Protein AF-0000000081568273 (afdb_homodimer)

Sequence (688 aa):
MTKMVLDAEAQAGADVWEYAFGFLKTIVVRCAVQLEIPDLLEKRGTEDPISLSQLSSLLGCQADPLHRVMRFLAFHGIFKSSSSSSSSSVYYAPTVISRHLTRDNMGPFILLQLPGMVNGISAEALRSGVNPNLKAANGEDTWTDSAFGNHKQVFTDAMACHARSTVSAIIDNYPEGFKGIGRLVDVGGRHGMALGMLVKAFPWIRGVSFDLEEVVSMAPPRDGIEFVGGSMFESVPKADAVMLMWILHDWSDKSSIDILKKCREAVPADTGKVIIVDAVIDEVGEGDEYTGARLGLDMVMMAATVKGKERTYKEWTYLLNEAGFSRNTVTNIHTIESVIEAYPMTKMVLDAEAQAGADVWEYAFGFLKTIVVRCAVQLEIPDLLEKRGTEDPISLSQLSSLLGCQADPLHRVMRFLAFHGIFKSSSSSSSSSVYYAPTVISRHLTRDNMGPFILLQLPGMVNGISAEALRSGVNPNLKAANGEDTWTDSAFGNHKQVFTDAMACHARSTVSAIIDNYPEGFKGIGRLVDVGGRHGMALGMLVKAFPWIRGVSFDLEEVVSMAPPRDGIEFVGGSMFESVPKADAVMLMWILHDWSDKSSIDILKKCREAVPADTGKVIIVDAVIDEVGEGDEYTGARLGLDMVMMAATVKGKERTYKEWTYLLNEAGFSRNTVTNIHTIESVIEAYP

Structure (mmCIF, N/CA/C/O backbone):
data_AF-0000000081568273-model_v1
#
loop_
_entity.id
_entity.type
_entity.pdbx_description
1 polymer 'Uncharacterized protein'
#
loop_
_atom_site.group_PDB
_atom_site.id
_atom_site.type_symbol
_atom_site.label_atom_id
_atom_site.label_alt_id
_atom_site.label_comp_id
_atom_site.label_asym_id
_atom_site.label_entity_id
_atom_site.label_seq_id
_atom_site.pdbx_PDB_ins_code
_atom_site.Cartn_x
_atom_site.Cartn_y
_atom_site.Cartn_z
_atom_site.occupancy
_atom_site.B_iso_or_equiv
_atom_site.auth_seq_id
_atom_site.auth_comp_id
_atom_site.auth_asym_id
_atom_site.auth_atom_id
_atom_site.pdbx_PDB_model_num
ATOM 1 N N . MET A 1 1 ? -13.805 -1.898 -30.25 1 43.22 1 MET A N 1
ATOM 2 C CA . MET A 1 1 ? -14.672 -1.799 -29.078 1 43.22 1 MET A CA 1
ATOM 3 C C . MET A 1 1 ? -14.453 -2.98 -28.141 1 43.22 1 MET A C 1
ATOM 5 O O . MET A 1 1 ? -14.32 -2.801 -26.938 1 43.22 1 MET A O 1
ATOM 9 N N . THR A 1 2 ? -14.305 -4.203 -28.781 1 46.06 2 THR A N 1
ATOM 10 C CA . THR A 1 2 ? -14.07 -5.422 -28.016 1 46.06 2 THR A CA 1
ATOM 11 C C . THR A 1 2 ? -12.664 -5.438 -27.438 1 46.06 2 THR A C 1
ATOM 13 O O . THR A 1 2 ? -12.469 -5.805 -26.281 1 46.06 2 THR A O 1
ATOM 16 N N . LYS A 1 3 ? -11.75 -4.812 -28.125 1 50.94 3 LYS A N 1
ATOM 17 C CA . LYS A 1 3 ? -10.359 -4.793 -27.688 1 50.94 3 LYS A CA 1
ATOM 18 C C . LYS A 1 3 ? -10.164 -3.83 -26.516 1 50.94 3 LYS A C 1
ATOM 20 O O . LYS A 1 3 ? -9.438 -4.137 -25.578 1 50.94 3 LYS A O 1
ATOM 25 N N . MET A 1 4 ? -10.898 -2.836 -26.719 1 47.91 4 MET A N 1
ATOM 26 C CA . MET A 1 4 ? -10.766 -1.809 -25.688 1 47.91 4 MET A CA 1
ATOM 27 C C . MET A 1 4 ? -11.367 -2.285 -24.375 1 47.91 4 MET A C 1
ATOM 29 O O . MET A 1 4 ? -10.805 -2.023 -23.312 1 47.91 4 MET A O 1
ATOM 33 N N . VAL A 1 5 ? -12.422 -3.023 -24.594 1 50 5 VAL A N 1
ATOM 34 C CA . VAL A 1 5 ? -13.094 -3.541 -23.406 1 50 5 VAL A CA 1
ATOM 35 C C . VAL A 1 5 ? -12.227 -4.609 -22.75 1 50 5 VAL A C 1
ATOM 37 O O . VAL A 1 5 ? -12.102 -4.648 -21.516 1 50 5 VAL A O 1
ATOM 40 N N . LEU A 1 6 ? -11.664 -5.418 -23.547 1 55.03 6 LEU A N 1
ATOM 41 C CA . LEU A 1 6 ? -10.797 -6.48 -23.047 1 55.03 6 LEU A CA 1
ATOM 42 C C . LEU A 1 6 ? -9.57 -5.906 -22.344 1 55.03 6 LEU A C 1
ATOM 44 O O . LEU A 1 6 ? -9.133 -6.422 -21.312 1 55.03 6 LEU A O 1
ATOM 48 N N . ASP A 1 7 ? -9.281 -4.879 -22.844 1 74.44 7 ASP A N 1
ATOM 49 C CA . ASP A 1 7 ? -8.109 -4.219 -22.281 1 74.44 7 ASP A CA 1
ATOM 50 C C . ASP A 1 7 ? -8.438 -3.57 -20.938 1 74.44 7 ASP A C 1
ATOM 52 O O . ASP A 1 7 ? -7.652 -3.66 -19.984 1 74.44 7 ASP A O 1
ATOM 56 N N . ALA A 1 8 ? -9.719 -3.154 -20.906 1 79.25 8 ALA A N 1
ATOM 57 C CA . ALA A 1 8 ? -10.133 -2.52 -19.656 1 79.25 8 ALA A CA 1
ATOM 58 C C . ALA A 1 8 ? -10.328 -3.555 -18.547 1 79.25 8 ALA A C 1
ATOM 60 O O . ALA A 1 8 ? -9.992 -3.303 -17.391 1 79.25 8 ALA A O 1
ATOM 61 N N . GLU A 1 9 ? -10.773 -4.719 -18.984 1 84.06 9 GLU A N 1
ATOM 62 C CA . GLU A 1 9 ? -10.984 -5.805 -18.031 1 84.06 9 GLU A CA 1
ATOM 63 C C . GLU A 1 9 ? -9.656 -6.344 -17.5 1 84.06 9 GLU A C 1
ATOM 65 O O . GLU A 1 9 ? -9.516 -6.586 -16.297 1 84.06 9 GLU A O 1
ATOM 70 N N . ALA A 1 10 ? -8.789 -6.535 -18.422 1 84.94 10 ALA A N 1
ATOM 71 C CA . ALA A 1 10 ? -7.469 -7.027 -18.016 1 84.94 10 ALA A CA 1
ATOM 72 C C . ALA A 1 10 ? -6.773 -6.039 -17.094 1 84.94 10 ALA A C 1
ATOM 74 O O . ALA A 1 10 ? -6.172 -6.438 -16.094 1 84.94 10 ALA A O 1
ATOM 75 N N . GLN A 1 11 ? -6.965 -4.824 -17.453 1 91.25 11 GLN A N 1
ATOM 76 C CA . GLN A 1 11 ? -6.355 -3.791 -16.609 1 91.25 11 GLN A CA 1
ATOM 77 C C . GLN A 1 11 ? -7 -3.75 -15.227 1 91.25 11 GLN A C 1
ATOM 79 O O . GLN A 1 11 ? -6.309 -3.588 -14.219 1 91.25 11 GLN A O 1
ATOM 84 N N . ALA A 1 12 ? -8.258 -3.9 -15.203 1 92.62 12 ALA A N 1
ATOM 85 C CA . ALA A 1 12 ? -8.969 -3.9 -13.93 1 92.62 12 ALA A CA 1
ATOM 86 C C . ALA A 1 12 ? -8.531 -5.07 -13.055 1 92.62 12 ALA A C 1
ATOM 88 O O . ALA A 1 12 ? -8.375 -4.918 -11.844 1 92.62 12 ALA A O 1
ATOM 89 N N . GLY A 1 13 ? -8.336 -6.203 -13.695 1 93.06 13 GLY A N 1
ATOM 90 C CA . GLY A 1 13 ? -7.812 -7.344 -12.969 1 93.06 13 GLY A CA 1
ATOM 91 C C . GLY A 1 13 ? -6.449 -7.09 -12.352 1 93.06 13 GLY A C 1
ATOM 92 O O . GLY A 1 13 ? -6.207 -7.445 -11.203 1 93.06 13 GLY A O 1
ATOM 93 N N . ALA A 1 14 ? -5.605 -6.496 -13.156 1 94.5 14 ALA A N 1
ATOM 94 C CA . ALA A 1 14 ? -4.266 -6.16 -12.672 1 94.5 14 ALA A CA 1
ATOM 95 C C . ALA A 1 14 ? -4.332 -5.141 -11.539 1 94.5 14 ALA A C 1
ATOM 97 O O . ALA A 1 14 ? -3.586 -5.242 -10.562 1 94.5 14 ALA A O 1
ATOM 98 N N . ASP A 1 15 ? -5.25 -4.188 -11.602 1 94.81 15 ASP A N 1
ATOM 99 C CA . ASP A 1 15 ? -5.406 -3.15 -10.586 1 94.81 15 ASP A CA 1
ATOM 100 C C . ASP A 1 15 ? -5.793 -3.754 -9.234 1 94.81 15 ASP A C 1
ATOM 102 O O . ASP A 1 15 ? -5.344 -3.287 -8.188 1 94.81 15 ASP A O 1
ATOM 106 N N . VAL A 1 16 ? -6.613 -4.727 -9.258 1 95.88 16 VAL A N 1
ATOM 107 C CA . VAL A 1 16 ? -7.07 -5.359 -8.023 1 95.88 16 VAL A CA 1
ATOM 108 C C . VAL A 1 16 ? -5.883 -5.973 -7.289 1 95.88 16 VAL A C 1
ATOM 110 O O . VAL A 1 16 ? -5.789 -5.887 -6.062 1 95.88 16 VAL A O 1
ATOM 113 N N . TRP A 1 17 ? -5 -6.586 -8.078 1 96.06 17 TRP A N 1
ATOM 114 C CA . TRP A 1 17 ? -3.795 -7.133 -7.461 1 96.06 17 TRP A CA 1
ATOM 115 C C . TRP A 1 17 ? -2.941 -6.023 -6.855 1 96.06 17 TRP A C 1
ATOM 117 O O . TRP A 1 17 ? -2.344 -6.199 -5.793 1 96.06 17 TRP A O 1
ATOM 127 N N . GLU A 1 18 ? -2.916 -4.918 -7.508 1 94 18 GLU A N 1
ATOM 128 C CA . GLU A 1 18 ? -2.148 -3.781 -7.008 1 94 18 GLU A CA 1
ATOM 129 C C . GLU A 1 18 ? -2.73 -3.254 -5.699 1 94 18 GLU A C 1
ATOM 131 O O . GLU A 1 18 ? -1.992 -2.793 -4.828 1 94 18 GLU A O 1
ATOM 136 N N . TYR A 1 19 ? -4 -3.33 -5.578 1 94.25 19 TYR A N 1
ATOM 137 C CA . TYR A 1 19 ? -4.633 -2.922 -4.328 1 94.25 19 TYR A CA 1
ATOM 138 C C . TYR A 1 19 ? -4.387 -3.947 -3.229 1 94.25 19 TYR A C 1
ATOM 140 O O . TYR A 1 19 ? -4.152 -3.586 -2.074 1 94.25 19 TYR A O 1
ATOM 148 N N . ALA A 1 20 ? -4.41 -5.211 -3.619 1 94.44 20 ALA A N 1
ATOM 149 C CA . ALA A 1 20 ? -4.145 -6.27 -2.646 1 94.44 20 ALA A CA 1
ATOM 150 C C . ALA A 1 20 ? -2.725 -6.16 -2.096 1 94.44 20 ALA A C 1
ATOM 152 O O . ALA A 1 20 ? -2.5 -6.359 -0.9 1 94.44 20 ALA A O 1
ATOM 153 N N . PHE A 1 21 ? -1.832 -5.77 -3.018 1 94.19 21 PHE A N 1
ATOM 154 C CA . PHE A 1 21 ? -0.421 -5.762 -2.646 1 94.19 21 PHE A CA 1
ATOM 155 C C . PHE A 1 21 ? 0.058 -4.344 -2.373 1 94.19 21 PHE A C 1
ATOM 157 O O . PHE A 1 21 ? 1.264 -4.086 -2.338 1 94.19 21 PHE A O 1
ATOM 164 N N . GLY A 1 22 ? -0.846 -3.41 -2.162 1 92.81 22 GLY A N 1
ATOM 165 C CA . GLY A 1 22 ? -0.493 -2.01 -1.985 1 92.81 22 GLY A CA 1
ATOM 166 C C . GLY A 1 22 ? 0.44 -1.772 -0.813 1 92.81 22 GLY A C 1
ATOM 167 O O . GLY A 1 22 ? 1.283 -0.875 -0.855 1 92.81 22 GLY A O 1
ATOM 168 N N . PHE A 1 23 ? 0.369 -2.586 0.203 1 91.56 23 PHE A N 1
ATOM 169 C CA . PHE A 1 23 ? 1.146 -2.418 1.425 1 91.56 23 PHE A CA 1
ATOM 170 C C . PHE A 1 23 ? 2.619 -2.715 1.175 1 91.56 23 PHE A C 1
ATOM 172 O O . PHE A 1 23 ? 3.488 -2.236 1.908 1 91.56 23 PHE A O 1
ATOM 179 N N . LEU A 1 24 ? 2.904 -3.416 0.152 1 93.38 24 LEU A N 1
ATOM 180 C CA . LEU A 1 24 ? 4.277 -3.828 -0.118 1 93.38 24 LEU A CA 1
ATOM 181 C C . LEU A 1 24 ? 5.137 -2.633 -0.515 1 93.38 24 LEU A C 1
ATOM 183 O O . LEU A 1 24 ? 6.336 -2.6 -0.225 1 93.38 24 LEU A O 1
ATOM 187 N N . LYS A 1 25 ? 4.535 -1.668 -1.217 1 94.12 25 LYS A N 1
ATOM 188 C CA . LYS A 1 25 ? 5.293 -0.478 -1.591 1 94.12 25 LYS A CA 1
ATOM 189 C C . LYS A 1 25 ? 5.891 0.202 -0.363 1 94.12 25 LYS A C 1
ATOM 191 O O . LYS A 1 25 ? 7.07 0.557 -0.356 1 94.12 25 LYS A O 1
ATOM 196 N N . THR A 1 26 ? 5.082 0.283 0.671 1 94.06 26 THR A N 1
ATOM 197 C CA . THR A 1 26 ? 5.543 0.913 1.903 1 94.06 26 THR A CA 1
ATOM 198 C C . THR A 1 26 ? 6.633 0.075 2.564 1 94.06 26 THR A C 1
ATOM 200 O O . THR A 1 26 ? 7.664 0.606 2.984 1 94.06 26 THR A O 1
ATOM 203 N N . ILE A 1 27 ? 6.441 -1.19 2.602 1 93.31 27 ILE A N 1
ATOM 204 C CA . ILE A 1 27 ? 7.344 -2.104 3.291 1 93.31 27 ILE A CA 1
ATOM 205 C C . ILE A 1 27 ? 8.695 -2.125 2.584 1 93.31 27 ILE A C 1
ATOM 207 O O . ILE A 1 27 ? 9.742 -2.066 3.23 1 93.31 27 ILE A O 1
ATOM 211 N N . VAL A 1 28 ? 8.648 -2.207 1.299 1 95.69 28 VAL A N 1
ATOM 212 C CA . VAL A 1 28 ? 9.875 -2.35 0.532 1 95.69 28 VAL A CA 1
ATOM 213 C C . VAL A 1 28 ? 10.656 -1.034 0.552 1 95.69 28 VAL A C 1
ATOM 215 O O . VAL A 1 28 ? 11.883 -1.032 0.683 1 95.69 28 VAL A O 1
ATOM 218 N N . VAL A 1 29 ? 9.984 0.075 0.453 1 96.75 29 VAL A N 1
ATOM 219 C CA . VAL A 1 29 ? 10.641 1.374 0.536 1 96.75 29 VAL A CA 1
ATOM 220 C C . VAL A 1 29 ? 11.242 1.561 1.926 1 96.75 29 VAL A C 1
ATOM 222 O O . VAL A 1 29 ? 12.359 2.074 2.064 1 96.75 29 VAL A O 1
ATOM 225 N N . ARG A 1 30 ? 10.508 1.176 2.9 1 95.31 30 ARG A N 1
ATOM 226 C CA . ARG A 1 30 ? 11.023 1.249 4.266 1 95.31 30 ARG A CA 1
ATOM 227 C C . ARG A 1 30 ? 12.312 0.446 4.406 1 95.31 30 ARG A C 1
ATOM 229 O O . ARG A 1 30 ? 13.281 0.914 5.016 1 95.31 30 ARG A O 1
ATOM 236 N N . CYS A 1 31 ? 12.328 -0.705 3.838 1 94.44 31 CYS A N 1
ATOM 237 C CA . CYS A 1 31 ? 13.516 -1.552 3.859 1 94.44 31 CYS A CA 1
ATOM 238 C C . CYS A 1 31 ? 14.703 -0.851 3.199 1 94.44 31 CYS A C 1
ATOM 240 O O . CYS A 1 31 ? 15.82 -0.885 3.719 1 94.44 31 CYS A O 1
ATOM 242 N N . ALA A 1 32 ? 14.477 -0.222 2.078 1 97.44 32 ALA A N 1
ATOM 243 C CA . ALA A 1 32 ? 15.531 0.507 1.372 1 97.44 32 ALA A CA 1
ATOM 244 C C . ALA A 1 32 ? 16.078 1.641 2.23 1 97.44 32 ALA A C 1
ATOM 246 O O . ALA A 1 32 ? 17.297 1.872 2.26 1 97.44 32 ALA A O 1
ATOM 247 N N . VAL A 1 33 ? 15.164 2.322 2.932 1 97.12 33 VAL A N 1
ATOM 248 C CA . VAL A 1 33 ? 15.57 3.428 3.793 1 97.12 33 VAL A CA 1
ATOM 249 C C . VAL A 1 33 ? 16.359 2.889 4.988 1 97.12 33 VAL A C 1
ATOM 251 O O . VAL A 1 33 ? 17.359 3.482 5.402 1 97.12 33 VAL A O 1
ATOM 254 N N . GLN A 1 34 ? 15.906 1.753 5.527 1 95.06 34 GLN A N 1
ATOM 255 C CA . GLN A 1 34 ? 16.625 1.11 6.625 1 95.06 34 GLN A CA 1
ATOM 256 C C . GLN A 1 34 ? 18.062 0.779 6.227 1 95.06 34 GLN A C 1
ATOM 258 O O . GLN A 1 34 ? 18.984 0.902 7.039 1 95.06 34 GLN A O 1
ATOM 263 N N . LEU A 1 35 ? 18.219 0.428 5.008 1 96.81 35 LEU A N 1
ATOM 264 C CA . LEU A 1 35 ? 19.516 0.032 4.496 1 96.81 35 LEU A CA 1
ATOM 265 C C . LEU A 1 35 ? 20.312 1.247 4.016 1 96.81 35 LEU A C 1
ATOM 267 O O . LEU A 1 35 ? 21.438 1.113 3.551 1 96.81 35 LEU A O 1
ATOM 271 N N . GLU A 1 36 ? 19.672 2.4 4.012 1 98 36 GLU A N 1
ATOM 272 C CA . GLU A 1 36 ? 20.25 3.678 3.613 1 98 36 GLU A CA 1
ATOM 273 C C . GLU A 1 36 ? 20.672 3.66 2.145 1 98 36 GLU A C 1
ATOM 275 O O . GLU A 1 36 ? 21.672 4.266 1.771 1 98 36 GLU A O 1
ATOM 280 N N . ILE A 1 37 ? 19.938 2.914 1.383 1 98.62 37 ILE A N 1
ATOM 281 C CA . ILE A 1 37 ? 20.234 2.814 -0.043 1 98.62 37 ILE A CA 1
ATOM 282 C C . ILE A 1 37 ? 20.016 4.172 -0.709 1 98.62 37 ILE A C 1
ATOM 284 O O . ILE A 1 37 ? 20.844 4.609 -1.521 1 98.62 37 ILE A O 1
ATOM 288 N N . PRO A 1 38 ? 18.891 4.891 -0.386 1 98.62 38 PRO A N 1
ATOM 289 C CA . PRO A 1 38 ? 18.734 6.219 -0.989 1 98.62 38 PRO A CA 1
ATOM 290 C C . PRO A 1 38 ? 19.922 7.145 -0.696 1 98.62 38 PRO A C 1
ATOM 292 O O . PRO A 1 38 ? 20.375 7.863 -1.585 1 98.62 38 PRO A O 1
ATOM 295 N N . ASP A 1 39 ? 20.438 7.086 0.514 1 98.56 39 ASP A N 1
ATOM 296 C CA . ASP A 1 39 ? 21.562 7.922 0.9 1 98.56 39 ASP A CA 1
ATOM 297 C C . ASP A 1 39 ? 22.812 7.555 0.103 1 98.56 39 ASP A C 1
ATOM 299 O O . ASP A 1 39 ? 23.516 8.438 -0.402 1 98.56 39 ASP A O 1
ATOM 303 N N . LEU A 1 40 ? 23.047 6.27 0.055 1 98.25 40 LEU A N 1
ATOM 304 C CA . LEU A 1 40 ? 24.219 5.754 -0.655 1 98.25 40 LEU A CA 1
ATOM 305 C C . LEU A 1 40 ? 24.188 6.168 -2.123 1 98.25 40 LEU A C 1
ATOM 307 O O . LEU A 1 40 ? 25.188 6.652 -2.658 1 98.25 40 LEU A O 1
ATOM 311 N N . LEU A 1 41 ? 23.078 6 -2.801 1 98.25 41 LEU A N 1
ATOM 312 C CA . LEU A 1 41 ? 22.953 6.309 -4.223 1 98.25 41 LEU A CA 1
ATOM 313 C C . LEU A 1 41 ? 23.016 7.812 -4.457 1 98.25 41 LEU A C 1
ATOM 315 O O . LEU A 1 41 ? 23.578 8.266 -5.457 1 98.25 41 LEU A O 1
ATOM 319 N N . GLU A 1 42 ? 22.391 8.57 -3.566 1 97.44 42 GLU A N 1
ATOM 320 C CA . GLU A 1 42 ? 22.438 10.023 -3.688 1 97.44 42 GLU A CA 1
ATOM 321 C C . GLU A 1 42 ? 23.875 10.531 -3.629 1 97.44 42 GLU A C 1
ATOM 323 O O . GLU A 1 42 ? 24.266 11.422 -4.387 1 97.44 42 GLU A O 1
ATOM 328 N N . LYS A 1 43 ? 24.672 9.992 -2.719 1 97.44 43 LYS A N 1
ATOM 329 C CA . LYS A 1 43 ? 26.078 10.375 -2.576 1 97.44 43 LYS A CA 1
ATOM 330 C C . LYS A 1 43 ? 26.859 10.07 -3.85 1 97.44 43 LYS A C 1
ATOM 332 O O . LYS A 1 43 ? 27.734 10.836 -4.238 1 97.44 43 LYS A O 1
ATOM 337 N N . ARG A 1 44 ? 26.562 9.055 -4.508 1 96.69 44 ARG A N 1
ATOM 338 C CA . ARG A 1 44 ? 27.234 8.656 -5.734 1 96.69 44 ARG A CA 1
ATOM 339 C C . ARG A 1 44 ? 26.75 9.484 -6.922 1 96.69 44 ARG A C 1
ATOM 341 O O . ARG A 1 44 ? 27.547 9.875 -7.777 1 96.69 44 ARG A O 1
ATOM 348 N N . GLY A 1 45 ? 25.469 9.711 -6.953 1 96.12 45 GLY A N 1
ATOM 349 C CA . GLY A 1 45 ? 24.891 10.492 -8.031 1 96.12 45 GLY A CA 1
ATOM 350 C C . GLY A 1 45 ? 24.547 9.656 -9.258 1 96.12 45 GLY A C 1
ATOM 351 O O . GLY A 1 45 ? 24.797 8.453 -9.281 1 96.12 45 GLY A O 1
ATOM 352 N N . THR A 1 46 ? 23.984 10.281 -10.273 1 94 46 THR A N 1
ATOM 353 C CA . THR A 1 46 ? 23.484 9.609 -11.469 1 94 46 THR A CA 1
ATOM 354 C C . THR A 1 46 ? 24.641 9.18 -12.367 1 94 46 THR A C 1
ATOM 356 O O . THR A 1 46 ? 24.484 8.273 -13.188 1 94 46 THR A O 1
ATOM 359 N N . GLU A 1 47 ? 25.781 9.75 -12.219 1 95 47 GLU A N 1
ATOM 360 C CA . GLU A 1 47 ? 26.922 9.508 -13.109 1 95 47 GLU A CA 1
ATOM 361 C C . GLU A 1 47 ? 27.766 8.344 -12.609 1 95 47 GLU A C 1
ATOM 363 O O . GLU A 1 47 ? 28.641 7.855 -13.336 1 95 47 GLU A O 1
ATOM 368 N N . ASP A 1 48 ? 27.516 7.891 -11.445 1 96.19 48 ASP A N 1
ATOM 369 C CA . ASP A 1 48 ? 28.266 6.781 -10.883 1 96.19 48 ASP A CA 1
ATOM 370 C C . ASP A 1 48 ? 27.344 5.688 -10.367 1 96.19 48 ASP A C 1
ATOM 372 O O . ASP A 1 48 ? 27.312 5.395 -9.172 1 96.19 48 ASP A O 1
ATOM 376 N N . PRO A 1 49 ? 26.656 5.062 -11.258 1 96.5 49 PRO A N 1
ATOM 377 C CA . PRO A 1 49 ? 25.766 3.977 -10.844 1 96.5 49 PRO A CA 1
ATOM 378 C C . PRO A 1 49 ? 26.516 2.824 -10.18 1 96.5 49 PRO A C 1
ATOM 380 O O . PRO A 1 49 ? 27.672 2.562 -10.508 1 96.5 49 PRO A O 1
ATOM 383 N N . ILE A 1 50 ? 25.875 2.166 -9.242 1 97 50 ILE A N 1
ATOM 384 C CA . ILE A 1 50 ? 26.484 1.068 -8.5 1 97 50 ILE A CA 1
ATOM 385 C C . ILE A 1 50 ? 25.922 -0.262 -8.992 1 97 50 ILE A C 1
ATOM 387 O O . ILE A 1 50 ? 24.719 -0.375 -9.258 1 97 50 ILE A O 1
ATOM 391 N N . SER A 1 51 ? 26.75 -1.239 -9.102 1 96 51 SER A N 1
ATOM 392 C CA . SER A 1 51 ? 26.297 -2.559 -9.531 1 96 51 SER A CA 1
ATOM 393 C C . SER A 1 51 ? 25.641 -3.318 -8.375 1 96 51 SER A C 1
ATOM 395 O O . SER A 1 51 ? 25.875 -3.006 -7.207 1 96 51 SER A O 1
ATOM 397 N N . LEU A 1 52 ? 24.875 -4.301 -8.766 1 96.19 52 LEU A N 1
ATOM 398 C CA . LEU A 1 52 ? 24.25 -5.152 -7.758 1 96.19 52 LEU A CA 1
ATOM 399 C C . LEU A 1 52 ? 25.312 -5.793 -6.863 1 96.19 52 LEU A C 1
ATOM 401 O O . LEU A 1 52 ? 25.141 -5.867 -5.645 1 96.19 52 LEU A O 1
ATOM 405 N N . SER A 1 53 ? 26.375 -6.277 -7.48 1 95.81 53 SER A N 1
ATOM 406 C CA . SER A 1 53 ? 27.438 -6.941 -6.73 1 95.81 53 SER A CA 1
ATOM 407 C C . SER A 1 53 ? 28.094 -5.984 -5.738 1 95.81 53 SER A C 1
ATOM 409 O O . SER A 1 53 ? 28.359 -6.359 -4.59 1 95.81 53 SER A O 1
ATOM 411 N N . GLN A 1 54 ? 28.391 -4.766 -6.137 1 96.81 54 GLN A N 1
ATOM 412 C CA . GLN A 1 54 ? 28.969 -3.762 -5.258 1 96.81 54 GLN A CA 1
ATOM 413 C C . GLN A 1 54 ? 28.016 -3.391 -4.125 1 96.81 54 GLN A C 1
ATOM 415 O O . GLN A 1 54 ? 28.438 -3.262 -2.973 1 96.81 54 GLN A O 1
ATOM 420 N N . LEU A 1 55 ? 26.781 -3.217 -4.488 1 97.5 55 LEU A N 1
ATOM 421 C CA . LEU A 1 55 ? 25.766 -2.855 -3.498 1 97.5 55 LEU A CA 1
ATOM 422 C C . LEU A 1 55 ? 25.609 -3.955 -2.451 1 97.5 55 LEU A C 1
ATOM 424 O O . LEU A 1 55 ? 25.547 -3.67 -1.254 1 97.5 55 LEU A O 1
ATOM 428 N N . SER A 1 56 ? 25.578 -5.195 -2.922 1 97 56 SER A N 1
ATOM 429 C CA . SER A 1 56 ? 25.469 -6.348 -2.033 1 97 56 SER A CA 1
ATOM 430 C C . SER A 1 56 ? 26.641 -6.395 -1.061 1 97 56 SER A C 1
ATOM 432 O O . SER A 1 56 ? 26.453 -6.605 0.14 1 97 56 SER A O 1
ATOM 434 N N . SER A 1 57 ? 27.812 -6.195 -1.541 1 97.12 57 SER A N 1
ATOM 435 C CA . SER A 1 57 ? 29.016 -6.223 -0.723 1 97.12 57 SER A CA 1
ATOM 436 C C . SER A 1 57 ? 29.016 -5.094 0.303 1 97.12 57 SER A C 1
ATOM 438 O O . SER A 1 57 ? 29.344 -5.312 1.472 1 97.12 57 SER A O 1
ATOM 440 N N . LEU A 1 58 ? 28.641 -3.943 -0.085 1 96.94 58 LEU A N 1
ATOM 441 C CA . LEU A 1 58 ? 28.641 -2.766 0.776 1 96.94 58 LEU A CA 1
ATOM 442 C C . LEU A 1 58 ? 27.625 -2.912 1.902 1 96.94 58 LEU A C 1
ATOM 444 O O . LEU A 1 58 ? 27.875 -2.475 3.029 1 96.94 58 LEU A O 1
ATOM 448 N N . LEU A 1 59 ? 26.484 -3.51 1.597 1 97.06 59 LEU A N 1
ATOM 449 C CA . LEU A 1 59 ? 25.391 -3.576 2.553 1 97.06 59 LEU A CA 1
ATOM 450 C C . LEU A 1 59 ? 25.469 -4.852 3.387 1 97.06 59 LEU A C 1
ATOM 452 O O . LEU A 1 59 ? 24.781 -4.973 4.406 1 97.06 59 LEU A O 1
ATOM 456 N N . GLY A 1 60 ? 26.281 -5.785 2.961 1 96.44 60 GLY A N 1
ATOM 457 C CA . GLY A 1 60 ? 26.312 -7.078 3.619 1 96.44 60 GLY A CA 1
ATOM 458 C C . GLY A 1 60 ? 25.047 -7.895 3.41 1 96.44 60 GLY A C 1
ATOM 459 O O . GLY A 1 60 ? 24.609 -8.609 4.312 1 96.44 60 GLY A O 1
ATOM 460 N N . CYS A 1 61 ? 24.391 -7.66 2.291 1 94.56 61 CYS A N 1
ATOM 461 C CA . CYS A 1 61 ? 23.156 -8.383 1.952 1 94.56 61 CYS A CA 1
ATOM 462 C C . CYS A 1 61 ? 23.422 -9.438 0.884 1 94.56 61 CYS A C 1
ATOM 464 O O . CYS A 1 61 ? 24.328 -9.273 0.056 1 94.56 61 CYS A O 1
ATOM 466 N N . GLN A 1 62 ? 22.672 -10.469 0.941 1 91.69 62 GLN A N 1
ATOM 467 C CA . GLN A 1 62 ? 22.75 -11.453 -0.133 1 91.69 62 GLN A CA 1
ATOM 468 C C . GLN A 1 62 ? 22.281 -10.852 -1.457 1 91.69 62 GLN A C 1
ATOM 470 O O . GLN A 1 62 ? 21.312 -10.086 -1.491 1 91.69 62 GLN A O 1
ATOM 475 N N . ALA A 1 63 ? 22.891 -11.258 -2.525 1 93.31 63 ALA A N 1
ATOM 476 C CA . ALA A 1 63 ? 22.672 -10.625 -3.824 1 93.31 63 ALA A CA 1
ATOM 477 C C . ALA A 1 63 ? 21.281 -10.922 -4.355 1 93.31 63 ALA A C 1
ATOM 479 O O . ALA A 1 63 ? 20.609 -10.031 -4.883 1 93.31 63 ALA A O 1
ATOM 480 N N . ASP A 1 64 ? 20.844 -12.109 -4.184 1 91.75 64 ASP A N 1
ATOM 481 C CA . ASP A 1 64 ? 19.578 -12.508 -4.816 1 91.75 64 ASP A CA 1
ATOM 482 C C . ASP A 1 64 ? 18.391 -11.773 -4.191 1 91.75 64 ASP A C 1
ATOM 484 O O . ASP A 1 64 ? 17.641 -11.094 -4.891 1 91.75 64 ASP A O 1
ATOM 488 N N . PRO A 1 65 ? 18.203 -11.875 -2.869 1 93.12 65 PRO A N 1
ATOM 489 C CA . PRO A 1 65 ? 17.109 -11.117 -2.283 1 93.12 65 PRO A CA 1
ATOM 490 C C . PRO A 1 65 ? 17.234 -9.609 -2.512 1 93.12 65 PRO A C 1
ATOM 492 O O . PRO A 1 65 ? 16.219 -8.922 -2.709 1 93.12 65 PRO A O 1
ATOM 495 N N . LEU A 1 66 ? 18.453 -9.109 -2.5 1 95.62 66 LEU A N 1
ATOM 496 C CA . LEU A 1 66 ? 18.672 -7.688 -2.756 1 95.62 66 LEU A CA 1
ATOM 497 C C . LEU A 1 66 ? 18.234 -7.32 -4.176 1 95.62 66 LEU A C 1
ATOM 499 O O . LEU A 1 66 ? 17.609 -6.277 -4.391 1 95.62 66 LEU A O 1
ATOM 503 N N . HIS A 1 67 ? 18.562 -8.133 -5.121 1 95.31 67 HIS A N 1
ATOM 504 C CA . HIS A 1 67 ? 18.172 -7.906 -6.504 1 95.31 67 HIS A CA 1
ATOM 505 C C . HIS A 1 67 ? 16.641 -7.82 -6.633 1 95.31 67 HIS A C 1
ATOM 507 O O . HIS A 1 67 ? 16.125 -6.961 -7.344 1 95.31 67 HIS A O 1
ATOM 513 N N . ARG A 1 68 ? 15.945 -8.711 -6.004 1 95.44 68 ARG A N 1
ATOM 514 C CA . ARG A 1 68 ? 14.492 -8.758 -6.059 1 95.44 68 ARG A CA 1
ATOM 515 C C . ARG A 1 68 ? 13.883 -7.477 -5.488 1 95.44 68 ARG A C 1
ATOM 517 O O . ARG A 1 68 ? 12.961 -6.906 -6.078 1 95.44 68 ARG A O 1
ATOM 524 N N . VAL A 1 69 ? 14.438 -7.008 -4.395 1 96.5 69 VAL A N 1
ATOM 525 C CA . VAL A 1 69 ? 13.992 -5.766 -3.766 1 96.5 69 VAL A CA 1
ATOM 526 C C . VAL A 1 69 ? 14.281 -4.586 -4.688 1 96.5 69 VAL A C 1
ATOM 528 O O . VAL A 1 69 ? 13.406 -3.752 -4.934 1 96.5 69 VAL A O 1
ATOM 531 N N . MET A 1 70 ? 15.492 -4.59 -5.23 1 97.44 70 MET A N 1
ATOM 532 C CA . MET A 1 70 ? 15.906 -3.48 -6.086 1 97.44 70 MET A CA 1
ATOM 533 C C . MET A 1 70 ? 15.094 -3.463 -7.379 1 97.44 70 MET A C 1
ATOM 535 O O . MET A 1 70 ? 14.781 -2.393 -7.902 1 97.44 70 MET A O 1
ATOM 539 N N . ARG A 1 71 ? 14.797 -4.605 -7.895 1 96.06 71 ARG A N 1
ATOM 540 C CA . ARG A 1 71 ? 13.977 -4.707 -9.094 1 96.06 71 ARG A CA 1
ATOM 541 C C . ARG A 1 71 ? 12.586 -4.121 -8.852 1 96.06 71 ARG A C 1
ATOM 543 O O . ARG A 1 71 ? 12.055 -3.4 -9.703 1 96.06 71 ARG A O 1
ATOM 550 N N . PHE A 1 72 ? 12.031 -4.465 -7.75 1 96.94 72 PHE A N 1
ATOM 551 C CA . PHE A 1 72 ? 10.734 -3.916 -7.363 1 96.94 72 PHE A CA 1
ATOM 552 C C . PHE A 1 72 ? 10.805 -2.396 -7.254 1 96.94 72 PHE A C 1
ATOM 554 O O . PHE A 1 72 ? 9.93 -1.695 -7.777 1 96.94 72 PHE A O 1
ATOM 561 N N . LEU A 1 73 ? 11.844 -1.851 -6.59 1 98.06 73 LEU A N 1
ATOM 562 C CA . LEU A 1 73 ? 12.016 -0.417 -6.375 1 98.06 73 LEU A CA 1
ATOM 563 C C . LEU A 1 73 ? 12.258 0.305 -7.695 1 98.06 73 LEU A C 1
ATOM 565 O O . LEU A 1 73 ? 11.742 1.4 -7.914 1 98.06 73 LEU A O 1
ATOM 569 N N . ALA A 1 74 ? 12.984 -0.312 -8.555 1 96.69 74 ALA A N 1
ATOM 570 C CA . ALA A 1 74 ? 13.258 0.284 -9.859 1 96.69 74 ALA A CA 1
ATOM 571 C C . ALA A 1 74 ? 11.992 0.33 -10.719 1 96.69 74 ALA A C 1
ATOM 573 O O . ALA A 1 74 ? 11.75 1.315 -11.422 1 96.69 74 ALA A O 1
ATOM 574 N N . PHE A 1 75 ? 11.234 -0.727 -10.703 1 95.31 75 PHE A N 1
ATOM 575 C CA . PHE A 1 75 ? 9.992 -0.776 -11.461 1 95.31 75 PHE A CA 1
ATOM 576 C C . PHE A 1 75 ? 9.07 0.372 -11.062 1 95.31 75 PHE A C 1
ATOM 578 O O . PHE A 1 75 ? 8.383 0.944 -11.914 1 95.31 75 PHE A O 1
ATOM 585 N N . HIS A 1 76 ? 9.055 0.708 -9.758 1 95.06 76 HIS A N 1
ATOM 586 C CA . HIS A 1 76 ? 8.172 1.754 -9.25 1 95.06 76 HIS A CA 1
ATOM 587 C C . HIS A 1 76 ? 8.844 3.125 -9.336 1 95.06 76 HIS A C 1
ATOM 589 O O . HIS A 1 76 ? 8.344 4.098 -8.766 1 95.06 76 HIS A O 1
ATOM 595 N N . GLY A 1 77 ? 9.992 3.211 -9.953 1 94.56 77 GLY A N 1
ATOM 596 C CA . GLY A 1 77 ? 10.609 4.48 -10.297 1 94.56 77 GLY A CA 1
ATOM 597 C C . GLY A 1 77 ? 11.398 5.086 -9.148 1 94.56 77 GLY A C 1
ATOM 598 O O . GLY A 1 77 ? 11.781 6.258 -9.203 1 94.56 77 GLY A O 1
ATOM 599 N N . ILE A 1 78 ? 11.656 4.352 -8.102 1 97.19 78 ILE A N 1
ATOM 600 C CA . ILE A 1 78 ? 12.375 4.883 -6.949 1 97.19 78 ILE A CA 1
ATOM 601 C C . ILE A 1 78 ? 13.859 5.012 -7.277 1 97.19 78 ILE A C 1
ATOM 603 O O . ILE A 1 78 ? 14.5 6.004 -6.926 1 97.19 78 ILE A O 1
ATOM 607 N N . PHE A 1 79 ? 14.352 3.967 -7.949 1 97.94 79 PHE A N 1
ATOM 608 C CA . PHE A 1 79 ? 15.719 4.012 -8.469 1 97.94 79 PHE A CA 1
ATOM 609 C C . PHE A 1 79 ? 15.734 3.775 -9.969 1 97.94 79 PHE A C 1
ATOM 611 O O . PHE A 1 79 ? 14.789 3.209 -10.523 1 97.94 79 PHE A O 1
ATOM 618 N N . LYS A 1 80 ? 16.734 4.277 -10.586 1 96.38 80 LYS A N 1
ATOM 619 C CA . LYS A 1 80 ? 16.969 3.939 -11.984 1 96.38 80 LYS A CA 1
ATOM 620 C C . LYS A 1 80 ? 17.797 2.658 -12.109 1 96.38 80 LYS A C 1
ATOM 622 O O . LYS A 1 80 ? 18.75 2.453 -11.352 1 96.38 80 LYS A O 1
ATOM 627 N N . SER A 1 81 ? 17.328 1.796 -12.945 1 94.88 81 SER A N 1
ATOM 628 C CA . SER A 1 81 ? 18.047 0.561 -13.211 1 94.88 81 SER A CA 1
ATOM 629 C C . SER A 1 81 ? 18.516 0.491 -14.664 1 94.88 81 SER A C 1
ATOM 631 O O . SER A 1 81 ? 17.797 0.914 -15.57 1 94.88 81 SER A O 1
ATOM 633 N N . SER A 1 82 ? 19.703 0.089 -14.875 1 91.19 82 SER A N 1
ATOM 634 C CA . SER A 1 82 ? 20.25 -0.116 -16.219 1 91.19 82 SER A CA 1
ATOM 635 C C . SER A 1 82 ? 21.062 -1.408 -16.297 1 91.19 82 SER A C 1
ATOM 637 O O . SER A 1 82 ? 21.578 -1.882 -15.281 1 91.19 82 SER A O 1
ATOM 639 N N . SER A 1 83 ? 20.828 -2.016 -17.375 1 84.19 83 SER A N 1
ATOM 640 C CA . SER A 1 83 ? 21.609 -3.23 -17.609 1 84.19 83 SER A CA 1
ATOM 641 C C . SER A 1 83 ? 22.656 -3.018 -18.688 1 84.19 83 SER A C 1
ATOM 643 O O . SER A 1 83 ? 22.438 -2.264 -19.641 1 84.19 83 SER A O 1
ATOM 645 N N . SER A 1 84 ? 23.859 -3.324 -18.406 1 69.19 84 SER A N 1
ATOM 646 C CA . SER A 1 84 ? 24.906 -3.254 -19.406 1 69.19 84 SER A CA 1
ATOM 647 C C . SER A 1 84 ? 24.906 -4.496 -20.297 1 69.19 84 SER A C 1
ATOM 649 O O . SER A 1 84 ? 24.719 -5.613 -19.812 1 69.19 84 SER A O 1
ATOM 651 N N . SER A 1 85 ? 24.703 -4.219 -21.594 1 60.81 85 SER A N 1
ATOM 652 C CA . SER A 1 85 ? 24.734 -5.273 -22.594 1 60.81 85 SER A CA 1
ATOM 653 C C . SER A 1 85 ? 25.906 -6.223 -22.375 1 60.81 85 SER A C 1
ATOM 655 O O . SER A 1 85 ? 25.812 -7.414 -22.688 1 60.81 85 SER A O 1
ATOM 657 N N . SER A 1 86 ? 26.984 -5.629 -22 1 55.97 86 SER A N 1
ATOM 658 C CA . SER A 1 86 ? 28.219 -6.418 -21.984 1 55.97 86 SER A CA 1
ATOM 659 C C . SER A 1 86 ? 28.297 -7.305 -20.75 1 55.97 86 SER A C 1
ATOM 661 O O . SER A 1 86 ? 29.047 -8.289 -20.734 1 55.97 86 SER A O 1
ATOM 663 N N . SER A 1 87 ? 27.625 -6.828 -19.719 1 60.22 87 SER A N 1
ATOM 664 C CA . SER A 1 87 ? 27.703 -7.605 -18.484 1 60.22 87 SER A CA 1
ATOM 665 C C . SER A 1 87 ? 26.328 -7.91 -17.922 1 60.22 87 SER A C 1
ATOM 667 O O . SER A 1 87 ? 25.359 -7.223 -18.234 1 60.22 87 SER A O 1
ATOM 669 N N . SER A 1 88 ? 26.031 -9.117 -17.484 1 69.19 88 SER A N 1
ATOM 670 C CA . SER A 1 88 ? 24.812 -9.578 -16.812 1 69.19 88 SER A CA 1
ATOM 671 C C . SER A 1 88 ? 24.578 -8.812 -15.523 1 69.19 88 SER A C 1
ATOM 673 O O . SER A 1 88 ? 23.703 -9.188 -14.727 1 69.19 88 SER A O 1
ATOM 675 N N . SER A 1 89 ? 25.297 -7.656 -15.562 1 84.38 89 SER A N 1
ATOM 676 C CA . SER A 1 89 ? 25.188 -6.938 -14.297 1 84.38 89 SER A CA 1
ATOM 677 C C . SER A 1 89 ? 24.125 -5.859 -14.359 1 84.38 89 SER A C 1
ATOM 679 O O . SER A 1 89 ? 23.938 -5.215 -15.391 1 84.38 89 SER A O 1
ATOM 681 N N . VAL A 1 90 ? 23.438 -5.734 -13.344 1 92.19 90 VAL A N 1
ATOM 682 C CA . VAL A 1 90 ? 22.453 -4.676 -13.203 1 92.19 90 VAL A CA 1
ATOM 683 C C . VAL A 1 90 ? 23.016 -3.543 -12.352 1 92.19 90 VAL A C 1
ATOM 685 O O . VAL A 1 90 ? 23.672 -3.789 -11.336 1 92.19 90 VAL A O 1
ATOM 688 N N . TYR A 1 91 ? 22.844 -2.262 -12.828 1 95.88 91 TYR A N 1
ATOM 689 C CA . TYR A 1 91 ? 23.328 -1.074 -12.133 1 95.88 91 TYR A CA 1
ATOM 690 C C . TYR A 1 91 ? 22.156 -0.218 -11.648 1 95.88 91 TYR A C 1
ATOM 692 O O . TYR A 1 91 ? 21.078 -0.237 -12.242 1 95.88 91 TYR A O 1
ATOM 700 N N . TYR A 1 92 ? 22.391 0.513 -10.562 1 97.38 92 TYR A N 1
ATOM 701 C CA . TYR A 1 92 ? 21.344 1.353 -9.977 1 97.38 92 TYR A CA 1
ATOM 702 C C . TYR A 1 92 ? 21.844 2.777 -9.773 1 97.38 92 TYR A C 1
ATOM 704 O O . TYR A 1 92 ? 23 2.99 -9.414 1 97.38 92 TYR A O 1
ATOM 712 N N . ALA A 1 93 ? 21.047 3.746 -10.031 1 98.12 93 ALA A N 1
ATOM 713 C CA . ALA A 1 93 ? 21.312 5.168 -9.836 1 98.12 93 ALA A CA 1
ATOM 714 C C . ALA A 1 93 ? 20.141 5.852 -9.133 1 98.12 93 ALA A C 1
ATOM 716 O O . ALA A 1 93 ? 19.031 5.312 -9.102 1 98.12 93 ALA A O 1
ATOM 717 N N . PRO A 1 94 ? 20.406 6.996 -8.477 1 97.81 94 PRO A N 1
ATOM 718 C CA . PRO A 1 94 ? 19.328 7.703 -7.777 1 97.81 94 PRO A CA 1
ATOM 719 C C . PRO A 1 94 ? 18.344 8.367 -8.742 1 97.81 94 PRO A C 1
ATOM 721 O O . PRO A 1 94 ? 18.641 8.516 -9.93 1 97.81 94 PRO A O 1
ATOM 724 N N . THR A 1 95 ? 17.188 8.625 -8.32 1 96.88 95 THR A N 1
ATOM 725 C CA . THR A 1 95 ? 16.188 9.453 -8.977 1 96.88 95 THR A CA 1
ATOM 726 C C . THR A 1 95 ? 15.805 10.641 -8.094 1 96.88 95 THR A C 1
ATOM 728 O O . THR A 1 95 ? 16.297 10.773 -6.977 1 96.88 95 THR A O 1
ATOM 731 N N . VAL A 1 96 ? 14.914 11.477 -8.602 1 95.19 96 VAL A N 1
ATOM 732 C CA . VAL A 1 96 ? 14.414 12.594 -7.809 1 95.19 96 VAL A CA 1
ATOM 733 C C . VAL A 1 96 ? 13.617 12.062 -6.617 1 95.19 96 VAL A C 1
ATOM 735 O O . VAL A 1 96 ? 13.688 12.625 -5.523 1 95.19 96 VAL A O 1
ATOM 738 N N . ILE A 1 97 ? 12.953 10.945 -6.793 1 96.31 97 ILE A N 1
ATOM 739 C CA . ILE A 1 97 ? 12.156 10.352 -5.727 1 96.31 97 ILE A CA 1
ATOM 740 C C . ILE A 1 97 ? 13.078 9.828 -4.625 1 96.31 97 ILE A C 1
ATOM 742 O O . ILE A 1 97 ? 12.844 10.078 -3.439 1 96.31 97 ILE A O 1
ATOM 746 N N . SER A 1 98 ? 14.125 9.125 -5.031 1 97.44 98 SER A N 1
ATOM 747 C CA . SER A 1 98 ? 15 8.523 -4.031 1 97.44 98 SER A CA 1
ATOM 748 C C . SER A 1 98 ? 15.703 9.586 -3.197 1 97.44 98 SER A C 1
ATOM 750 O O . SER A 1 98 ? 16.016 9.367 -2.023 1 97.44 98 SER A O 1
ATOM 752 N N . ARG A 1 99 ? 15.906 10.742 -3.752 1 95.94 99 ARG A N 1
ATOM 753 C CA . ARG A 1 99 ? 16.5 11.852 -3.014 1 95.94 99 ARG A CA 1
ATOM 754 C C . ARG A 1 99 ? 15.641 12.258 -1.827 1 95.94 99 ARG A C 1
ATOM 756 O O . ARG A 1 99 ? 16.156 12.594 -0.76 1 95.94 99 ARG A O 1
ATOM 763 N N . HIS A 1 100 ? 14.375 12.156 -2.004 1 95.75 100 HIS A N 1
ATOM 764 C CA . HIS A 1 100 ? 13.438 12.539 -0.955 1 95.75 100 HIS A CA 1
ATOM 765 C C . HIS A 1 100 ? 13.344 11.469 0.124 1 95.75 100 HIS A C 1
ATOM 767 O O . HIS A 1 100 ? 12.805 11.711 1.205 1 95.75 100 HIS A O 1
ATOM 773 N N . LEU A 1 101 ? 13.945 10.328 -0.14 1 97.69 101 LEU A N 1
ATOM 774 C CA . LEU A 1 101 ? 13.82 9.203 0.78 1 97.69 101 LEU A CA 1
ATOM 775 C C . LEU A 1 101 ? 15.062 9.07 1.647 1 97.69 101 LEU A C 1
ATOM 777 O O . LEU A 1 101 ? 15.18 8.133 2.436 1 97.69 101 LEU A O 1
ATOM 781 N N . THR A 1 102 ? 16.016 10.008 1.532 1 97.75 102 THR A N 1
ATOM 782 C CA . THR A 1 102 ? 17.219 9.953 2.336 1 97.75 102 THR A CA 1
ATOM 783 C C . THR A 1 102 ? 16.922 10.25 3.801 1 97.75 102 THR A C 1
ATOM 785 O O . THR A 1 102 ? 15.844 10.758 4.125 1 97.75 102 THR A O 1
ATOM 788 N N . ARG A 1 103 ? 17.875 9.992 4.676 1 95.88 103 ARG A N 1
ATOM 789 C CA . ARG A 1 103 ? 17.719 10.172 6.117 1 95.88 103 ARG A CA 1
ATOM 790 C C . ARG A 1 103 ? 17.578 11.648 6.473 1 95.88 103 ARG A C 1
ATOM 792 O O . ARG A 1 103 ? 16.938 12 7.465 1 95.88 103 ARG A O 1
ATOM 799 N N . ASP A 1 104 ? 18.078 12.516 5.672 1 94.06 104 ASP A N 1
ATOM 800 C CA . ASP A 1 104 ? 18.016 13.953 5.918 1 94.06 104 ASP A CA 1
ATOM 801 C C . ASP A 1 104 ? 16.703 14.531 5.391 1 94.06 104 ASP A C 1
ATOM 803 O O . ASP A 1 104 ? 16.391 15.703 5.625 1 94.06 104 ASP A O 1
ATOM 807 N N . ASN A 1 105 ? 15.961 13.734 4.699 1 95.69 105 ASN A N 1
ATOM 808 C CA . ASN A 1 105 ? 14.672 14.148 4.16 1 95.69 105 ASN A CA 1
ATOM 809 C C . ASN A 1 105 ? 13.531 13.328 4.75 1 95.69 105 ASN A C 1
ATOM 811 O O . ASN A 1 105 ? 13.391 13.242 5.973 1 95.69 105 ASN A O 1
ATOM 815 N N . MET A 1 106 ? 12.766 12.664 3.986 1 96.12 106 MET A N 1
ATOM 816 C CA . MET A 1 106 ? 11.547 12.023 4.484 1 96.12 106 MET A CA 1
ATOM 817 C C . MET A 1 106 ? 11.836 10.602 4.938 1 96.12 106 MET A C 1
ATOM 819 O O . MET A 1 106 ? 10.922 9.891 5.371 1 96.12 106 MET A O 1
ATOM 823 N N . GLY A 1 107 ? 13.07 10.156 4.941 1 96.94 107 GLY A N 1
ATOM 824 C CA . GLY A 1 107 ? 13.453 8.828 5.383 1 96.94 107 GLY A CA 1
ATOM 825 C C . GLY A 1 107 ? 12.891 8.461 6.742 1 96.94 107 GLY A C 1
ATOM 826 O O . GLY A 1 107 ? 12.242 7.422 6.895 1 96.94 107 GLY A O 1
ATOM 827 N N . PRO A 1 108 ? 13.078 9.297 7.719 1 95.19 108 PRO A N 1
ATOM 828 C CA . PRO A 1 108 ? 12.57 8.992 9.055 1 95.19 108 PRO A CA 1
ATOM 829 C C . PRO A 1 108 ? 11.055 8.812 9.094 1 95.19 108 PRO A C 1
ATOM 831 O O . PRO A 1 108 ? 10.539 8.023 9.883 1 95.19 108 PRO A O 1
ATOM 834 N N . PHE A 1 109 ? 10.336 9.578 8.266 1 94.94 109 PHE A N 1
ATOM 835 C CA . PHE A 1 109 ? 8.891 9.414 8.227 1 94.94 109 PHE A CA 1
ATOM 836 C C . PHE A 1 109 ? 8.516 8.047 7.664 1 94.94 109 PHE A C 1
ATOM 838 O O . PHE A 1 109 ? 7.559 7.418 8.125 1 94.94 109 PHE A O 1
ATOM 845 N N . ILE A 1 110 ? 9.219 7.605 6.656 1 95.06 110 ILE A N 1
ATOM 846 C CA . ILE A 1 110 ? 9 6.277 6.09 1 95.06 110 ILE A CA 1
ATOM 847 C C . ILE A 1 110 ? 9.234 5.215 7.16 1 95.06 110 ILE A C 1
ATOM 849 O O . ILE A 1 110 ? 8.492 4.238 7.25 1 95.06 110 ILE A O 1
ATOM 853 N N . LEU A 1 111 ? 10.234 5.395 8.008 1 93 111 LEU A N 1
ATOM 854 C CA . LEU A 1 111 ? 10.602 4.418 9.031 1 93 111 LEU A CA 1
ATOM 855 C C . LEU A 1 111 ? 9.531 4.328 10.109 1 93 111 LEU A C 1
ATOM 857 O O . LEU A 1 111 ? 9.484 3.352 10.859 1 93 111 LEU A O 1
ATOM 861 N N . LEU A 1 112 ? 8.695 5.363 10.188 1 89.88 112 LEU A N 1
ATOM 862 C CA . LEU A 1 112 ? 7.598 5.371 11.156 1 89.88 112 LEU A CA 1
ATOM 863 C C . LEU A 1 112 ? 6.48 4.43 10.719 1 89.88 112 LEU A C 1
ATOM 865 O O . LEU A 1 112 ? 5.688 3.975 11.547 1 89.88 112 LEU A O 1
ATOM 869 N N . GLN A 1 113 ? 6.418 4.164 9.43 1 88.38 113 GLN A N 1
ATOM 870 C CA . GLN A 1 113 ? 5.273 3.428 8.898 1 88.38 113 GLN A CA 1
ATOM 871 C C . GLN A 1 113 ? 5.43 1.927 9.125 1 88.38 113 GLN A C 1
ATOM 873 O O . GLN A 1 113 ? 6.531 1.388 9.016 1 88.38 113 GLN A O 1
ATOM 878 N N . LEU A 1 114 ? 4.301 1.247 9.484 1 80.25 114 LEU A N 1
ATOM 879 C CA . LEU A 1 114 ? 4.16 -0.201 9.586 1 80.25 114 LEU A CA 1
ATOM 880 C C . LEU A 1 114 ? 5.305 -0.804 10.391 1 80.25 114 LEU A C 1
ATOM 882 O O . LEU A 1 114 ? 5.977 -1.729 9.93 1 80.25 114 LEU A O 1
ATOM 886 N N . PRO A 1 115 ? 5.324 -0.353 11.594 1 68.56 115 PRO A N 1
ATOM 887 C CA . PRO A 1 115 ? 6.398 -0.964 12.383 1 68.56 115 PRO A CA 1
ATOM 888 C C . PRO A 1 115 ? 6.207 -2.467 12.57 1 68.56 115 PRO A C 1
ATOM 890 O O . PRO A 1 115 ? 5.094 -2.922 12.844 1 68.56 115 PRO A O 1
ATOM 893 N N . GLY A 1 116 ? 7.16 -3.256 12.32 1 63.16 116 GLY A N 1
ATOM 894 C CA . GLY A 1 116 ? 7.195 -4.664 12.688 1 63.16 116 GLY A CA 1
ATOM 895 C C . GLY A 1 116 ? 6.375 -5.543 11.758 1 63.16 116 GLY A C 1
ATOM 896 O O . GLY A 1 116 ? 6.266 -6.75 11.977 1 63.16 116 GLY A O 1
ATOM 897 N N . MET A 1 117 ? 5.574 -5.094 10.914 1 59.47 117 MET A N 1
ATOM 898 C CA . MET A 1 117 ? 4.594 -5.895 10.188 1 59.47 117 MET A CA 1
ATOM 899 C C . MET A 1 117 ? 5.285 -6.926 9.297 1 59.47 117 MET A C 1
ATOM 901 O O . MET A 1 117 ? 4.855 -8.078 9.227 1 59.47 117 MET A O 1
ATOM 905 N N . VAL A 1 118 ? 6.211 -6.547 8.414 1 61.28 118 VAL A N 1
ATOM 906 C CA . VAL A 1 118 ? 6.641 -7.555 7.453 1 61.28 118 VAL A CA 1
ATOM 907 C C . VAL A 1 118 ? 8.133 -7.832 7.621 1 61.28 118 VAL A C 1
ATOM 909 O O . VAL A 1 118 ? 8.961 -7.254 6.918 1 61.28 118 VAL A O 1
ATOM 912 N N . ASN A 1 119 ? 8.312 -8.797 8.414 1 63.41 119 ASN A N 1
ATOM 913 C CA . ASN A 1 119 ? 9.68 -9.031 8.867 1 63.41 119 ASN A CA 1
ATOM 914 C C . ASN A 1 119 ? 10.508 -9.742 7.797 1 63.41 119 ASN A C 1
ATOM 916 O O . ASN A 1 119 ? 11.742 -9.742 7.859 1 63.41 119 ASN A O 1
ATOM 920 N N . GLY A 1 120 ? 9.875 -10.219 6.84 1 77.12 120 GLY A N 1
ATOM 921 C CA . GLY A 1 120 ? 10.656 -10.891 5.812 1 77.12 120 GLY A CA 1
ATOM 922 C C . GLY A 1 120 ? 11.336 -9.93 4.859 1 77.12 120 GLY A C 1
ATOM 923 O O . GLY A 1 120 ? 12.281 -10.305 4.156 1 77.12 120 GLY A O 1
ATOM 924 N N . ILE A 1 121 ? 10.898 -8.742 4.812 1 88.25 121 ILE A N 1
ATOM 925 C CA . ILE A 1 121 ? 11.523 -7.703 4 1 88.25 121 ILE A CA 1
ATOM 926 C C . ILE A 1 121 ? 12.039 -6.578 4.902 1 88.25 121 ILE A C 1
ATOM 928 O O . ILE A 1 121 ? 11.32 -5.617 5.172 1 88.25 121 ILE A O 1
ATOM 932 N N . SER A 1 122 ? 13.18 -6.77 5.441 1 89.06 122 SER A N 1
ATOM 933 C CA . SER A 1 122 ? 13.852 -5.824 6.332 1 89.06 122 SER A CA 1
ATOM 934 C C . SER A 1 122 ? 15.359 -5.855 6.141 1 89.06 122 SER A C 1
ATOM 936 O O . SER A 1 122 ? 15.891 -6.773 5.512 1 89.06 122 SER A O 1
ATOM 938 N N . ALA A 1 123 ? 15.938 -4.824 6.664 1 89.56 123 ALA A N 1
ATOM 939 C CA . ALA A 1 123 ? 17.391 -4.781 6.605 1 89.56 123 ALA A CA 1
ATOM 940 C C . ALA A 1 123 ? 18 -6.012 7.273 1 89.56 123 ALA A C 1
ATOM 942 O O . ALA A 1 123 ? 18.938 -6.621 6.738 1 89.56 123 ALA A O 1
ATOM 943 N N . GLU A 1 124 ? 17.469 -6.375 8.352 1 87.56 124 GLU A N 1
ATOM 944 C CA . GLU A 1 124 ? 17.969 -7.523 9.094 1 87.56 124 GLU A CA 1
ATOM 945 C C . GLU A 1 124 ? 17.812 -8.812 8.297 1 87.56 124 GLU A C 1
ATOM 947 O O . GLU A 1 124 ? 18.719 -9.633 8.227 1 87.56 124 GLU A O 1
ATOM 952 N N . ALA A 1 125 ? 16.672 -8.961 7.695 1 87.38 125 ALA A N 1
ATOM 953 C CA . ALA A 1 125 ? 16.406 -10.172 6.926 1 87.38 125 ALA A CA 1
ATOM 954 C C . ALA A 1 125 ? 17.297 -10.258 5.695 1 87.38 125 ALA A C 1
ATOM 956 O O . ALA A 1 125 ? 17.797 -11.336 5.355 1 87.38 125 ALA A O 1
ATOM 957 N N . LEU A 1 126 ? 17.531 -9.164 5.027 1 89.94 126 LEU A N 1
ATOM 958 C CA . LEU A 1 126 ? 18.359 -9.156 3.818 1 89.94 126 LEU A CA 1
ATOM 959 C C . LEU A 1 126 ? 19.828 -9.398 4.156 1 89.94 126 LEU A C 1
ATOM 961 O O . LEU A 1 126 ? 20.547 -10.016 3.373 1 89.94 126 LEU A O 1
ATOM 965 N N . ARG A 1 127 ? 20.25 -8.969 5.305 1 91.19 127 ARG A N 1
ATOM 966 C CA . ARG A 1 127 ? 21.625 -9.156 5.723 1 91.19 127 ARG A CA 1
ATOM 967 C C . ARG A 1 127 ? 21.875 -10.586 6.199 1 91.19 127 ARG A C 1
ATOM 969 O O . ARG A 1 127 ? 22.875 -11.203 5.84 1 91.19 127 ARG A O 1
ATOM 976 N N . SER A 1 128 ? 20.953 -11.062 6.957 1 86.06 128 SER A N 1
ATOM 977 C CA . SER A 1 128 ? 21.141 -12.383 7.543 1 86.06 128 SER A CA 1
ATOM 978 C C . SER A 1 128 ? 20.75 -13.484 6.562 1 86.06 128 SER A C 1
ATOM 980 O O . SER A 1 128 ? 21.203 -14.617 6.676 1 86.06 128 SER A O 1
ATOM 982 N N . GLY A 1 129 ? 19.812 -13.094 5.695 1 78.88 129 GLY A N 1
ATOM 983 C CA . GLY A 1 129 ? 19.281 -14.086 4.781 1 78.88 129 GLY A CA 1
ATOM 984 C C . GLY A 1 129 ? 18.203 -14.945 5.406 1 78.88 129 GLY A C 1
ATOM 985 O O . GLY A 1 129 ? 17.766 -15.945 4.82 1 78.88 129 GLY A O 1
ATOM 986 N N . VAL A 1 130 ? 17.828 -14.547 6.629 1 75.31 130 VAL A N 1
ATOM 987 C CA . VAL A 1 130 ? 16.828 -15.328 7.355 1 75.31 130 VAL A CA 1
ATOM 988 C C . VAL A 1 130 ? 15.648 -14.438 7.73 1 75.31 130 VAL A C 1
ATOM 990 O O . VAL A 1 130 ? 15.828 -13.305 8.18 1 75.31 130 VAL A O 1
ATOM 993 N N . ASN A 1 131 ? 14.484 -14.938 7.422 1 75.69 131 ASN A N 1
ATOM 994 C CA . ASN A 1 131 ? 13.289 -14.289 7.941 1 75.69 131 ASN A CA 1
ATOM 995 C C . ASN A 1 131 ? 13.062 -14.625 9.414 1 75.69 131 ASN A C 1
ATOM 997 O O . ASN A 1 131 ? 12.789 -15.773 9.75 1 75.69 131 ASN A O 1
ATOM 1001 N N . PRO A 1 132 ? 13.125 -13.664 10.219 1 72.12 132 PRO A N 1
ATOM 1002 C CA . PRO A 1 132 ? 13.055 -13.945 11.656 1 72.12 132 PRO A CA 1
ATOM 1003 C C . PRO A 1 132 ? 11.695 -14.477 12.086 1 72.12 132 PRO A C 1
ATOM 1005 O O . PRO A 1 132 ? 11.57 -15.086 13.156 1 72.12 132 PRO A O 1
ATOM 1008 N N . ASN A 1 133 ? 10.742 -14.258 11.32 1 69.75 133 ASN A N 1
ATOM 1009 C CA . ASN A 1 133 ? 9.398 -14.648 11.727 1 69.75 133 ASN A CA 1
ATOM 1010 C C . ASN A 1 133 ? 9.055 -16.047 11.227 1 69.75 133 ASN A C 1
ATOM 1012 O O . ASN A 1 133 ? 8.016 -16.609 11.602 1 69.75 133 ASN A O 1
ATOM 1016 N N . LEU A 1 134 ? 9.82 -16.453 10.375 1 69.44 134 LEU A N 1
ATOM 1017 C CA . LEU A 1 134 ? 9.469 -17.734 9.789 1 69.44 134 LEU A CA 1
ATOM 1018 C C . LEU A 1 134 ? 10.266 -18.859 10.43 1 69.44 134 LEU A C 1
ATOM 1020 O O . LEU A 1 134 ? 11.484 -18.766 10.594 1 69.44 134 LEU A O 1
ATOM 1024 N N . LYS A 1 135 ? 9.438 -19.578 11.406 1 59.34 135 LYS A N 1
ATOM 1025 C CA . LYS A 1 135 ? 10.047 -20.812 11.914 1 59.34 135 LYS A CA 1
ATOM 1026 C C . LYS A 1 135 ? 9.984 -21.922 10.883 1 59.34 135 LYS A C 1
ATOM 1028 O O . LYS A 1 135 ? 8.969 -22.094 10.195 1 59.34 135 LYS A O 1
ATOM 1033 N N . ALA A 1 136 ? 10.953 -22.062 10.188 1 51.28 136 ALA A N 1
ATOM 1034 C CA . ALA A 1 136 ? 10.984 -23.109 9.18 1 51.28 136 ALA A CA 1
ATOM 1035 C C . ALA A 1 136 ? 10.281 -24.375 9.68 1 51.28 136 ALA A C 1
ATOM 1037 O O . ALA A 1 136 ? 10.734 -25 10.648 1 51.28 136 ALA A O 1
ATOM 1038 N N . ALA A 1 137 ? 8.938 -24.375 9.938 1 43.53 137 ALA A N 1
ATOM 1039 C CA . ALA A 1 137 ? 8.398 -25.703 10.18 1 43.53 137 ALA A CA 1
ATOM 1040 C C . ALA A 1 137 ? 8.562 -26.594 8.953 1 43.53 137 ALA A C 1
ATOM 1042 O O . ALA A 1 137 ? 8.227 -26.203 7.84 1 43.53 137 ALA A O 1
ATOM 1043 N N . ASN A 1 138 ? 9.062 -27.75 9.414 1 47.91 138 ASN A N 1
ATOM 1044 C CA . ASN A 1 138 ? 9.508 -28.828 8.539 1 47.91 138 ASN A CA 1
ATOM 1045 C C . ASN A 1 138 ? 10.281 -28.297 7.336 1 47.91 138 ASN A C 1
ATOM 1047 O O . ASN A 1 138 ? 10.18 -28.844 6.234 1 47.91 138 ASN A O 1
ATOM 1051 N N . GLY A 1 139 ? 10.867 -27.312 7.477 1 47.44 139 GLY A N 1
ATOM 1052 C CA . GLY A 1 139 ? 11.766 -26.688 6.52 1 47.44 139 GLY A CA 1
ATOM 1053 C C . GLY A 1 139 ? 11.242 -25.391 5.957 1 47.44 139 GLY A C 1
ATOM 1054 O O . GLY A 1 139 ? 11.203 -24.375 6.652 1 47.44 139 GLY A O 1
ATOM 1055 N N . GLU A 1 140 ? 10.672 -25.453 4.648 1 52.03 140 GLU A N 1
ATOM 1056 C CA . GLU A 1 140 ? 10.523 -24.312 3.744 1 52.03 140 GLU A CA 1
ATOM 1057 C C . GLU A 1 140 ? 9.125 -23.703 3.852 1 52.03 140 GLU A C 1
ATOM 1059 O O . GLU A 1 140 ? 8.82 -22.719 3.174 1 52.03 140 GLU A O 1
ATOM 1064 N N . ASP A 1 141 ? 8.039 -24.266 4.637 1 53.69 141 ASP A N 1
ATOM 1065 C CA . ASP A 1 141 ? 6.715 -23.75 4.309 1 53.69 141 ASP A CA 1
ATOM 1066 C C . ASP A 1 141 ? 6.109 -23 5.496 1 53.69 141 ASP A C 1
ATOM 1068 O O . ASP A 1 141 ? 6.051 -23.531 6.605 1 53.69 141 ASP A O 1
ATOM 1072 N N . THR A 1 142 ? 5.918 -21.672 5.484 1 56.81 142 THR A N 1
ATOM 1073 C CA . THR A 1 142 ? 5.188 -20.781 6.383 1 56.81 142 THR A CA 1
ATOM 1074 C C . THR A 1 142 ? 3.729 -21.203 6.5 1 56.81 142 THR A C 1
ATOM 1076 O O . THR A 1 142 ? 3.062 -20.906 7.492 1 56.81 142 THR A O 1
ATOM 1079 N N . TRP A 1 143 ? 3.328 -22.078 5.605 1 57.44 143 TRP A N 1
ATOM 1080 C CA . TRP A 1 143 ? 1.888 -22.281 5.504 1 57.44 143 TRP A CA 1
ATOM 1081 C C . TRP A 1 143 ? 1.403 -23.266 6.562 1 57.44 143 TRP A C 1
ATOM 1083 O O . TRP A 1 143 ? 0.2 -23.391 6.801 1 57.44 143 TRP A O 1
ATOM 1093 N N . THR A 1 144 ? 2.379 -23.812 7.188 1 54.12 144 THR A N 1
ATOM 1094 C CA . THR A 1 144 ? 1.997 -24.797 8.203 1 54.12 144 THR A CA 1
ATOM 1095 C C . THR A 1 144 ? 1.876 -24.141 9.57 1 54.12 144 THR A C 1
ATOM 1097 O O . THR A 1 144 ? 1.451 -24.766 10.539 1 54.12 144 THR A O 1
ATOM 1100 N N . ASP A 1 145 ? 2.256 -22.891 9.555 1 55.34 145 ASP A N 1
ATOM 1101 C CA . ASP A 1 145 ? 2.131 -22.188 10.828 1 55.34 145 ASP A CA 1
ATOM 1102 C C . ASP A 1 145 ? 0.67 -21.859 11.133 1 55.34 145 ASP A C 1
ATOM 1104 O O . ASP A 1 145 ? -0.024 -21.266 10.305 1 55.34 145 ASP A O 1
ATOM 1108 N N . SER A 1 146 ? 0.24 -22.281 12.203 1 52.66 146 SER A N 1
ATOM 1109 C CA . SER A 1 146 ? -1.147 -22.141 12.633 1 52.66 146 SER A CA 1
ATOM 1110 C C . SER A 1 146 ? -1.553 -20.688 12.719 1 52.66 146 SER A C 1
ATOM 1112 O O . SER A 1 146 ? -2.736 -20.344 12.609 1 52.66 146 SER A O 1
ATOM 1114 N N . ALA A 1 147 ? -0.679 -19.891 13.062 1 50.56 147 ALA A N 1
ATOM 1115 C CA . ALA A 1 147 ? -1 -18.469 13.227 1 50.56 147 ALA A CA 1
ATOM 1116 C C . ALA A 1 147 ? -1.33 -17.828 11.883 1 50.56 147 ALA A C 1
ATOM 1118 O O . ALA A 1 147 ? -2.082 -16.844 11.828 1 50.56 147 ALA A O 1
ATOM 1119 N N . PHE A 1 148 ? -0.68 -18.188 10.977 1 51.72 148 PHE A N 1
ATOM 1120 C CA . PHE A 1 148 ? -0.836 -17.625 9.633 1 51.72 148 PHE A CA 1
ATOM 1121 C C . PHE A 1 148 ? -1.536 -18.625 8.711 1 51.72 148 PHE A C 1
ATOM 1123 O O . PHE A 1 148 ? -1.774 -18.328 7.543 1 51.72 148 PHE A O 1
ATOM 1130 N N . GLY A 1 149 ? -1.93 -19.75 9.266 1 55.28 149 GLY A N 1
ATOM 1131 C CA . GLY A 1 149 ? -1.862 -21.078 8.672 1 55.28 149 GLY A CA 1
ATOM 1132 C C . GLY A 1 149 ? -2.967 -21.328 7.668 1 55.28 149 GLY A C 1
ATOM 1133 O O . GLY A 1 149 ? -3.979 -20.625 7.652 1 55.28 149 GLY A O 1
ATOM 1134 N N . ASN A 1 150 ? -2.604 -22.047 6.574 1 58.41 150 ASN A N 1
ATOM 1135 C CA . ASN A 1 150 ? -3.344 -22.688 5.492 1 58.41 150 ASN A CA 1
ATOM 1136 C C . ASN A 1 150 ? -4.625 -23.328 6 1 58.41 150 ASN A C 1
ATOM 1138 O O . ASN A 1 150 ? -5.52 -23.656 5.215 1 58.41 150 ASN A O 1
ATOM 1142 N N . HIS A 1 151 ? -4.727 -23.125 7.289 1 61.31 151 HIS A N 1
ATOM 1143 C CA . HIS A 1 151 ? -5.902 -23.797 7.832 1 61.31 151 HIS A CA 1
ATOM 1144 C C . HIS A 1 151 ? -7.039 -22.812 8.078 1 61.31 151 HIS A C 1
ATOM 1146 O O . HIS A 1 151 ? -8.172 -23.219 8.344 1 61.31 151 HIS A O 1
ATOM 1152 N N . LYS A 1 152 ? -6.668 -21.719 7.883 1 72.88 152 LYS A N 1
ATOM 1153 C CA . LYS A 1 152 ? -7.699 -20.719 8.141 1 72.88 152 LYS A CA 1
ATOM 1154 C C . LYS A 1 152 ? -8.656 -20.594 6.957 1 72.88 152 LYS A C 1
ATOM 1156 O O . LYS A 1 152 ? -8.234 -20.672 5.801 1 72.88 152 LYS A O 1
ATOM 1161 N N . GLN A 1 153 ? -9.852 -20.469 7.34 1 82.94 153 GLN A N 1
ATOM 1162 C CA . GLN A 1 153 ? -10.906 -20.375 6.336 1 82.94 153 GLN A CA 1
ATOM 1163 C C . GLN A 1 153 ? -10.648 -19.203 5.387 1 82.94 153 GLN A C 1
ATOM 1165 O O . GLN A 1 153 ? -10.906 -19.297 4.184 1 82.94 153 GLN A O 1
ATOM 1170 N N . VAL A 1 154 ? -10.133 -18.141 5.938 1 84.62 154 VAL A N 1
ATOM 1171 C CA . VAL A 1 154 ? -9.883 -16.953 5.125 1 84.62 154 VAL A CA 1
ATOM 1172 C C . VAL A 1 154 ? -8.852 -17.281 4.039 1 84.62 154 VAL A C 1
ATOM 1174 O O . VAL A 1 154 ? -8.961 -16.781 2.912 1 84.62 154 VAL A O 1
ATOM 1177 N N . PHE A 1 155 ? -7.914 -18.078 4.371 1 85.5 155 PHE A N 1
ATOM 1178 C CA . PHE A 1 155 ? -6.91 -18.5 3.398 1 85.5 155 PHE A CA 1
ATOM 1179 C C . PHE A 1 155 ? -7.527 -19.391 2.332 1 85.5 155 PHE A C 1
ATOM 1181 O O . PHE A 1 155 ? -7.309 -19.188 1.136 1 85.5 155 PHE A O 1
ATOM 1188 N N . THR A 1 156 ? -8.297 -20.312 2.783 1 84.56 156 THR A N 1
ATOM 1189 C CA . THR A 1 156 ? -8.961 -21.234 1.873 1 84.56 156 THR A CA 1
ATOM 1190 C C . THR A 1 156 ? -9.852 -20.484 0.892 1 84.56 156 THR A C 1
ATOM 1192 O O . THR A 1 156 ? -9.828 -20.75 -0.311 1 84.56 156 THR A O 1
ATOM 1195 N N . ASP A 1 157 ? -10.57 -19.547 1.432 1 89.81 157 ASP A N 1
ATOM 1196 C CA . ASP A 1 157 ? -11.461 -18.75 0.592 1 89.81 157 ASP A CA 1
ATOM 1197 C C . ASP A 1 157 ? -10.672 -17.938 -0.422 1 89.81 157 ASP A C 1
ATOM 1199 O O . ASP A 1 157 ? -11.094 -17.781 -1.571 1 89.81 157 ASP A O 1
ATOM 1203 N N . ALA A 1 158 ? -9.594 -17.406 0.027 1 91.69 158 ALA A N 1
ATOM 1204 C CA . ALA A 1 158 ? -8.742 -16.594 -0.839 1 91.69 158 ALA A CA 1
ATOM 1205 C C . ALA A 1 158 ? -8.141 -17.438 -1.964 1 91.69 158 ALA A C 1
ATOM 1207 O O . ALA A 1 158 ? -8.141 -17.016 -3.125 1 91.69 158 ALA A O 1
ATOM 1208 N N . MET A 1 159 ? -7.668 -18.594 -1.66 1 89.62 159 MET A N 1
ATOM 1209 C CA . MET A 1 159 ? -7.082 -19.469 -2.672 1 89.62 159 MET A CA 1
ATOM 1210 C C . MET A 1 159 ? -8.141 -19.953 -3.654 1 89.62 159 MET A C 1
ATOM 1212 O O . MET A 1 159 ? -7.875 -20.078 -4.852 1 89.62 159 MET A O 1
ATOM 1216 N N . ALA A 1 160 ? -9.312 -20.203 -3.119 1 89.94 160 ALA A N 1
ATOM 1217 C CA . ALA A 1 160 ? -10.406 -20.656 -3.969 1 89.94 160 ALA A CA 1
ATOM 1218 C C . ALA A 1 160 ? -10.805 -19.594 -4.98 1 89.94 160 ALA A C 1
ATOM 1220 O O . ALA A 1 160 ? -11.039 -19.891 -6.156 1 89.94 160 ALA A O 1
ATOM 1221 N N . CYS A 1 161 ? -10.938 -18.391 -4.512 1 93.19 161 CYS A N 1
ATOM 1222 C CA . CYS A 1 161 ? -11.328 -17.344 -5.441 1 93.19 161 CYS A CA 1
ATOM 1223 C C . CYS A 1 161 ? -10.242 -17.094 -6.48 1 93.19 161 CYS A C 1
ATOM 1225 O O . CYS A 1 161 ? -10.531 -16.859 -7.652 1 93.19 161 CYS A O 1
ATOM 1227 N N . HIS A 1 162 ? -9.016 -17.141 -6.039 1 93.38 162 HIS A N 1
ATOM 1228 C CA . HIS A 1 162 ? -7.898 -17.062 -6.973 1 93.38 162 HIS A CA 1
ATOM 1229 C C . HIS A 1 162 ? -7.984 -18.172 -8.023 1 93.38 162 HIS A C 1
ATOM 1231 O O . HIS A 1 162 ? -7.836 -17.906 -9.219 1 93.38 162 HIS A O 1
ATOM 1237 N N . ALA A 1 163 ? -8.219 -19.344 -7.574 1 94.25 163 ALA A N 1
ATOM 1238 C CA . ALA A 1 163 ? -8.305 -20.484 -8.477 1 94.25 163 ALA A CA 1
ATOM 1239 C C . ALA A 1 163 ? -9.43 -20.297 -9.492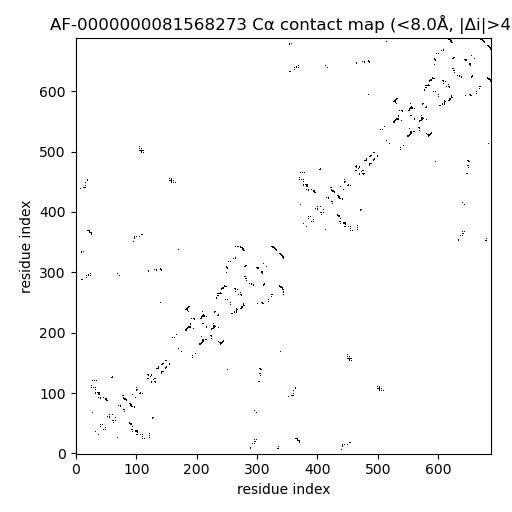 1 94.25 163 ALA A C 1
ATOM 1241 O O . ALA A 1 163 ? -9.25 -20.578 -10.68 1 94.25 163 ALA A O 1
ATOM 1242 N N . ARG A 1 164 ? -10.508 -19.844 -9.023 1 94.44 164 ARG A N 1
ATOM 1243 C CA . ARG A 1 164 ? -11.648 -19.625 -9.914 1 94.44 164 ARG A CA 1
ATOM 1244 C C . ARG A 1 164 ? -11.289 -18.641 -11.023 1 94.44 164 ARG A C 1
ATOM 1246 O O . ARG A 1 164 ? -11.602 -18.875 -12.195 1 94.44 164 ARG A O 1
ATOM 1253 N N . SER A 1 165 ? -10.664 -17.609 -10.625 1 93.75 165 SER A N 1
ATOM 1254 C CA . SER A 1 165 ? -10.289 -16.578 -11.594 1 93.75 165 SER A CA 1
ATOM 1255 C C . SER A 1 165 ? -9.266 -17.125 -12.594 1 93.75 165 SER A C 1
ATOM 1257 O O . SER A 1 165 ? -9.43 -16.953 -13.805 1 93.75 165 SER A O 1
ATOM 1259 N N . THR A 1 166 ? -8.281 -17.766 -12.148 1 96.44 166 THR A N 1
ATOM 1260 C CA . THR A 1 166 ? -7.203 -18.25 -12.992 1 96.44 166 THR A CA 1
ATOM 1261 C C . THR A 1 166 ? -7.695 -19.359 -13.914 1 96.44 166 THR A C 1
ATOM 1263 O O . THR A 1 166 ? -7.379 -19.375 -15.102 1 96.44 166 THR A O 1
ATOM 1266 N N . VAL A 1 167 ? -8.492 -20.266 -13.398 1 97.69 167 VAL A N 1
ATOM 1267 C CA . VAL A 1 167 ? -8.969 -21.406 -14.195 1 97.69 167 VAL A CA 1
ATOM 1268 C C . VAL A 1 167 ? -9.93 -20.906 -15.273 1 97.69 167 VAL A C 1
ATOM 1270 O O . VAL A 1 167 ? -9.93 -21.406 -16.391 1 97.69 167 VAL A O 1
ATOM 1273 N N . SER A 1 168 ? -10.742 -19.938 -14.922 1 96.44 168 SER A N 1
ATOM 1274 C CA . SER A 1 168 ? -11.586 -19.328 -15.945 1 96.44 168 SER A CA 1
ATOM 1275 C C . SER A 1 168 ? -10.75 -18.797 -17.094 1 96.44 168 SER A C 1
ATOM 1277 O O . SER A 1 168 ? -11.094 -18.969 -18.266 1 96.44 168 SER A O 1
ATOM 1279 N N . ALA A 1 169 ? -9.68 -18.156 -16.781 1 95.56 169 ALA A N 1
ATOM 1280 C CA . ALA A 1 169 ? -8.781 -17.625 -17.797 1 95.56 169 ALA A CA 1
ATOM 1281 C C . ALA A 1 169 ? -8.133 -18.75 -18.594 1 95.56 169 ALA A C 1
ATOM 1283 O O . ALA A 1 169 ? -7.93 -18.609 -19.812 1 95.56 169 ALA A O 1
ATOM 1284 N N . ILE A 1 170 ? -7.805 -19.828 -17.953 1 97.75 170 ILE A N 1
ATOM 1285 C CA . ILE A 1 170 ? -7.223 -20.984 -18.625 1 97.75 170 ILE A CA 1
ATOM 1286 C C . ILE A 1 170 ? -8.219 -21.547 -19.641 1 97.75 170 ILE A C 1
ATOM 1288 O O . ILE A 1 170 ? -7.863 -21.797 -20.797 1 97.75 170 ILE A O 1
ATOM 1292 N N . ILE A 1 171 ? -9.445 -21.719 -19.172 1 97.88 171 ILE A N 1
ATOM 1293 C CA . ILE A 1 171 ? -10.484 -22.297 -20.016 1 97.88 171 ILE A CA 1
ATOM 1294 C C . ILE A 1 171 ? -10.719 -21.406 -21.234 1 97.88 171 ILE A C 1
ATOM 1296 O O . ILE A 1 171 ? -10.883 -21.906 -22.359 1 97.88 171 ILE A O 1
ATOM 1300 N N . ASP A 1 172 ? -10.625 -20.109 -21.062 1 95.62 172 ASP A N 1
ATOM 1301 C CA . ASP A 1 172 ? -10.922 -19.156 -22.125 1 95.62 172 ASP A CA 1
ATOM 1302 C C . ASP A 1 172 ? -9.742 -19.016 -23.078 1 95.62 172 ASP A C 1
ATOM 1304 O O . ASP A 1 172 ? -9.938 -18.828 -24.281 1 95.62 172 ASP A O 1
ATOM 1308 N N . ASN A 1 173 ? -8.516 -19.125 -22.562 1 95.12 173 ASN A N 1
ATOM 1309 C CA . ASN A 1 173 ? -7.375 -18.688 -23.359 1 95.12 173 ASN A CA 1
ATOM 1310 C C . ASN A 1 173 ? -6.445 -19.859 -23.688 1 95.12 173 ASN A C 1
ATOM 1312 O O . ASN A 1 173 ? -5.547 -19.734 -24.516 1 95.12 173 ASN A O 1
ATOM 1316 N N . TYR A 1 174 ? -6.676 -20.969 -23.141 1 96.75 174 TYR A N 1
ATOM 1317 C CA . TYR A 1 174 ? -5.777 -22.109 -23.312 1 96.75 174 TYR A CA 1
ATOM 1318 C C . TYR A 1 174 ? -6.555 -23.422 -23.375 1 96.75 174 TYR A C 1
ATOM 1320 O O . TYR A 1 174 ? -6.16 -24.406 -22.75 1 96.75 174 TYR A O 1
ATOM 1328 N N . PRO A 1 175 ? -7.656 -23.547 -24.016 1 96 175 PRO A N 1
ATOM 1329 C CA . PRO A 1 175 ? -8.445 -24.781 -24.047 1 96 175 PRO A CA 1
ATOM 1330 C C . PRO A 1 175 ? -7.75 -25.906 -24.797 1 96 175 PRO A C 1
ATOM 1332 O O . PRO A 1 175 ? -7.926 -27.078 -24.453 1 96 175 PRO A O 1
ATOM 1335 N N . GLU A 1 176 ? -6.941 -25.594 -25.766 1 95.88 176 GLU A N 1
ATOM 1336 C CA . GLU A 1 176 ? -6.289 -26.594 -26.609 1 95.88 176 GLU A CA 1
ATOM 1337 C C . GLU A 1 176 ? -5.305 -27.438 -25.812 1 95.88 176 GLU A C 1
ATOM 1339 O O . GLU A 1 176 ? -4.973 -28.547 -26.203 1 95.88 176 GLU A O 1
ATOM 1344 N N . GLY A 1 177 ? -4.852 -26.891 -24.719 1 96.12 177 GLY A N 1
ATOM 1345 C CA . GLY A 1 177 ? -3.883 -27.594 -23.891 1 96.12 177 GLY A CA 1
ATOM 1346 C C . GLY A 1 177 ? -4.449 -28.828 -23.234 1 96.12 177 GLY A C 1
ATOM 1347 O O . GLY A 1 177 ? -3.697 -29.703 -22.781 1 96.12 177 GLY A O 1
ATOM 1348 N N . PHE A 1 178 ? -5.746 -28.984 -23.25 1 97.44 178 PHE A N 1
ATOM 1349 C CA . PHE A 1 178 ? -6.367 -30.109 -22.547 1 97.44 178 PHE A CA 1
ATOM 1350 C C . PHE A 1 178 ? -6.867 -31.156 -23.531 1 97.44 178 PHE A C 1
ATOM 1352 O O . PHE A 1 178 ? -7.371 -32.219 -23.125 1 97.44 178 PHE A O 1
ATOM 1359 N N . LYS A 1 179 ? -6.684 -30.859 -24.75 1 95.5 179 LYS A N 1
ATOM 1360 C CA . LYS A 1 179 ? -7.074 -31.844 -25.766 1 95.5 179 LYS A CA 1
ATOM 1361 C C . LYS A 1 179 ? -6.238 -33.125 -25.641 1 95.5 179 LYS A C 1
ATOM 1363 O O . LYS A 1 179 ? -5.02 -33.062 -25.469 1 95.5 179 LYS A O 1
ATOM 1368 N N . GLY A 1 180 ? -6.934 -34.25 -25.656 1 94.69 180 GLY A N 1
ATOM 1369 C CA . GLY A 1 180 ? -6.246 -35.531 -25.641 1 94.69 180 GLY A CA 1
ATOM 1370 C C . GLY A 1 180 ? -5.895 -36 -24.25 1 94.69 180 GLY A C 1
ATOM 1371 O O . GLY A 1 180 ? -5.395 -37.125 -24.062 1 94.69 180 GLY A O 1
ATOM 1372 N N . ILE A 1 181 ? -6.117 -35.188 -23.25 1 97.44 181 ILE A N 1
ATOM 1373 C CA . ILE A 1 181 ? -5.824 -35.562 -21.875 1 97.44 181 ILE A CA 1
ATOM 1374 C C . ILE A 1 181 ? -7.004 -36.344 -21.297 1 97.44 181 ILE A C 1
ATOM 1376 O O . ILE A 1 181 ? -8.117 -35.812 -21.203 1 97.44 181 ILE A O 1
ATOM 1380 N N . GLY A 1 182 ? -6.785 -37.625 -20.938 1 98.12 182 GLY A N 1
ATOM 1381 C CA . GLY A 1 182 ? -7.816 -38.406 -20.297 1 98.12 182 GLY A CA 1
ATOM 1382 C C . GLY A 1 182 ? -7.773 -38.312 -18.781 1 98.12 182 GLY A C 1
ATOM 1383 O O . GLY A 1 182 ? -8.805 -38.125 -18.141 1 98.12 182 GLY A O 1
ATOM 1384 N N . ARG A 1 183 ? -6.594 -38.438 -18.219 1 98.62 183 ARG A N 1
ATOM 1385 C CA . ARG A 1 183 ? -6.371 -38.375 -16.781 1 98.62 183 ARG A CA 1
ATOM 1386 C C . ARG A 1 183 ? -5.438 -37.219 -16.422 1 98.62 183 ARG A C 1
ATOM 1388 O O . ARG A 1 183 ? -4.332 -37.125 -16.953 1 98.62 183 ARG A O 1
ATOM 1395 N N . LEU A 1 184 ? -5.93 -36.312 -15.578 1 98.75 184 LEU A N 1
ATOM 1396 C CA . LEU A 1 184 ? -5.18 -35.125 -15.156 1 98.75 184 LEU A CA 1
ATOM 1397 C C . LEU A 1 184 ? -4.969 -35.125 -13.648 1 98.75 184 LEU A C 1
ATOM 1399 O O . LEU A 1 184 ? -5.93 -35.25 -12.883 1 98.75 184 LEU A O 1
ATOM 1403 N N . VAL A 1 185 ? -3.729 -35.062 -13.211 1 98.88 185 VAL A N 1
ATOM 1404 C CA . VAL A 1 185 ? -3.42 -34.938 -11.789 1 98.88 185 VAL A CA 1
ATOM 1405 C C . VAL A 1 185 ? -3.135 -33.469 -11.453 1 98.88 185 VAL A C 1
ATOM 1407 O O . VAL A 1 185 ? -2.307 -32.844 -12.102 1 98.88 185 VAL A O 1
ATOM 1410 N N . ASP A 1 186 ? -3.859 -32.938 -10.523 1 98.69 186 ASP A N 1
ATOM 1411 C CA . ASP A 1 186 ? -3.592 -31.625 -9.945 1 98.69 186 ASP A CA 1
ATOM 1412 C C . ASP A 1 186 ? -2.783 -31.75 -8.648 1 98.69 186 ASP A C 1
ATOM 1414 O O . ASP A 1 186 ? -3.336 -32.062 -7.594 1 98.69 186 ASP A O 1
ATOM 1418 N N . VAL A 1 187 ? -1.494 -31.5 -8.766 1 98.38 187 VAL A N 1
ATOM 1419 C CA . VAL A 1 187 ? -0.61 -31.578 -7.605 1 98.38 187 VAL A CA 1
ATOM 1420 C C . VAL A 1 187 ? -0.819 -30.359 -6.707 1 98.38 187 VAL A C 1
ATOM 1422 O O . VAL A 1 187 ? -0.741 -29.219 -7.168 1 98.38 187 VAL A O 1
ATOM 1425 N N . GLY A 1 188 ? -1.055 -30.594 -5.438 1 94.88 188 GLY A N 1
ATOM 1426 C CA . GLY A 1 188 ? -1.443 -29.516 -4.543 1 94.88 188 GLY A CA 1
ATOM 1427 C C . GLY A 1 188 ? -2.852 -29.016 -4.793 1 94.88 188 GLY A C 1
ATOM 1428 O O . GLY A 1 188 ? -3.121 -27.828 -4.664 1 94.88 188 GLY A O 1
ATOM 1429 N N . GLY A 1 189 ? -3.738 -29.875 -5.168 1 94.44 189 GLY A N 1
ATOM 1430 C CA . GLY A 1 189 ? -5.062 -29.484 -5.625 1 94.44 189 GLY A CA 1
ATOM 1431 C C . GLY A 1 189 ? -6.039 -29.25 -4.488 1 94.44 189 GLY A C 1
ATOM 1432 O O . GLY A 1 189 ? -7.141 -28.734 -4.707 1 94.44 189 GLY A O 1
ATOM 1433 N N . ARG A 1 190 ? -5.672 -29.594 -3.266 1 91.88 190 ARG A N 1
ATOM 1434 C CA . ARG A 1 190 ? -6.453 -29.406 -2.051 1 91.88 190 ARG A CA 1
ATOM 1435 C C . ARG A 1 190 ? -7.863 -29.969 -2.209 1 91.88 190 ARG A C 1
ATOM 1437 O O . ARG A 1 190 ? -8.039 -31.156 -2.441 1 91.88 190 ARG A O 1
ATOM 1444 N N . HIS A 1 191 ? -8.891 -29.016 -2.209 1 91.88 191 HIS A N 1
ATOM 1445 C CA . HIS A 1 191 ? -10.266 -29.5 -2.199 1 91.88 191 HIS A CA 1
ATOM 1446 C C . HIS A 1 191 ? -10.844 -29.547 -3.611 1 91.88 191 HIS A C 1
ATOM 1448 O O . HIS A 1 191 ? -12.062 -29.641 -3.785 1 91.88 191 HIS A O 1
ATOM 1454 N N . GLY A 1 192 ? -10.07 -29.344 -4.586 1 94.12 192 GLY A N 1
ATOM 1455 C CA . GLY A 1 192 ? -10.422 -29.672 -5.957 1 94.12 192 GLY A CA 1
ATOM 1456 C C . GLY A 1 192 ? -11.156 -28.547 -6.668 1 94.12 192 GLY A C 1
ATOM 1457 O O . GLY A 1 192 ? -11.883 -28.797 -7.633 1 94.12 192 GLY A O 1
ATOM 1458 N N . MET A 1 193 ? -11 -27.312 -6.195 1 91.81 193 MET A N 1
ATOM 1459 C CA . MET A 1 193 ? -11.703 -26.203 -6.832 1 91.81 193 MET A CA 1
ATOM 1460 C C . MET A 1 193 ? -11.266 -26.047 -8.281 1 91.81 193 MET A C 1
ATOM 1462 O O . MET A 1 193 ? -12.102 -26.031 -9.188 1 91.81 193 MET A O 1
ATOM 1466 N N . ALA A 1 194 ? -10.008 -25.938 -8.523 1 96.31 194 ALA A N 1
ATOM 1467 C CA . ALA A 1 194 ? -9.484 -25.75 -9.875 1 96.31 194 ALA A CA 1
ATOM 1468 C C . ALA A 1 194 ? -9.812 -26.953 -10.758 1 96.31 194 ALA A C 1
ATOM 1470 O O . ALA A 1 194 ? -10.32 -26.797 -11.867 1 96.31 194 ALA A O 1
ATOM 1471 N N . LEU A 1 195 ? -9.562 -28.078 -10.203 1 97.44 195 LEU A N 1
ATOM 1472 C CA . LEU A 1 195 ? -9.773 -29.312 -10.961 1 97.44 195 LEU A CA 1
ATOM 1473 C C . LEU A 1 195 ? -11.25 -29.5 -11.281 1 97.44 195 LEU A C 1
ATOM 1475 O O . LEU A 1 195 ? -11.602 -29.953 -12.367 1 97.44 195 LEU A O 1
ATOM 1479 N N . GLY A 1 196 ? -12.062 -29.219 -10.305 1 97 196 GLY A N 1
ATOM 1480 C CA . GLY A 1 196 ? -13.492 -29.297 -10.539 1 97 196 GLY A CA 1
ATOM 1481 C C . GLY A 1 196 ? -13.961 -28.438 -11.695 1 97 196 GLY A C 1
ATOM 1482 O O . GLY A 1 196 ? -14.773 -28.875 -12.516 1 97 196 GLY A O 1
ATOM 1483 N N . MET A 1 197 ? -13.477 -27.266 -11.797 1 97.12 197 MET A N 1
ATOM 1484 C CA . MET A 1 197 ? -13.828 -26.359 -12.891 1 97.12 197 MET A CA 1
ATOM 1485 C C . MET A 1 197 ? -13.336 -26.906 -14.227 1 97.12 197 MET A C 1
ATOM 1487 O O . MET A 1 197 ? -14.039 -26.828 -15.234 1 97.12 197 MET A O 1
ATOM 1491 N N . LEU A 1 198 ? -12.18 -27.484 -14.273 1 98.06 198 LEU A N 1
ATOM 1492 C CA . LEU A 1 198 ? -11.609 -28.016 -15.508 1 98.06 198 LEU A CA 1
ATOM 1493 C C . LEU A 1 198 ? -12.391 -29.234 -15.984 1 98.06 198 LEU A C 1
ATOM 1495 O O . LEU A 1 198 ? -12.695 -29.359 -17.172 1 98.06 198 LEU A O 1
ATOM 1499 N N . VAL A 1 199 ? -12.727 -30.109 -15.023 1 97.75 199 VAL A N 1
ATOM 1500 C CA . VAL A 1 199 ? -13.469 -31.312 -15.375 1 97.75 199 VAL A CA 1
ATOM 1501 C C . VAL A 1 199 ? -14.852 -30.938 -15.898 1 97.75 199 VAL A C 1
ATOM 1503 O O . VAL A 1 199 ? -15.391 -31.594 -16.797 1 97.75 199 VAL A O 1
ATOM 1506 N N . LYS A 1 200 ? -15.391 -29.906 -15.328 1 97.06 200 LYS A N 1
ATOM 1507 C CA . LYS A 1 200 ? -16.688 -29.422 -15.812 1 97.06 200 LYS A CA 1
ATOM 1508 C C . LYS A 1 200 ? -16.562 -28.844 -17.219 1 97.06 200 LYS A C 1
ATOM 1510 O O . LYS A 1 200 ? -17.422 -29.062 -18.062 1 97.06 200 LYS A O 1
ATOM 1515 N N . ALA A 1 201 ? -15.562 -28.172 -17.547 1 97.62 201 ALA A N 1
ATOM 1516 C CA . ALA A 1 201 ? -15.352 -27.547 -18.844 1 97.62 201 ALA A CA 1
ATOM 1517 C C . ALA A 1 201 ? -14.93 -28.578 -19.891 1 97.62 201 ALA A C 1
ATOM 1519 O O . ALA A 1 201 ? -15.234 -28.422 -21.078 1 97.62 201 ALA A O 1
ATOM 1520 N N . PHE A 1 202 ? -14.18 -29.562 -19.406 1 98 202 PHE A N 1
ATOM 1521 C CA . PHE A 1 202 ? -13.688 -30.625 -20.266 1 98 202 PHE A CA 1
ATOM 1522 C C . PHE A 1 202 ? -14.109 -31.984 -19.734 1 98 202 PHE A C 1
ATOM 1524 O O . PHE A 1 202 ? -13.289 -32.75 -19.203 1 98 202 PHE A O 1
ATOM 1531 N N . PRO A 1 203 ? -15.258 -32.438 -20.047 1 96.44 203 PRO A N 1
ATOM 1532 C CA . PRO A 1 203 ? -15.891 -33.594 -19.375 1 96.44 203 PRO A CA 1
ATOM 1533 C C . PRO A 1 203 ? -15.203 -34.906 -19.672 1 96.44 203 PRO A C 1
ATOM 1535 O O . PRO A 1 203 ? -15.469 -35.906 -19.016 1 96.44 203 PRO A O 1
ATOM 1538 N N . TRP A 1 204 ? -14.391 -34.906 -20.656 1 97.19 204 TRP A N 1
ATOM 1539 C CA . TRP A 1 204 ? -13.688 -36.156 -20.984 1 97.19 204 TRP A CA 1
ATOM 1540 C C . TRP A 1 204 ? -12.523 -36.375 -20.016 1 97.19 204 TRP A C 1
ATOM 1542 O O . TRP A 1 204 ? -11.969 -37.5 -19.984 1 97.19 204 TRP A O 1
ATOM 1552 N N . ILE A 1 205 ? -12.172 -35.438 -19.25 1 98 205 ILE A N 1
ATOM 1553 C CA . ILE A 1 205 ? -11.039 -35.562 -18.344 1 98 205 ILE A CA 1
ATOM 1554 C C . ILE A 1 205 ? -11.492 -36.188 -17.031 1 98 205 ILE A C 1
ATOM 1556 O O . ILE A 1 205 ? -12.539 -35.812 -16.484 1 98 205 ILE A O 1
ATOM 1560 N N . ARG A 1 206 ? -10.797 -37.156 -16.547 1 98 206 ARG A N 1
ATOM 1561 C CA . ARG A 1 206 ? -10.883 -37.656 -15.18 1 98 206 ARG A CA 1
ATOM 1562 C C . ARG A 1 206 ? -9.773 -37.062 -14.312 1 98 206 ARG A C 1
ATOM 1564 O O . ARG A 1 206 ? -8.594 -37.156 -14.648 1 98 206 ARG A O 1
ATOM 1571 N N . GLY A 1 207 ? -10.156 -36.469 -13.234 1 98.25 207 GLY A N 1
ATOM 1572 C CA . GLY A 1 207 ? -9.203 -35.688 -12.445 1 98.25 207 GLY A CA 1
ATOM 1573 C C . GLY A 1 207 ? -8.781 -36.406 -11.172 1 98.25 207 GLY A C 1
ATOM 1574 O O . GLY A 1 207 ? -9.578 -37.125 -10.562 1 98.25 207 GLY A O 1
ATOM 1575 N N . VAL A 1 208 ? -7.586 -36.188 -10.766 1 98.62 208 VAL A N 1
ATOM 1576 C CA . VAL A 1 208 ? -7.059 -36.594 -9.461 1 98.62 208 VAL A CA 1
ATOM 1577 C C . VAL A 1 208 ? -6.52 -35.375 -8.719 1 98.62 208 VAL A C 1
ATOM 1579 O O . VAL A 1 208 ? -5.57 -34.75 -9.18 1 98.62 208 VAL A O 1
ATOM 1582 N N . SER A 1 209 ? -7.164 -35.031 -7.66 1 98.38 209 SER A N 1
ATOM 1583 C CA . SER A 1 209 ? -6.594 -34.031 -6.777 1 98.38 209 SER A CA 1
ATOM 1584 C C . SER A 1 209 ? -5.617 -34.656 -5.785 1 98.38 209 SER A C 1
ATOM 1586 O O . SER A 1 209 ? -6.012 -35.469 -4.938 1 98.38 209 SER A O 1
ATOM 1588 N N . PHE A 1 210 ? -4.371 -34.25 -5.895 1 98.31 210 PHE A N 1
ATOM 1589 C CA . PHE A 1 210 ? -3.295 -34.875 -5.113 1 98.31 210 PHE A CA 1
ATOM 1590 C C . PHE A 1 210 ? -2.729 -33.875 -4.113 1 98.31 210 PHE A C 1
ATOM 1592 O O . PHE A 1 210 ? -2.232 -32.812 -4.5 1 98.31 210 PHE A O 1
ATOM 1599 N N . ASP A 1 211 ? -2.814 -34.125 -2.861 1 95.25 211 ASP A N 1
ATOM 1600 C CA . ASP A 1 211 ? -2.316 -33.312 -1.762 1 95.25 211 ASP A CA 1
ATOM 1601 C C . ASP A 1 211 ? -2.057 -34.156 -0.519 1 95.25 211 ASP A C 1
ATOM 1603 O O . ASP A 1 211 ? -2.232 -35.375 -0.544 1 95.25 211 ASP A O 1
ATOM 1607 N N . LEU A 1 212 ? -1.579 -33.531 0.497 1 92.75 212 LEU A N 1
ATOM 1608 C CA . LEU A 1 212 ? -1.371 -34.25 1.748 1 92.75 212 LEU A CA 1
ATOM 1609 C C . LEU A 1 212 ? -2.666 -34.906 2.223 1 92.75 212 LEU A C 1
ATOM 1611 O O . LEU A 1 212 ? -3.754 -34.375 2.006 1 92.75 212 LEU A O 1
ATOM 1615 N N . GLU A 1 213 ? -2.518 -36 2.908 1 93.31 213 GLU A N 1
ATOM 1616 C CA . GLU A 1 213 ? -3.668 -36.781 3.363 1 93.31 213 GLU A CA 1
ATOM 1617 C C . GLU A 1 213 ? -4.602 -35.906 4.219 1 93.31 213 GLU A C 1
ATOM 1619 O O . GLU A 1 213 ? -5.824 -36 4.066 1 93.31 213 GLU A O 1
ATOM 1624 N N . GLU A 1 214 ? -4.082 -35.094 5.074 1 88.12 214 GLU A N 1
ATOM 1625 C CA . GLU A 1 214 ? -4.867 -34.281 5.992 1 88.12 214 GLU A CA 1
ATOM 1626 C C . GLU A 1 214 ? -5.691 -33.25 5.234 1 88.12 214 GLU A C 1
ATOM 1628 O O . GLU A 1 214 ? -6.742 -32.812 5.711 1 88.12 214 GLU A O 1
ATOM 1633 N N . VAL A 1 215 ? -5.23 -32.938 4.078 1 87.69 215 VAL A N 1
ATOM 1634 C CA . VAL A 1 215 ? -5.91 -31.922 3.277 1 87.69 215 VAL A CA 1
ATOM 1635 C C . VAL A 1 215 ? -7.031 -32.562 2.469 1 87.69 215 VAL A C 1
ATOM 1637 O O . VAL A 1 215 ? -8.18 -32.125 2.523 1 87.69 215 VAL A O 1
ATOM 1640 N N . VAL A 1 216 ? -6.738 -33.656 1.784 1 92.81 216 VAL A N 1
ATOM 1641 C CA . VAL A 1 216 ? -7.703 -34.219 0.848 1 92.81 216 VAL A CA 1
ATOM 1642 C C . VAL A 1 216 ? -8.789 -35 1.614 1 92.81 216 VAL A C 1
ATOM 1644 O O . VAL A 1 216 ? -9.898 -35.156 1.113 1 92.81 216 VAL A O 1
ATOM 1647 N N . SER A 1 217 ? -8.469 -35.406 2.836 1 92.31 217 SER A N 1
ATOM 1648 C CA . SER A 1 217 ? -9.453 -36.125 3.639 1 92.31 217 SER A CA 1
ATOM 1649 C C . SER A 1 217 ? -10.633 -35.219 3.998 1 92.31 217 SER A C 1
ATOM 1651 O O . SER A 1 217 ? -11.727 -35.719 4.301 1 92.31 217 SER A O 1
ATOM 1653 N N . MET A 1 218 ? -10.422 -33.938 3.934 1 88.5 218 MET A N 1
ATOM 1654 C CA . MET A 1 218 ? -11.453 -32.969 4.309 1 88.5 218 MET A CA 1
ATOM 1655 C C . MET A 1 218 ? -12.227 -32.5 3.082 1 88.5 218 MET A C 1
ATOM 1657 O O . MET A 1 218 ? -13.188 -31.75 3.203 1 88.5 218 MET A O 1
ATOM 1661 N N . ALA A 1 219 ? -11.836 -33 1.927 1 92.06 219 ALA A N 1
ATOM 1662 C CA . ALA A 1 219 ? -12.461 -32.531 0.69 1 92.06 219 ALA A CA 1
ATOM 1663 C C . ALA A 1 219 ? -13.805 -33.219 0.458 1 92.06 219 ALA A C 1
ATOM 1665 O O . ALA A 1 219 ? -13.93 -34.438 0.612 1 92.06 219 ALA A O 1
ATOM 1666 N N . PRO A 1 220 ? -14.805 -32.469 0.144 1 92.25 220 PRO A N 1
ATOM 1667 C CA . PRO A 1 220 ? -16.062 -33.125 -0.257 1 92.25 220 PRO A CA 1
ATOM 1668 C C . PRO A 1 220 ? -15.953 -33.844 -1.59 1 92.25 220 PRO A C 1
ATOM 1670 O O . PRO A 1 220 ? -15.203 -33.438 -2.477 1 92.25 220 PRO A O 1
ATOM 1673 N N . PRO A 1 221 ? -16.734 -34.938 -1.664 1 93.75 221 PRO A N 1
ATOM 1674 C CA . PRO A 1 221 ? -16.719 -35.656 -2.945 1 93.75 221 PRO A CA 1
ATOM 1675 C C . PRO A 1 221 ? -17.156 -34.75 -4.113 1 93.75 221 PRO A C 1
ATOM 1677 O O . PRO A 1 221 ? -18.031 -33.906 -3.959 1 93.75 221 PRO A O 1
ATOM 1680 N N . ARG A 1 222 ? -16.484 -34.969 -5.25 1 93.94 222 ARG A N 1
ATOM 1681 C CA . ARG A 1 222 ? -16.797 -34.281 -6.488 1 93.94 222 ARG A CA 1
ATOM 1682 C C . ARG A 1 222 ? -16.844 -35.219 -7.668 1 93.94 222 ARG A C 1
ATOM 1684 O O . ARG A 1 222 ? -16 -36.125 -7.785 1 93.94 222 ARG A O 1
ATOM 1691 N N . ASP A 1 223 ? -17.812 -34.969 -8.484 1 93 223 ASP A N 1
ATOM 1692 C CA . ASP A 1 223 ? -17.953 -35.844 -9.648 1 93 223 ASP A CA 1
ATOM 1693 C C . ASP A 1 223 ? -16.734 -35.719 -10.562 1 93 223 ASP A C 1
ATOM 1695 O O . ASP A 1 223 ? -16.297 -34.625 -10.891 1 93 223 ASP A O 1
ATOM 1699 N N . GLY A 1 224 ? -16.219 -36.875 -10.93 1 95.81 224 GLY A N 1
ATOM 1700 C CA . GLY A 1 224 ? -15.133 -36.938 -11.891 1 95.81 224 GLY A CA 1
ATOM 1701 C C . GLY A 1 224 ? -13.773 -36.688 -11.266 1 95.81 224 GLY A C 1
ATOM 1702 O O . GLY A 1 224 ? -12.766 -36.625 -11.969 1 95.81 224 GLY A O 1
ATOM 1703 N N . ILE A 1 225 ? -13.727 -36.562 -9.938 1 97.56 225 ILE A N 1
ATOM 1704 C CA . ILE A 1 225 ? -12.469 -36.219 -9.273 1 97.56 225 ILE A CA 1
ATOM 1705 C C . ILE A 1 225 ? -12.188 -37.25 -8.172 1 97.56 225 ILE A C 1
ATOM 1707 O O . ILE A 1 225 ? -13.07 -37.562 -7.363 1 97.56 225 ILE A O 1
ATOM 1711 N N . GLU A 1 226 ? -11.102 -37.781 -8.203 1 97.81 226 GLU A N 1
ATOM 1712 C CA . GLU A 1 226 ? -10.57 -38.625 -7.129 1 97.81 226 GLU A CA 1
ATOM 1713 C C . GLU A 1 226 ? -9.594 -37.844 -6.254 1 97.81 226 GLU A C 1
ATOM 1715 O O . GLU A 1 226 ? -8.773 -37.094 -6.762 1 97.81 226 GLU A O 1
ATOM 1720 N N . PHE A 1 227 ? -9.727 -38 -4.965 1 98.12 227 PHE A N 1
ATOM 1721 C CA . PHE A 1 227 ? -8.805 -37.375 -4.031 1 98.12 227 PHE A CA 1
ATOM 1722 C C . PHE A 1 227 ? -7.781 -38.375 -3.518 1 98.12 227 PHE A C 1
ATOM 1724 O O . PHE A 1 227 ? -8.148 -39.438 -2.977 1 98.12 227 PHE A O 1
ATOM 1731 N N . VAL A 1 228 ? -6.535 -38.094 -3.703 1 98.12 228 VAL A N 1
ATOM 1732 C CA . VAL A 1 228 ? -5.465 -39.031 -3.34 1 98.12 228 VAL A CA 1
ATOM 1733 C C . VAL A 1 228 ? -4.484 -38.344 -2.396 1 98.12 228 VAL A C 1
ATOM 1735 O O . VAL A 1 228 ? -4.008 -37.219 -2.688 1 98.12 228 VAL A O 1
ATOM 1738 N N . GLY A 1 229 ? -4.195 -38.906 -1.272 1 97.12 229 GLY A N 1
ATOM 1739 C CA . GLY A 1 229 ? -3.254 -38.375 -0.297 1 97.12 229 GLY A CA 1
ATOM 1740 C C . GLY A 1 229 ? -1.82 -38.812 -0.559 1 97.12 229 GLY A C 1
ATOM 1741 O O . GLY A 1 229 ? -1.568 -39.938 -0.959 1 97.12 229 GLY A O 1
ATOM 1742 N N . GLY A 1 230 ? -0.849 -37.875 -0.431 1 96.44 230 GLY A N 1
ATOM 1743 C CA . GLY A 1 230 ? 0.567 -38.188 -0.573 1 96.44 230 GLY A CA 1
ATOM 1744 C C . GLY A 1 230 ? 1.434 -36.938 -0.638 1 96.44 230 GLY A C 1
ATOM 1745 O O . GLY A 1 230 ? 0.926 -35.812 -0.567 1 96.44 230 GLY A O 1
ATOM 1746 N N . SER A 1 231 ? 2.746 -37.188 -0.733 1 95.75 231 SER A N 1
ATOM 1747 C CA . SER A 1 231 ? 3.715 -36.094 -0.824 1 95.75 231 SER A CA 1
ATOM 1748 C C . SER A 1 231 ? 4.262 -35.938 -2.242 1 95.75 231 SER A C 1
ATOM 1750 O O . SER A 1 231 ? 4.723 -36.938 -2.83 1 95.75 231 SER A O 1
ATOM 1752 N N . MET A 1 232 ? 4.223 -34.75 -2.727 1 96.5 232 MET A N 1
ATOM 1753 C CA . MET A 1 232 ? 4.707 -34.469 -4.078 1 96.5 232 MET A CA 1
ATOM 1754 C C . MET A 1 232 ? 6.215 -34.688 -4.16 1 96.5 232 MET A C 1
ATOM 1756 O O . MET A 1 232 ? 6.781 -34.75 -5.258 1 96.5 232 MET A O 1
ATOM 1760 N N . PHE A 1 233 ? 6.883 -34.812 -3.014 1 95.75 233 PHE A N 1
ATOM 1761 C CA . PHE A 1 233 ? 8.32 -35.031 -2.971 1 95.75 233 PHE A CA 1
ATOM 1762 C C . PHE A 1 233 ? 8.625 -36.531 -3.094 1 95.75 233 PHE A C 1
ATOM 1764 O O . PHE A 1 233 ? 9.773 -36.906 -3.355 1 95.75 233 PHE A O 1
ATOM 1771 N N . GLU A 1 234 ? 7.684 -37.344 -2.869 1 96.5 234 GLU A N 1
ATOM 1772 C CA . GLU A 1 234 ? 7.887 -38.781 -2.896 1 96.5 234 GLU A CA 1
ATOM 1773 C C . GLU A 1 234 ? 7.441 -39.375 -4.23 1 96.5 234 GLU A C 1
ATOM 1775 O O . GLU A 1 234 ? 8.234 -40 -4.926 1 96.5 234 GLU A O 1
ATOM 1780 N N . SER A 1 235 ? 6.176 -39.188 -4.488 1 97.19 235 SER A N 1
ATOM 1781 C CA . SER A 1 235 ? 5.645 -39.656 -5.758 1 97.19 235 SER A CA 1
ATOM 1782 C C . SER A 1 235 ? 4.367 -38.906 -6.145 1 97.19 235 SER A C 1
ATOM 1784 O O . SER A 1 235 ? 3.648 -38.438 -5.273 1 97.19 235 SER A O 1
ATOM 1786 N N . VAL A 1 236 ? 4.141 -38.906 -7.457 1 98.62 236 VAL A N 1
ATOM 1787 C CA . VAL A 1 236 ? 2.924 -38.312 -8.023 1 98.62 236 VAL A CA 1
ATOM 1788 C C . VAL A 1 236 ? 2.15 -39.406 -8.781 1 98.62 236 VAL A C 1
ATOM 1790 O O . VAL A 1 236 ? 2.744 -40.219 -9.492 1 98.62 236 VAL A O 1
ATOM 1793 N N . PRO A 1 237 ? 0.842 -39.438 -8.617 1 98.62 237 PRO A N 1
ATOM 1794 C CA . PRO A 1 237 ? 0.06 -40.438 -9.344 1 98.62 237 PRO A CA 1
ATOM 1795 C C . PRO A 1 237 ? 0.241 -40.344 -10.859 1 98.62 237 PRO A C 1
ATOM 1797 O O . PRO A 1 237 ? 0.372 -39.219 -11.398 1 98.62 237 PRO A O 1
ATOM 1800 N N . LYS A 1 238 ? 0.22 -41.531 -11.523 1 98.5 238 LYS A N 1
ATOM 1801 C CA . LYS A 1 238 ? 0.382 -41.562 -12.977 1 98.5 238 LYS A CA 1
ATOM 1802 C C . LYS A 1 238 ? -0.804 -40.906 -13.68 1 98.5 238 LYS A C 1
ATOM 1804 O O . LYS A 1 238 ? -1.948 -41.062 -13.242 1 98.5 238 LYS A O 1
ATOM 1809 N N . ALA A 1 239 ? -0.541 -40.219 -14.789 1 98.62 239 ALA A N 1
ATOM 1810 C CA . ALA A 1 239 ? -1.584 -39.531 -15.562 1 98.62 239 ALA A CA 1
ATOM 1811 C C . ALA A 1 239 ? -1.073 -39.156 -16.953 1 98.62 239 ALA A C 1
ATOM 1813 O O . ALA A 1 239 ? 0.111 -39.312 -17.25 1 98.62 239 ALA A O 1
ATOM 1814 N N . ASP A 1 240 ? -1.999 -38.719 -17.781 1 98.56 240 ASP A N 1
ATOM 1815 C CA . ASP A 1 240 ? -1.614 -38.188 -19.094 1 98.56 240 ASP A CA 1
ATOM 1816 C C . ASP A 1 240 ? -0.937 -36.844 -18.953 1 98.56 240 ASP A C 1
ATOM 1818 O O . ASP A 1 240 ? -0.086 -36.469 -19.766 1 98.56 240 ASP A O 1
ATOM 1822 N N . ALA A 1 241 ? -1.363 -36.094 -17.969 1 98.75 241 ALA A N 1
ATOM 1823 C CA . ALA A 1 241 ? -0.782 -34.781 -17.672 1 98.75 241 ALA A CA 1
ATOM 1824 C C . ALA A 1 241 ? -0.853 -34.469 -16.188 1 98.75 241 ALA A C 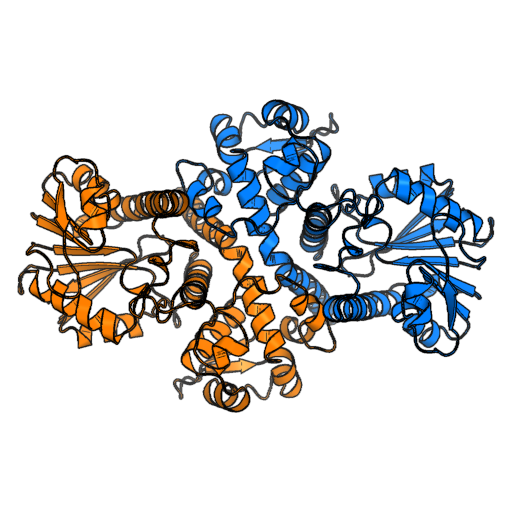1
ATOM 1826 O O . ALA A 1 241 ? -1.72 -35 -15.477 1 98.75 241 ALA A O 1
ATOM 1827 N N . VAL A 1 242 ? 0.057 -33.688 -15.758 1 98.81 242 VAL A N 1
ATOM 1828 C CA . VAL A 1 242 ? 0.11 -33.188 -14.391 1 98.81 242 VAL A CA 1
ATOM 1829 C C . VAL A 1 242 ? 0.054 -31.672 -14.391 1 98.81 242 VAL A C 1
ATOM 1831 O O . VAL A 1 242 ? 0.668 -31.031 -15.242 1 98.81 242 VAL A O 1
ATOM 1834 N N . MET A 1 243 ? -0.696 -31.141 -13.492 1 98.81 243 MET A N 1
ATOM 1835 C CA . MET A 1 243 ? -0.792 -29.688 -13.375 1 98.81 243 MET A CA 1
ATOM 1836 C C . MET A 1 243 ? -0.344 -29.219 -11.992 1 98.81 243 MET A C 1
ATOM 1838 O O . MET A 1 243 ? -0.656 -29.859 -10.984 1 98.81 243 MET A O 1
ATOM 1842 N N . LEU A 1 244 ? 0.43 -28.219 -11.922 1 98.56 244 LEU A N 1
ATOM 1843 C CA . LEU A 1 244 ? 0.794 -27.469 -10.727 1 98.56 244 LEU A CA 1
ATOM 1844 C C . LEU A 1 244 ? 0.381 -26.016 -10.844 1 98.56 244 LEU A C 1
ATOM 1846 O O . LEU A 1 244 ? 0.817 -25.312 -11.766 1 98.56 244 LEU A O 1
ATOM 1850 N N . MET A 1 245 ? -0.478 -25.609 -10 1 97.94 245 MET A N 1
ATOM 1851 C CA . MET A 1 245 ? -0.907 -24.203 -10.023 1 97.94 245 MET A CA 1
ATOM 1852 C C . MET A 1 245 ? -0.527 -23.5 -8.719 1 97.94 245 MET A C 1
ATOM 1854 O O . MET A 1 245 ? -1.081 -23.797 -7.664 1 97.94 245 MET A O 1
ATOM 1858 N N . TRP A 1 246 ? 0.428 -22.516 -8.812 1 95.69 246 TRP A N 1
ATOM 1859 C CA . TRP A 1 246 ? 0.887 -21.734 -7.668 1 95.69 246 TRP A CA 1
ATOM 1860 C C . TRP A 1 246 ? 1.467 -22.656 -6.59 1 95.69 246 TRP A C 1
ATOM 1862 O O . TRP A 1 246 ? 1.107 -22.547 -5.414 1 95.69 246 TRP A O 1
ATOM 1872 N N . ILE A 1 247 ? 2.289 -23.547 -6.984 1 95.06 247 ILE A N 1
ATOM 1873 C CA . ILE A 1 247 ? 2.896 -24.5 -6.07 1 95.06 247 ILE A CA 1
ATOM 1874 C C . ILE A 1 247 ? 4.398 -24.25 -5.973 1 95.06 247 ILE A C 1
ATOM 1876 O O . ILE A 1 247 ? 4.938 -24.062 -4.879 1 95.06 247 ILE A O 1
ATOM 1880 N N . LEU A 1 248 ? 5.051 -24.156 -7.121 1 96.31 248 LEU A N 1
ATOM 1881 C CA . LEU A 1 248 ? 6.508 -24.188 -7.156 1 96.31 248 LEU A CA 1
ATOM 1882 C C . LEU A 1 248 ? 7.102 -22.891 -6.625 1 96.31 248 LEU A C 1
ATOM 1884 O O . LEU A 1 248 ? 8.234 -22.875 -6.129 1 96.31 248 LEU A O 1
ATOM 1888 N N . HIS A 1 249 ? 6.352 -21.812 -6.699 1 94.5 249 HIS A N 1
ATOM 1889 C CA . HIS A 1 249 ? 6.883 -20.547 -6.195 1 94.5 249 HIS A CA 1
ATOM 1890 C C . HIS A 1 249 ? 7.031 -20.578 -4.68 1 94.5 249 HIS A C 1
ATOM 1892 O O . HIS A 1 249 ? 7.711 -19.719 -4.098 1 94.5 249 HIS A O 1
ATOM 1898 N N . ASP A 1 250 ? 6.504 -21.578 -4.062 1 90.31 250 ASP A N 1
ATOM 1899 C CA . ASP A 1 250 ? 6.637 -21.719 -2.617 1 90.31 250 ASP A CA 1
ATOM 1900 C C . ASP A 1 250 ? 7.988 -22.344 -2.252 1 90.31 250 ASP A C 1
ATOM 1902 O O . ASP A 1 250 ? 8.375 -22.344 -1.082 1 90.31 250 ASP A O 1
ATOM 1906 N N . TRP A 1 251 ? 8.727 -22.797 -3.211 1 91.75 251 TRP A N 1
ATOM 1907 C CA . TRP A 1 251 ? 9.852 -23.688 -2.93 1 91.75 251 TRP A CA 1
ATOM 1908 C C . TRP A 1 251 ? 11.141 -23.141 -3.535 1 91.75 251 TRP A C 1
ATOM 1910 O O . TRP A 1 251 ? 11.102 -22.359 -4.496 1 91.75 251 TRP A O 1
ATOM 1920 N N . SER A 1 252 ? 12.234 -23.656 -2.99 1 91.5 252 SER A N 1
ATOM 1921 C CA . SER A 1 252 ? 13.539 -23.344 -3.553 1 91.5 252 SER A CA 1
ATOM 1922 C C . SER A 1 252 ? 13.711 -23.953 -4.938 1 91.5 252 SER A C 1
ATOM 1924 O O . SER A 1 252 ? 12.914 -24.812 -5.344 1 91.5 252 SER A O 1
ATOM 1926 N N . ASP A 1 253 ? 14.766 -23.547 -5.609 1 95.06 253 ASP A N 1
ATOM 1927 C CA . ASP A 1 253 ? 15.062 -24.156 -6.906 1 95.06 253 ASP A CA 1
ATOM 1928 C C . ASP A 1 253 ? 15.312 -25.656 -6.773 1 95.06 253 ASP A C 1
ATOM 1930 O O . ASP A 1 253 ? 14.812 -26.438 -7.574 1 95.06 253 ASP A O 1
ATOM 1934 N N . LYS A 1 254 ? 16.047 -25.969 -5.777 1 95.31 254 LYS A N 1
ATOM 1935 C CA . LYS A 1 254 ? 16.359 -27.391 -5.57 1 95.31 254 LYS A CA 1
ATOM 1936 C C . LYS A 1 254 ? 15.094 -28.203 -5.328 1 95.31 254 LYS A C 1
ATOM 1938 O O . LYS A 1 254 ? 14.898 -29.25 -5.949 1 95.31 254 LYS A O 1
ATOM 1943 N N . SER A 1 255 ? 14.258 -27.719 -4.441 1 94.38 255 SER A N 1
ATOM 1944 C CA . SER A 1 255 ? 13.008 -28.422 -4.141 1 94.38 255 SER A CA 1
ATOM 1945 C C . SER A 1 255 ? 12.094 -28.469 -5.355 1 94.38 255 SER A C 1
ATOM 1947 O O . SER A 1 255 ? 11.414 -29.469 -5.598 1 94.38 255 SER A O 1
ATOM 1949 N N . SER A 1 256 ? 12.047 -27.406 -6.078 1 97.12 256 SER A N 1
ATOM 1950 C CA . SER A 1 256 ? 11.211 -27.344 -7.273 1 97.12 256 SER A CA 1
ATOM 1951 C C . SER A 1 256 ? 11.664 -28.359 -8.312 1 97.12 256 SER A C 1
ATOM 1953 O O . SER A 1 256 ? 10.844 -29 -8.961 1 97.12 256 SER A O 1
ATOM 1955 N N . ILE A 1 257 ? 12.977 -28.484 -8.469 1 98.19 257 ILE A N 1
ATOM 1956 C CA . ILE A 1 257 ? 13.531 -29.453 -9.398 1 98.19 257 ILE A CA 1
ATOM 1957 C C . ILE A 1 257 ? 13.141 -30.875 -8.953 1 98.19 257 ILE A C 1
ATOM 1959 O O . ILE A 1 257 ? 12.734 -31.703 -9.773 1 98.19 257 ILE A O 1
ATOM 1963 N N . ASP A 1 258 ? 13.219 -31.109 -7.656 1 97.81 258 ASP A N 1
ATOM 1964 C CA . ASP A 1 258 ? 12.836 -32.406 -7.121 1 97.81 258 ASP A CA 1
ATOM 1965 C C . ASP A 1 258 ? 11.367 -32.719 -7.402 1 97.81 258 ASP A C 1
ATOM 1967 O O . ASP A 1 258 ? 11.031 -33.844 -7.816 1 97.81 258 ASP A O 1
ATOM 1971 N N . ILE A 1 259 ? 10.508 -31.75 -7.199 1 98.06 259 ILE A N 1
ATOM 1972 C CA . ILE A 1 259 ? 9.078 -31.906 -7.441 1 98.06 259 ILE A CA 1
ATOM 1973 C C . ILE A 1 259 ? 8.828 -32.156 -8.93 1 98.06 259 ILE A C 1
ATOM 1975 O O . ILE A 1 259 ? 8.078 -33.062 -9.297 1 98.06 259 ILE A O 1
ATOM 1979 N N . LEU A 1 260 ? 9.484 -31.406 -9.742 1 98.69 260 LEU A N 1
ATOM 1980 C CA . LEU A 1 260 ? 9.297 -31.5 -11.188 1 98.69 260 LEU A CA 1
ATOM 1981 C C . LEU A 1 260 ? 9.75 -32.875 -11.711 1 98.69 260 LEU A C 1
ATOM 1983 O O . LEU A 1 260 ? 9.148 -33.406 -12.641 1 98.69 260 LEU A O 1
ATOM 1987 N N . LYS A 1 261 ? 10.82 -33.406 -11.148 1 98.62 261 LYS A N 1
ATOM 1988 C CA . LYS A 1 261 ? 11.266 -34.75 -11.531 1 98.62 261 LYS A CA 1
ATOM 1989 C C . LYS A 1 261 ? 10.188 -35.781 -11.25 1 98.62 261 LYS A C 1
ATOM 1991 O O . LYS A 1 261 ? 9.953 -36.688 -12.062 1 98.62 261 LYS A O 1
ATOM 1996 N N . LYS A 1 262 ? 9.547 -35.625 -10.094 1 98.62 262 LYS A N 1
ATOM 1997 C CA . LYS A 1 262 ? 8.461 -36.562 -9.75 1 98.62 262 LYS A CA 1
ATOM 1998 C C . LYS A 1 262 ? 7.281 -36.406 -10.703 1 98.62 262 LYS A C 1
ATOM 2000 O O . LYS A 1 262 ? 6.629 -37.375 -11.062 1 98.62 262 LYS A O 1
ATOM 2005 N N . CYS A 1 263 ? 6.988 -35.188 -11.086 1 98.75 263 CYS A N 1
ATOM 2006 C CA . CYS A 1 263 ? 5.91 -34.938 -12.031 1 98.75 263 CYS A CA 1
ATOM 2007 C C . CYS A 1 263 ? 6.234 -35.531 -13.406 1 98.75 263 CYS A C 1
ATOM 2009 O O . CYS A 1 263 ? 5.363 -36.094 -14.07 1 98.75 263 CYS A O 1
ATOM 2011 N N . ARG A 1 264 ? 7.477 -35.344 -13.828 1 98.56 264 ARG A N 1
ATOM 2012 C CA . ARG A 1 264 ? 7.922 -35.906 -15.109 1 98.56 264 ARG A CA 1
ATOM 2013 C C . ARG A 1 264 ? 7.766 -37.406 -15.141 1 98.56 264 ARG A C 1
ATOM 2015 O O . ARG A 1 264 ? 7.332 -37.969 -16.141 1 98.56 264 ARG A O 1
ATOM 2022 N N . GLU A 1 265 ? 8.094 -38.062 -14.031 1 98.31 265 GLU A N 1
ATOM 2023 C CA . GLU A 1 265 ? 7.98 -39.531 -13.914 1 98.31 265 GLU A CA 1
ATOM 2024 C C . GLU A 1 265 ? 6.527 -39.969 -14.008 1 98.31 265 GLU A C 1
ATOM 2026 O O . GLU A 1 265 ? 6.246 -41.094 -14.398 1 98.31 265 GLU A O 1
ATOM 2031 N N . ALA A 1 266 ? 5.637 -39.094 -13.703 1 98.56 266 ALA A N 1
ATOM 2032 C CA . ALA A 1 266 ? 4.223 -39.438 -13.578 1 98.56 266 ALA A CA 1
ATOM 2033 C C . ALA A 1 266 ? 3.527 -39.406 -14.938 1 98.56 266 ALA A C 1
ATOM 2035 O O . ALA A 1 266 ? 2.418 -39.938 -15.086 1 98.56 266 ALA A O 1
ATOM 2036 N N . VAL A 1 267 ? 4.168 -38.812 -15.922 1 98.5 267 VAL A N 1
ATOM 2037 C CA . VAL A 1 267 ? 3.514 -38.688 -17.219 1 98.5 267 VAL A CA 1
ATOM 2038 C C . VAL A 1 267 ? 4.27 -39.5 -18.266 1 98.5 267 VAL A C 1
ATOM 2040 O O . VAL A 1 267 ? 5.469 -39.75 -18.109 1 98.5 267 VAL A O 1
ATOM 2043 N N . PRO A 1 268 ? 3.576 -39.906 -19.328 1 97.94 268 PRO A N 1
ATOM 2044 C CA . PRO A 1 268 ? 4.273 -40.656 -20.391 1 97.94 268 PRO A CA 1
ATOM 2045 C C . PRO A 1 268 ? 5.363 -39.812 -21.062 1 97.94 268 PRO A C 1
ATOM 2047 O O . PRO A 1 268 ? 5.176 -38.625 -21.297 1 97.94 268 PRO A O 1
ATOM 2050 N N . ALA A 1 269 ? 6.414 -40.406 -21.438 1 96.19 269 ALA A N 1
ATOM 2051 C CA . ALA A 1 269 ? 7.586 -39.75 -21.984 1 96.19 269 ALA A CA 1
ATOM 2052 C C . ALA A 1 269 ? 7.273 -39.125 -23.344 1 96.19 269 ALA A C 1
ATOM 2054 O O . ALA A 1 269 ? 7.762 -38.031 -23.672 1 96.19 269 ALA A O 1
ATOM 2055 N N . ASP A 1 270 ? 6.379 -39.75 -24.094 1 94.19 270 ASP A N 1
ATOM 2056 C CA . ASP A 1 270 ? 6.195 -39.344 -25.484 1 94.19 270 ASP A CA 1
ATOM 2057 C C . ASP A 1 270 ? 4.969 -38.438 -25.625 1 94.19 270 ASP A C 1
ATOM 2059 O O . ASP A 1 270 ? 4.945 -37.562 -26.484 1 94.19 270 ASP A O 1
ATOM 2063 N N . THR A 1 271 ? 3.992 -38.688 -24.781 1 94.88 271 THR A N 1
ATOM 2064 C CA . THR A 1 271 ? 2.732 -38 -25.016 1 94.88 271 THR A CA 1
ATOM 2065 C C . THR A 1 271 ? 2.355 -37.156 -23.812 1 94.88 271 THR A C 1
ATOM 2067 O O . THR A 1 271 ? 1.464 -36.281 -23.906 1 94.88 271 THR A O 1
ATOM 2070 N N . GLY A 1 272 ? 3.029 -37.312 -22.734 1 97.12 272 GLY A N 1
ATOM 2071 C CA . GLY A 1 272 ? 2.652 -36.656 -21.5 1 97.12 272 GLY A CA 1
ATOM 2072 C C . GLY A 1 272 ? 3.184 -35.219 -21.406 1 97.12 272 GLY A C 1
ATOM 2073 O O . GLY A 1 272 ? 4.031 -34.812 -22.219 1 97.12 272 GLY A O 1
ATOM 2074 N N . LYS A 1 273 ? 2.633 -34.438 -20.547 1 97.75 273 LYS A N 1
ATOM 2075 C CA . LYS A 1 273 ? 3.143 -33.094 -20.297 1 97.75 273 LYS A CA 1
ATOM 2076 C C . LYS A 1 273 ? 2.848 -32.656 -18.859 1 97.75 273 LYS A C 1
ATOM 2078 O O . LYS A 1 273 ? 1.971 -33.219 -18.203 1 97.75 273 LYS A O 1
ATOM 2083 N N . VAL A 1 274 ? 3.588 -31.75 -18.438 1 98.75 274 VAL A N 1
ATOM 2084 C CA . VAL A 1 274 ? 3.379 -31.062 -17.172 1 98.75 274 VAL A CA 1
ATOM 2085 C C . VAL A 1 274 ? 2.971 -29.609 -17.422 1 98.75 274 VAL A C 1
ATOM 2087 O O . VAL A 1 274 ? 3.619 -28.906 -18.203 1 98.75 274 VAL A O 1
ATOM 2090 N N . ILE A 1 275 ? 1.861 -29.25 -16.844 1 98.75 275 ILE A N 1
ATOM 2091 C CA . ILE A 1 275 ? 1.311 -27.906 -16.969 1 98.75 275 ILE A CA 1
ATOM 2092 C C . ILE A 1 275 ? 1.556 -27.109 -15.695 1 98.75 275 ILE A C 1
ATOM 2094 O O . ILE A 1 275 ? 1.027 -27.453 -14.633 1 98.75 275 ILE A O 1
ATOM 2098 N N . ILE A 1 276 ? 2.346 -26.109 -15.797 1 98.81 276 ILE A N 1
ATOM 2099 C CA . ILE A 1 276 ? 2.646 -25.25 -14.656 1 98.81 276 ILE A CA 1
ATOM 2100 C C . ILE A 1 276 ? 1.947 -23.906 -14.828 1 98.81 276 ILE A C 1
ATOM 2102 O O . ILE A 1 276 ? 2.133 -23.219 -15.844 1 98.81 276 ILE A O 1
ATOM 2106 N N . VAL A 1 277 ? 1.095 -23.578 -13.883 1 98.56 277 VAL A N 1
ATOM 2107 C CA . VAL A 1 277 ? 0.425 -22.281 -13.867 1 98.56 277 VAL A CA 1
ATOM 2108 C C . VAL A 1 277 ? 1.011 -21.406 -12.758 1 98.56 277 VAL A C 1
ATOM 2110 O O . VAL A 1 277 ? 0.629 -21.547 -11.594 1 98.56 277 VAL A O 1
ATOM 2113 N N . ASP A 1 278 ? 1.89 -20.531 -13.094 1 98.19 278 ASP A N 1
ATOM 2114 C CA . ASP A 1 278 ? 2.627 -19.703 -12.148 1 98.19 278 ASP A CA 1
ATOM 2115 C C . ASP A 1 278 ? 3.033 -18.375 -12.773 1 98.19 278 ASP A C 1
ATOM 2117 O O . ASP A 1 278 ? 2.881 -18.188 -13.984 1 98.19 278 ASP A O 1
ATOM 2121 N N . ALA A 1 279 ? 3.412 -17.453 -11.922 1 97.75 279 ALA A N 1
ATOM 2122 C CA . ALA A 1 279 ? 3.861 -16.156 -12.414 1 97.75 279 ALA A CA 1
ATOM 2123 C C . ALA A 1 279 ? 5.211 -16.281 -13.117 1 97.75 279 ALA A C 1
ATOM 2125 O O . ALA A 1 279 ? 6.074 -17.047 -12.688 1 97.75 279 ALA A O 1
ATOM 2126 N N . VAL A 1 280 ? 5.367 -15.555 -14.188 1 97.38 280 VAL A N 1
ATOM 2127 C CA . VAL A 1 280 ? 6.633 -15.461 -14.906 1 97.38 280 VAL A CA 1
ATOM 2128 C C . VAL A 1 280 ? 7.078 -14 -14.977 1 97.38 280 VAL A C 1
ATOM 2130 O O . VAL A 1 280 ? 6.398 -13.164 -15.578 1 97.38 280 VAL A O 1
ATOM 2133 N N . ILE A 1 281 ? 8.156 -13.727 -14.344 1 95.81 281 ILE A N 1
ATOM 2134 C CA . ILE A 1 281 ? 8.688 -12.367 -14.359 1 95.81 281 ILE A CA 1
ATOM 2135 C C . ILE A 1 281 ? 9.445 -12.125 -15.664 1 95.81 281 ILE A C 1
ATOM 2137 O O . ILE A 1 281 ? 10.359 -12.883 -16 1 95.81 281 ILE A O 1
ATOM 2141 N N . ASP A 1 282 ? 9.055 -11.133 -16.375 1 88.75 282 ASP A N 1
ATOM 2142 C CA . ASP A 1 282 ? 9.711 -10.727 -17.609 1 88.75 282 ASP A CA 1
ATOM 2143 C C . ASP A 1 282 ? 10.695 -9.586 -17.359 1 88.75 282 ASP A C 1
ATOM 2145 O O . ASP A 1 282 ? 10.312 -8.414 -17.375 1 88.75 282 ASP A O 1
ATOM 2149 N N . GLU A 1 283 ? 11.906 -9.859 -17.266 1 76.88 283 GLU A N 1
ATOM 2150 C CA . GLU A 1 283 ? 12.891 -8.844 -16.922 1 76.88 283 GLU A CA 1
ATOM 2151 C C . GLU A 1 283 ? 13.359 -8.094 -18.172 1 76.88 283 GLU A C 1
ATOM 2153 O O . GLU A 1 283 ? 13.852 -6.965 -18.078 1 76.88 283 GLU A O 1
ATOM 2158 N N . VAL A 1 284 ? 13.266 -8.672 -19.234 1 71.31 284 VAL A N 1
ATOM 2159 C CA . VAL A 1 284 ? 13.906 -8.117 -20.422 1 71.31 284 VAL A CA 1
ATOM 2160 C C . VAL A 1 284 ? 12.844 -7.605 -21.391 1 71.31 284 VAL A C 1
ATOM 2162 O O . VAL A 1 284 ? 13.156 -6.855 -22.328 1 71.31 284 VAL A O 1
ATOM 2165 N N . GLY A 1 285 ? 11.656 -7.988 -21.094 1 72.44 285 GLY A N 1
ATOM 2166 C CA . GLY A 1 285 ? 10.617 -7.613 -22.031 1 72.44 285 GLY A CA 1
ATOM 2167 C C . GLY A 1 285 ? 9.891 -6.336 -21.641 1 72.44 285 GLY A C 1
ATOM 2168 O O . GLY A 1 285 ? 10.352 -5.602 -20.766 1 72.44 285 GLY A O 1
ATOM 2169 N N . GLU A 1 286 ? 8.891 -6.02 -22.438 1 78.31 286 GLU A N 1
ATOM 2170 C CA . GLU A 1 286 ? 8.102 -4.801 -22.25 1 78.31 286 GLU A CA 1
ATOM 2171 C C . GLU A 1 286 ? 7.109 -4.965 -21.109 1 78.31 286 GLU A C 1
ATOM 2173 O O . GLU A 1 286 ? 6.566 -3.977 -20.594 1 78.31 286 GLU A O 1
ATOM 2178 N N . GLY A 1 287 ? 6.961 -6.145 -20.719 1 85.88 287 GLY A N 1
ATOM 2179 C CA . GLY A 1 287 ? 6.004 -6.383 -19.656 1 85.88 287 GLY A CA 1
ATOM 2180 C C . GLY A 1 287 ? 4.562 -6.246 -20.109 1 85.88 287 GLY A C 1
ATOM 2181 O O . GLY A 1 287 ? 4.281 -6.199 -21.297 1 85.88 287 GLY A O 1
ATOM 2182 N N . ASP A 1 288 ? 3.607 -6.488 -19.25 1 91.75 288 ASP A N 1
ATOM 2183 C CA . ASP A 1 288 ? 2.174 -6.324 -19.469 1 91.75 288 ASP A CA 1
ATOM 2184 C C . ASP A 1 288 ? 1.498 -5.703 -18.25 1 91.75 288 ASP A C 1
ATOM 2186 O O . ASP A 1 288 ? 2.168 -5.137 -17.375 1 91.75 288 ASP A O 1
ATOM 2190 N N . GLU A 1 289 ? 0.187 -5.68 -18.219 1 92.75 289 GLU A N 1
ATOM 2191 C CA . GLU A 1 289 ? -0.569 -4.98 -17.188 1 92.75 289 GLU A CA 1
ATOM 2192 C C . GLU A 1 289 ? -0.354 -5.625 -15.812 1 92.75 289 GLU A C 1
ATOM 2194 O O . GLU A 1 289 ? -0.593 -4.996 -14.781 1 92.75 289 GLU A O 1
ATOM 2199 N N . TYR A 1 290 ? 0.179 -6.871 -15.773 1 95.31 290 TYR A N 1
ATOM 2200 C CA . TYR A 1 290 ? 0.307 -7.582 -14.508 1 95.31 290 TYR A CA 1
ATOM 2201 C C . TYR A 1 290 ? 1.744 -7.543 -14 1 95.31 290 TYR A C 1
ATOM 2203 O O . TYR A 1 290 ? 2.066 -8.148 -12.984 1 95.31 290 TYR A O 1
ATOM 2211 N N . THR A 1 291 ? 2.672 -6.836 -14.68 1 95.62 291 THR A N 1
ATOM 2212 C CA . THR A 1 291 ? 4.082 -6.812 -14.305 1 95.62 291 THR A CA 1
ATOM 2213 C C . THR A 1 291 ? 4.242 -6.379 -12.852 1 95.62 291 THR A C 1
ATOM 2215 O O . THR A 1 291 ? 4.926 -7.047 -12.07 1 95.62 291 THR A O 1
ATOM 2218 N N . GLY A 1 292 ? 3.582 -5.262 -12.477 1 95.19 292 GLY A N 1
ATOM 2219 C CA . GLY A 1 292 ? 3.666 -4.789 -11.102 1 95.19 292 GLY A CA 1
ATOM 2220 C C . GLY A 1 292 ? 3.139 -5.789 -10.094 1 95.19 292 GLY A C 1
ATOM 2221 O O . GLY A 1 292 ? 3.734 -5.98 -9.031 1 95.19 292 GLY A O 1
ATOM 2222 N N . ALA A 1 293 ? 2.049 -6.402 -10.453 1 95.88 293 ALA A N 1
ATOM 2223 C CA . ALA A 1 293 ? 1.44 -7.406 -9.586 1 95.88 293 ALA A CA 1
ATOM 2224 C C . ALA A 1 293 ? 2.375 -8.594 -9.375 1 95.88 293 ALA A C 1
ATOM 2226 O O . ALA A 1 293 ? 2.494 -9.109 -8.266 1 95.88 293 ALA A O 1
ATOM 2227 N N . ARG A 1 294 ? 3.049 -9.047 -10.422 1 97.44 294 ARG A N 1
ATOM 2228 C CA . ARG A 1 294 ? 3.965 -10.18 -10.328 1 97.44 294 ARG A CA 1
ATOM 2229 C C . ARG A 1 294 ? 5.168 -9.844 -9.453 1 97.44 294 ARG A C 1
ATOM 2231 O O . ARG A 1 294 ? 5.637 -10.68 -8.68 1 97.44 294 ARG A O 1
ATOM 2238 N N . LEU A 1 295 ? 5.664 -8.633 -9.578 1 96.94 295 LEU A N 1
ATOM 2239 C CA . LEU A 1 295 ? 6.754 -8.195 -8.711 1 96.94 295 LEU A CA 1
ATOM 2240 C C . LEU A 1 295 ? 6.297 -8.109 -7.258 1 96.94 295 LEU A C 1
ATOM 2242 O O . LEU A 1 295 ? 7.051 -8.453 -6.344 1 96.94 295 LEU A O 1
ATOM 2246 N N . GLY A 1 296 ? 5.07 -7.609 -7.07 1 96.12 296 GLY A N 1
ATOM 2247 C CA . GLY A 1 296 ? 4.492 -7.625 -5.738 1 96.12 296 GLY A CA 1
ATOM 2248 C C . GLY A 1 296 ? 4.359 -9.023 -5.16 1 96.12 296 GLY A C 1
ATOM 2249 O O . GLY A 1 296 ? 4.668 -9.25 -3.99 1 96.12 296 GLY A O 1
ATOM 2250 N N . LEU A 1 297 ? 3.918 -9.93 -5.98 1 96 297 LEU A N 1
ATOM 2251 C CA . LEU A 1 297 ? 3.797 -11.32 -5.562 1 96 297 LEU A CA 1
ATOM 2252 C C . LEU A 1 297 ? 5.148 -11.883 -5.137 1 96 297 LEU A C 1
ATOM 2254 O O . LEU A 1 297 ? 5.23 -12.656 -4.18 1 96 297 LEU A O 1
ATOM 2258 N N . ASP A 1 298 ? 6.164 -11.5 -5.828 1 96 298 ASP A N 1
ATOM 2259 C CA . ASP A 1 298 ? 7.508 -11.93 -5.449 1 96 298 ASP A CA 1
ATOM 2260 C C . ASP A 1 298 ? 7.879 -11.406 -4.066 1 96 298 ASP A C 1
ATOM 2262 O O . ASP A 1 298 ? 8.539 -12.102 -3.287 1 96 298 ASP A O 1
ATOM 2266 N N . MET A 1 299 ? 7.48 -10.164 -3.754 1 94.31 299 MET A N 1
ATOM 2267 C CA . MET A 1 299 ? 7.711 -9.609 -2.422 1 94.31 299 MET A CA 1
ATOM 2268 C C . MET A 1 299 ? 6.934 -10.391 -1.366 1 94.31 299 MET A C 1
ATOM 2270 O O . MET A 1 299 ? 7.426 -10.609 -0.259 1 94.31 299 MET A O 1
ATOM 2274 N N . VAL A 1 300 ? 5.75 -10.789 -1.73 1 90.88 300 VAL A N 1
ATOM 2275 C CA . VAL A 1 300 ? 4.953 -11.586 -0.81 1 90.88 300 VAL A CA 1
ATOM 2276 C C . VAL A 1 300 ? 5.672 -12.898 -0.506 1 90.88 300 VAL A C 1
ATOM 2278 O O . VAL A 1 300 ? 5.742 -13.32 0.65 1 90.88 300 VAL A O 1
ATOM 2281 N N . MET A 1 301 ? 6.211 -13.508 -1.515 1 90.19 301 MET A N 1
ATOM 2282 C CA . MET A 1 301 ? 6.934 -14.758 -1.318 1 90.19 301 MET A CA 1
ATOM 2283 C C . MET A 1 301 ? 8.148 -14.555 -0.418 1 90.19 301 MET A C 1
ATOM 2285 O O . MET A 1 301 ? 8.453 -15.398 0.426 1 90.19 301 MET A O 1
ATOM 2289 N N . MET A 1 302 ? 8.781 -13.453 -0.617 1 88.25 302 MET A N 1
ATOM 2290 C CA . MET A 1 302 ? 9.945 -13.156 0.215 1 88.25 302 MET A CA 1
ATOM 2291 C C . MET A 1 302 ? 9.531 -12.969 1.672 1 88.25 302 MET A C 1
ATOM 2293 O O . MET A 1 302 ? 10.281 -13.328 2.582 1 88.25 302 MET A O 1
ATOM 2297 N N . ALA A 1 303 ? 8.383 -12.398 1.854 1 83.19 303 ALA A N 1
ATOM 2298 C CA . ALA A 1 303 ? 7.91 -12.078 3.197 1 83.19 303 ALA A CA 1
ATOM 2299 C C . ALA A 1 303 ? 7.332 -13.305 3.883 1 83.19 303 ALA A C 1
ATOM 2301 O O . ALA A 1 303 ? 7.434 -13.453 5.105 1 83.19 303 ALA A O 1
ATOM 2302 N N . ALA A 1 304 ? 6.777 -14.164 3.078 1 78.62 304 ALA A N 1
ATOM 2303 C CA . ALA A 1 304 ? 5.922 -15.188 3.674 1 78.62 304 ALA A CA 1
ATOM 2304 C C . ALA A 1 304 ? 6.59 -16.562 3.625 1 78.62 304 ALA A C 1
ATOM 2306 O O . ALA A 1 304 ? 6.16 -17.484 4.309 1 78.62 304 ALA A O 1
ATOM 2307 N N . THR A 1 305 ? 7.621 -16.688 2.795 1 76.75 305 THR A N 1
ATOM 2308 C CA . THR A 1 305 ? 8.234 -18 2.648 1 76.75 305 THR A CA 1
ATOM 2309 C C . THR A 1 305 ? 9.727 -17.938 2.949 1 76.75 305 THR A C 1
ATOM 2311 O O . THR A 1 305 ? 10.32 -16.859 2.959 1 76.75 305 THR A O 1
ATOM 2314 N N . VAL A 1 306 ? 10.234 -19.062 3.164 1 72.56 306 VAL A N 1
ATOM 2315 C CA . VAL A 1 306 ? 11.656 -19.125 3.502 1 72.56 306 VAL A CA 1
ATOM 2316 C C . VAL A 1 306 ? 12.492 -19.031 2.23 1 72.56 306 VAL A C 1
ATOM 2318 O O . VAL A 1 306 ? 13.469 -18.281 2.178 1 72.56 306 VAL A O 1
ATOM 2321 N N . LYS A 1 307 ? 12.016 -19.781 1.225 1 81.38 307 LYS A N 1
ATOM 2322 C CA . LYS A 1 307 ? 12.852 -19.859 0.031 1 81.38 307 LYS A CA 1
ATOM 2323 C C . LYS A 1 307 ? 12.031 -19.641 -1.234 1 81.38 307 LYS A C 1
ATOM 2325 O O . LYS A 1 307 ? 12.523 -19.828 -2.346 1 81.38 307 LYS A O 1
ATOM 2330 N N . GLY A 1 308 ? 10.828 -19.328 -1.055 1 87.94 308 GLY A N 1
ATOM 2331 C CA . GLY A 1 308 ? 9.953 -19.125 -2.199 1 87.94 308 GLY A CA 1
ATOM 2332 C C . GLY A 1 308 ? 10.273 -17.875 -2.986 1 87.94 308 GLY A C 1
ATOM 2333 O O . GLY A 1 308 ? 10.867 -16.938 -2.451 1 87.94 308 GLY A O 1
ATOM 2334 N N . LYS A 1 309 ? 9.898 -17.875 -4.258 1 93.06 309 LYS A N 1
ATOM 2335 C CA . LYS A 1 309 ? 10.117 -16.734 -5.137 1 93.06 309 LYS A CA 1
ATOM 2336 C C . LYS A 1 309 ? 9.328 -16.875 -6.438 1 93.06 309 LYS A C 1
ATOM 2338 O O . LYS A 1 309 ? 8.93 -17.984 -6.805 1 93.06 309 LYS A O 1
ATOM 2343 N N . GLU A 1 310 ? 9.039 -15.75 -7.023 1 97.19 310 GLU A N 1
ATOM 2344 C CA . GLU A 1 310 ? 8.625 -15.773 -8.422 1 97.19 310 GLU A CA 1
ATOM 2345 C C . GLU A 1 310 ? 9.828 -15.805 -9.359 1 97.19 310 GLU A C 1
ATOM 2347 O O . GLU A 1 310 ? 10.891 -15.266 -9.023 1 97.19 310 GLU A O 1
ATOM 2352 N N . ARG A 1 311 ? 9.656 -16.406 -10.484 1 97.5 311 ARG A N 1
ATOM 2353 C CA . ARG A 1 311 ? 10.812 -16.719 -11.312 1 97.5 311 ARG A CA 1
ATOM 2354 C C . ARG A 1 311 ? 10.688 -16.062 -12.688 1 97.5 311 ARG A C 1
ATOM 2356 O O . ARG A 1 311 ? 9.586 -15.891 -13.203 1 97.5 311 ARG A O 1
ATOM 2363 N N . THR A 1 312 ? 11.875 -15.711 -13.234 1 95.5 312 THR A N 1
ATOM 2364 C CA . THR A 1 312 ? 11.953 -15.203 -14.602 1 95.5 312 THR A CA 1
ATOM 2365 C C . THR A 1 312 ? 11.836 -16.344 -15.602 1 95.5 312 THR A C 1
ATOM 2367 O O . THR A 1 312 ? 11.906 -17.516 -15.234 1 95.5 312 THR A O 1
ATOM 2370 N N . TYR A 1 313 ? 11.703 -15.977 -16.906 1 94.19 313 TYR A N 1
ATOM 2371 C CA . TYR A 1 313 ? 11.711 -16.969 -17.969 1 94.19 313 TYR A CA 1
ATOM 2372 C C . TYR A 1 313 ? 12.977 -17.812 -17.922 1 94.19 313 TYR A C 1
ATOM 2374 O O . TYR A 1 313 ? 12.922 -19.031 -18.062 1 94.19 313 TYR A O 1
ATOM 2382 N N . LYS A 1 314 ? 14.062 -17.156 -17.703 1 93.31 314 LYS A N 1
ATOM 2383 C CA . LYS A 1 314 ? 15.352 -17.828 -17.672 1 93.31 314 LYS A CA 1
ATOM 2384 C C . LYS A 1 314 ? 15.43 -18.812 -16.5 1 93.31 314 LYS A C 1
ATOM 2386 O O . LYS A 1 314 ? 15.945 -19.922 -16.656 1 93.31 314 LYS A O 1
ATOM 2391 N N . GLU A 1 315 ? 14.93 -18.406 -15.422 1 96 315 GLU A N 1
ATOM 2392 C CA . GLU A 1 315 ? 14.961 -19.266 -14.242 1 96 315 GLU A CA 1
ATOM 2393 C C . GLU A 1 315 ? 14.031 -20.453 -14.398 1 96 315 GLU A C 1
ATOM 2395 O O . GLU A 1 315 ? 14.352 -21.562 -13.961 1 96 315 GLU A O 1
ATOM 2400 N N . TRP A 1 316 ? 12.875 -20.281 -15.023 1 97.5 316 TRP A N 1
ATOM 2401 C CA . TRP A 1 316 ? 11.969 -21.391 -15.305 1 97.5 316 TRP A CA 1
ATOM 2402 C C . TRP A 1 316 ? 12.617 -22.391 -16.25 1 97.5 316 TRP A C 1
ATOM 2404 O O . TRP A 1 316 ? 12.547 -23.609 -16.031 1 97.5 316 TRP A O 1
ATOM 2414 N N . THR A 1 317 ? 13.227 -21.891 -17.266 1 96.88 317 THR A N 1
ATOM 2415 C CA . THR A 1 317 ? 13.906 -22.75 -18.234 1 96.88 317 THR A CA 1
ATOM 2416 C C . THR A 1 317 ? 15 -23.562 -17.547 1 96.88 317 THR A C 1
ATOM 2418 O O . THR A 1 317 ? 15.164 -24.75 -17.812 1 96.88 317 THR A O 1
ATOM 2421 N N . TYR A 1 318 ? 15.68 -22.906 -16.672 1 97.19 318 TYR A N 1
ATOM 2422 C CA . TYR A 1 318 ? 16.719 -23.594 -15.914 1 97.19 318 TYR A CA 1
ATOM 2423 C C . TYR A 1 318 ? 16.125 -24.734 -15.109 1 97.19 318 TYR A C 1
ATOM 2425 O O . TYR A 1 318 ? 16.641 -25.859 -15.141 1 97.19 318 TYR A O 1
ATOM 2433 N N . LEU A 1 319 ? 15.031 -24.469 -14.352 1 98.31 319 LEU A N 1
ATOM 2434 C CA . LEU A 1 319 ? 14.391 -25.5 -13.539 1 98.31 319 LEU A CA 1
ATOM 2435 C C . LEU A 1 319 ? 13.961 -26.688 -14.398 1 98.31 319 LEU A C 1
ATOM 2437 O O . LEU A 1 319 ? 14.188 -27.828 -14.031 1 98.31 319 LEU A O 1
ATOM 2441 N N . LEU A 1 320 ? 13.359 -26.391 -15.516 1 98.62 320 LEU A N 1
ATOM 2442 C CA . LEU A 1 320 ? 12.805 -27.422 -16.391 1 98.62 320 LEU A CA 1
ATOM 2443 C C . LEU A 1 320 ? 13.914 -28.266 -17.016 1 98.62 320 LEU A C 1
ATOM 2445 O O . LEU A 1 320 ? 13.805 -29.484 -17.094 1 98.62 320 LEU A O 1
ATOM 2449 N N . ASN A 1 321 ? 14.992 -27.594 -17.406 1 98.31 321 ASN A N 1
ATOM 2450 C CA . ASN A 1 321 ? 16.141 -28.312 -17.953 1 98.31 321 ASN A CA 1
ATOM 2451 C C . ASN A 1 321 ? 16.766 -29.25 -16.906 1 98.31 321 ASN A C 1
ATOM 2453 O O . ASN A 1 321 ? 17.031 -30.422 -17.203 1 98.31 321 ASN A O 1
ATOM 2457 N N . GLU A 1 322 ? 16.922 -28.719 -15.75 1 98.38 322 GLU A N 1
ATOM 2458 C CA . GLU A 1 322 ? 17.531 -29.516 -14.68 1 98.38 322 GLU A CA 1
ATOM 2459 C C . GLU A 1 322 ? 16.641 -30.688 -14.281 1 98.38 322 GLU A C 1
ATOM 2461 O O . GLU A 1 322 ? 17.125 -31.734 -13.859 1 98.38 322 GLU A O 1
ATOM 2466 N N . ALA A 1 323 ? 15.383 -30.531 -14.461 1 98.5 323 ALA A N 1
ATOM 2467 C CA . ALA A 1 323 ? 14.43 -31.594 -14.117 1 98.5 323 ALA A CA 1
ATOM 2468 C C . ALA A 1 323 ? 14.32 -32.625 -15.242 1 98.5 323 ALA A C 1
ATOM 2470 O O . ALA A 1 323 ? 13.672 -33.656 -15.078 1 98.5 323 ALA A O 1
ATOM 2471 N N . GLY A 1 324 ? 14.875 -32.312 -16.406 1 98.12 324 GLY A N 1
ATOM 2472 C CA . GLY A 1 324 ? 14.977 -33.312 -17.469 1 98.12 324 GLY A CA 1
ATOM 2473 C C . GLY A 1 324 ? 13.953 -33.125 -18.578 1 98.12 324 GLY A C 1
ATOM 2474 O O . GLY A 1 324 ? 13.758 -34 -19.406 1 98.12 324 GLY A O 1
ATOM 2475 N N . PHE A 1 325 ? 13.281 -32 -18.609 1 98.38 325 PHE A N 1
ATOM 2476 C CA . PHE A 1 325 ? 12.328 -31.734 -19.688 1 98.38 325 PHE A CA 1
ATOM 2477 C C . PHE A 1 325 ? 13.047 -31.297 -20.953 1 98.38 325 PHE A C 1
ATOM 2479 O O . PHE A 1 325 ? 14.07 -30.609 -20.891 1 98.38 325 PHE A O 1
ATOM 2486 N N . SER A 1 326 ? 12.492 -31.625 -22.094 1 94.44 326 SER A N 1
ATOM 2487 C CA . SER A 1 326 ? 13.164 -31.406 -23.375 1 94.44 326 SER A CA 1
ATOM 2488 C C . SER A 1 326 ? 12.68 -30.125 -24.031 1 94.44 326 SER A C 1
ATOM 2490 O O . SER A 1 326 ? 13.422 -29.5 -24.797 1 94.44 326 SER A O 1
ATOM 2492 N N . ARG A 1 327 ? 11.453 -29.828 -23.828 1 95.81 327 ARG A N 1
ATOM 2493 C CA . ARG A 1 327 ? 10.828 -28.672 -24.469 1 95.81 327 ARG A CA 1
ATOM 2494 C C . ARG A 1 327 ? 9.789 -28.031 -23.547 1 95.81 327 ARG A C 1
ATOM 2496 O O . ARG A 1 327 ? 9.141 -28.719 -22.766 1 95.81 327 ARG A O 1
ATOM 2503 N N . ASN A 1 328 ? 9.695 -26.719 -23.688 1 96.75 328 ASN A N 1
ATOM 2504 C CA . ASN A 1 328 ? 8.648 -26.016 -22.953 1 96.75 328 ASN A CA 1
ATOM 2505 C C . ASN A 1 328 ? 8.109 -24.828 -23.734 1 96.75 328 ASN A C 1
ATOM 2507 O O . ASN A 1 328 ? 8.789 -24.297 -24.625 1 96.75 328 ASN A O 1
ATOM 2511 N N . THR A 1 329 ? 6.926 -24.484 -23.516 1 96.75 329 THR A N 1
ATOM 2512 C CA . THR A 1 329 ? 6.273 -23.297 -24.062 1 96.75 329 THR A CA 1
ATOM 2513 C C . THR A 1 329 ? 5.598 -22.484 -22.969 1 96.75 329 THR A C 1
ATOM 2515 O O . THR A 1 329 ? 5.266 -23.031 -21.906 1 96.75 329 THR A O 1
ATOM 2518 N N . VAL A 1 330 ? 5.43 -21.203 -23.156 1 96.38 330 VAL A N 1
ATOM 2519 C CA . VAL A 1 330 ? 4.754 -20.328 -22.219 1 96.38 330 VAL A CA 1
ATOM 2520 C C . VAL A 1 330 ? 3.609 -19.594 -22.922 1 96.38 330 VAL A C 1
ATOM 2522 O O . VAL A 1 330 ? 3.801 -19.016 -23.984 1 96.38 330 VAL A O 1
ATOM 2525 N N . THR A 1 331 ? 2.461 -19.656 -22.328 1 96.69 331 THR A N 1
ATOM 2526 C CA . THR A 1 331 ? 1.283 -18.984 -22.859 1 96.69 331 THR A CA 1
ATOM 2527 C C . THR A 1 331 ? 0.775 -17.938 -21.875 1 96.69 331 THR A C 1
ATOM 2529 O O . THR A 1 331 ? 0.517 -18.234 -20.703 1 96.69 331 THR A O 1
ATOM 2532 N N . ASN A 1 332 ? 0.691 -16.734 -22.344 1 94.19 332 ASN A N 1
ATOM 2533 C CA . ASN A 1 332 ? 0.072 -15.672 -21.562 1 94.19 332 ASN A CA 1
ATOM 2534 C C . ASN A 1 332 ? -1.45 -15.781 -21.562 1 94.19 332 ASN A C 1
ATOM 2536 O O . ASN A 1 332 ? -2.074 -15.727 -22.625 1 94.19 332 ASN A O 1
ATOM 2540 N N . ILE A 1 333 ? -2.072 -15.953 -20.406 1 94.88 333 ILE A N 1
ATOM 2541 C CA . ILE A 1 333 ? -3.518 -16.141 -20.328 1 94.88 333 ILE A CA 1
ATOM 2542 C C . ILE A 1 333 ? -4.168 -14.891 -19.734 1 94.88 333 ILE A C 1
ATOM 2544 O O . ILE A 1 333 ? -5.277 -14.961 -19.203 1 94.88 333 ILE A O 1
ATOM 2548 N N . HIS A 1 334 ? -3.447 -13.773 -19.609 1 92.06 334 HIS A N 1
ATOM 2549 C CA . HIS A 1 334 ? -3.914 -12.453 -19.219 1 92.06 334 HIS A CA 1
ATOM 2550 C C . HIS A 1 334 ? -4.336 -12.422 -17.75 1 92.06 334 HIS A C 1
ATOM 2552 O O . HIS A 1 334 ? -5.383 -11.867 -17.406 1 92.06 334 HIS A O 1
ATOM 2558 N N . THR A 1 335 ? -3.652 -13.148 -16.922 1 95.12 335 THR A N 1
ATOM 2559 C CA . THR A 1 335 ? -3.703 -13.094 -15.461 1 95.12 335 THR A CA 1
ATOM 2560 C C . THR A 1 335 ? -2.303 -12.914 -14.883 1 95.12 335 THR A C 1
ATOM 2562 O O . THR A 1 335 ? -1.333 -12.75 -15.625 1 95.12 335 THR A O 1
ATOM 2565 N N . ILE A 1 336 ? -2.252 -12.906 -13.602 1 96.25 336 ILE A N 1
ATOM 2566 C CA . ILE A 1 336 ? -0.965 -12.758 -12.93 1 96.25 336 ILE A CA 1
ATOM 2567 C C . ILE A 1 336 ? -0.078 -13.961 -13.25 1 96.25 336 ILE A C 1
ATOM 2569 O O . ILE A 1 336 ? 1.15 -13.844 -13.273 1 96.25 336 ILE A O 1
ATOM 2573 N N . GLU A 1 337 ? -0.707 -15.094 -13.633 1 97.38 337 GLU A N 1
ATOM 2574 C CA . GLU A 1 337 ? 0.024 -16.312 -14 1 97.38 337 GLU A CA 1
ATOM 2575 C C . GLU A 1 337 ? 0.108 -16.469 -15.508 1 97.38 337 GLU A C 1
ATOM 2577 O O . GLU A 1 337 ? -0.629 -15.805 -16.25 1 97.38 337 GLU A O 1
ATOM 2582 N N . SER A 1 338 ? 0.984 -17.281 -15.922 1 97.44 338 SER A N 1
ATOM 2583 C CA . SER A 1 338 ? 1.053 -17.859 -17.25 1 97.44 338 SER A CA 1
ATOM 2584 C C . SER A 1 338 ? 0.978 -19.391 -17.188 1 97.44 338 SER A C 1
ATOM 2586 O O . SER A 1 338 ? 1.098 -19.984 -16.125 1 97.44 338 SER A O 1
ATOM 2588 N N . VAL A 1 339 ? 0.69 -19.938 -18.328 1 98.38 339 VAL A N 1
ATOM 2589 C CA . VAL A 1 339 ? 0.719 -21.391 -18.438 1 98.38 339 VAL A CA 1
ATOM 2590 C C . VAL A 1 339 ? 2.023 -21.844 -19.094 1 98.38 339 VAL A C 1
ATOM 2592 O O . VAL A 1 339 ? 2.311 -21.469 -20.234 1 98.38 339 VAL A O 1
ATOM 2595 N N . ILE A 1 340 ? 2.814 -22.562 -18.344 1 98.38 340 ILE A N 1
ATOM 2596 C CA . ILE A 1 340 ? 4.031 -23.188 -18.859 1 98.38 340 ILE A CA 1
ATOM 2597 C C . ILE A 1 340 ? 3.779 -24.672 -19.141 1 98.38 340 ILE A C 1
ATOM 2599 O O . ILE A 1 340 ? 3.422 -25.422 -18.234 1 98.38 340 ILE A O 1
ATOM 2603 N N . GLU A 1 341 ? 3.965 -25.094 -20.359 1 98.19 341 GLU A N 1
ATOM 2604 C CA . GLU A 1 341 ? 3.92 -26.516 -20.703 1 98.19 341 GLU A CA 1
ATOM 2605 C C . GLU A 1 341 ? 5.324 -27.094 -20.828 1 98.19 341 GLU A C 1
ATOM 2607 O O . GLU A 1 341 ? 6.176 -26.547 -21.531 1 98.19 341 GLU A O 1
ATOM 2612 N N . ALA A 1 342 ? 5.484 -28.109 -20.141 1 98.5 342 ALA A N 1
ATOM 2613 C CA . ALA A 1 342 ? 6.77 -28.797 -20.203 1 98.5 342 ALA A CA 1
ATOM 2614 C C . ALA A 1 342 ? 6.59 -30.234 -20.688 1 98.5 342 ALA A C 1
ATOM 2616 O O . ALA A 1 342 ? 5.711 -30.953 -20.203 1 98.5 342 ALA A O 1
ATOM 2617 N N . TYR A 1 343 ? 7.453 -30.625 -21.609 1 97.94 343 TYR A N 1
ATOM 2618 C CA . TYR A 1 343 ? 7.379 -31.953 -22.219 1 97.94 343 TYR A CA 1
ATOM 2619 C C . TYR A 1 343 ? 8.625 -32.781 -21.891 1 97.94 343 TYR A C 1
ATOM 2621 O O . TYR A 1 343 ? 9.742 -32.25 -21.969 1 97.94 343 TYR A O 1
ATOM 2629 N N . PRO A 1 344 ? 8.367 -33.969 -21.484 1 96.06 344 PRO A N 1
ATOM 2630 C CA . PRO A 1 344 ? 9.531 -34.812 -21.172 1 96.06 344 PRO A CA 1
ATOM 2631 C C . PRO A 1 344 ? 10.453 -35 -22.359 1 96.06 344 PRO A C 1
ATOM 2633 O O . PRO A 1 344 ? 10.016 -34.906 -23.516 1 96.06 344 PRO A O 1
ATOM 2636 N N . MET B 1 1 ? 12.055 25.109 -18.562 1 43.22 1 MET B N 1
ATOM 2637 C CA . MET B 1 1 ? 13.008 24.172 -17.969 1 43.22 1 MET B CA 1
ATOM 2638 C C . MET B 1 1 ? 12.906 24.188 -16.438 1 43.22 1 MET B C 1
ATOM 2640 O O . MET B 1 1 ? 12.852 23.141 -15.805 1 43.22 1 MET B O 1
ATOM 2644 N N . THR B 1 2 ? 12.75 25.438 -15.867 1 45.94 2 THR B N 1
ATOM 2645 C CA . THR B 1 2 ? 12.617 25.594 -14.43 1 45.94 2 THR B CA 1
ATOM 2646 C C . THR B 1 2 ? 11.258 25.109 -13.945 1 45.94 2 THR B C 1
ATOM 2648 O O . THR B 1 2 ? 11.164 24.438 -12.922 1 45.94 2 THR B O 1
ATOM 2651 N N . LYS B 1 3 ? 10.297 25.219 -14.789 1 50.72 3 LYS B N 1
ATOM 2652 C CA . LYS B 1 3 ? 8.938 24.812 -14.438 1 50.72 3 LYS B CA 1
ATOM 2653 C C . LYS B 1 3 ? 8.797 23.297 -14.43 1 50.72 3 LYS B C 1
ATOM 2655 O O . LYS B 1 3 ? 8.141 22.734 -13.555 1 50.72 3 LYS B O 1
ATOM 2660 N N . MET B 1 4 ? 9.477 22.875 -15.383 1 47.94 4 MET B N 1
ATOM 2661 C CA . MET B 1 4 ? 9.383 21.422 -15.531 1 47.94 4 MET B CA 1
ATOM 2662 C C . MET B 1 4 ? 10.086 20.719 -14.375 1 47.94 4 MET B C 1
ATOM 2664 O O . MET B 1 4 ? 9.594 19.703 -13.867 1 47.94 4 MET B O 1
ATOM 2668 N N . VAL B 1 5 ? 11.148 21.375 -14.023 1 50 5 VAL B N 1
ATOM 2669 C CA . VAL B 1 5 ? 11.914 20.797 -12.922 1 50 5 VAL B CA 1
ATOM 2670 C C . VAL B 1 5 ? 11.125 20.922 -11.617 1 50 5 VAL B C 1
ATOM 2672 O O . VAL B 1 5 ? 11.086 20 -10.812 1 50 5 VAL B O 1
ATOM 2675 N N . LEU B 1 6 ? 10.531 22.047 -11.422 1 54.88 6 LEU B N 1
ATOM 2676 C CA . LEU B 1 6 ? 9.734 22.297 -10.227 1 54.88 6 LEU B CA 1
ATOM 2677 C C . LEU B 1 6 ? 8.539 21.359 -10.156 1 54.88 6 LEU B C 1
ATOM 2679 O O . LEU B 1 6 ? 8.195 20.859 -9.078 1 54.88 6 LEU B O 1
ATOM 2683 N N . ASP B 1 7 ? 8.188 21.062 -11.234 1 74.5 7 ASP B N 1
ATOM 2684 C CA . ASP B 1 7 ? 7.035 20.172 -11.312 1 74.5 7 ASP B CA 1
ATOM 2685 C C . ASP B 1 7 ? 7.438 18.734 -10.992 1 74.5 7 ASP B C 1
ATOM 2687 O O . ASP B 1 7 ? 6.723 18.031 -10.273 1 74.5 7 ASP B O 1
ATOM 2691 N N . ALA B 1 8 ? 8.703 18.484 -11.383 1 79.38 8 ALA B N 1
ATOM 2692 C CA . ALA B 1 8 ? 9.18 17.125 -11.117 1 79.38 8 ALA B CA 1
ATOM 2693 C C . ALA B 1 8 ? 9.477 16.938 -9.633 1 79.38 8 ALA B C 1
ATOM 2695 O O . ALA B 1 8 ? 9.219 15.867 -9.07 1 79.38 8 ALA B O 1
ATOM 2696 N N . GLU B 1 9 ? 9.93 18.031 -9.023 1 84.19 9 GLU B N 1
ATOM 2697 C CA . GLU B 1 9 ? 10.242 17.984 -7.598 1 84.19 9 GLU B CA 1
ATOM 2698 C C . GLU B 1 9 ? 8.969 17.875 -6.762 1 84.19 9 GLU B C 1
ATOM 2700 O O . GLU B 1 9 ? 8.906 17.094 -5.809 1 84.19 9 GLU B O 1
ATOM 2705 N N . ALA B 1 10 ? 8.047 18.672 -7.129 1 85.12 10 ALA B N 1
ATOM 2706 C CA . ALA B 1 10 ? 6.77 18.641 -6.41 1 85.12 10 ALA B CA 1
ATOM 2707 C C . ALA B 1 10 ? 6.109 17.266 -6.547 1 85.12 10 ALA B C 1
ATOM 2709 O O . ALA B 1 10 ? 5.582 16.719 -5.574 1 85.12 10 ALA B O 1
ATOM 2710 N N . GLN B 1 11 ? 6.242 16.781 -7.734 1 91.31 11 GLN B N 1
ATOM 2711 C CA . GLN B 1 11 ? 5.664 15.469 -7.973 1 91.31 11 GLN B CA 1
ATOM 2712 C C . GLN B 1 11 ? 6.398 14.391 -7.176 1 91.31 11 GLN B C 1
ATOM 2714 O O . GLN B 1 11 ? 5.77 13.492 -6.621 1 91.31 11 GLN B O 1
ATOM 2719 N N . ALA B 1 12 ? 7.66 14.508 -7.121 1 92.69 12 ALA B N 1
ATOM 2720 C CA . ALA B 1 12 ? 8.461 13.547 -6.363 1 92.69 12 ALA B CA 1
ATOM 2721 C C . ALA B 1 12 ? 8.109 13.594 -4.879 1 92.69 12 ALA B C 1
ATOM 2723 O O . ALA B 1 12 ? 8.023 12.555 -4.223 1 92.69 12 ALA B O 1
ATOM 2724 N N . GLY B 1 13 ? 7.906 14.805 -4.398 1 93.19 13 GLY B N 1
ATOM 2725 C CA . GLY B 1 13 ? 7.465 14.945 -3.021 1 93.19 13 GLY B CA 1
ATOM 2726 C C . GLY B 1 13 ? 6.141 14.266 -2.746 1 93.19 13 GLY B C 1
ATOM 2727 O O . GLY B 1 13 ? 5.98 13.586 -1.728 1 93.19 13 GLY B O 1
ATOM 2728 N N . ALA B 1 14 ? 5.227 14.477 -3.654 1 94.62 14 ALA B N 1
ATOM 2729 C CA . ALA B 1 14 ? 3.914 13.852 -3.527 1 94.62 14 ALA B CA 1
ATOM 2730 C C . ALA B 1 14 ? 4.023 12.336 -3.602 1 94.62 14 ALA B C 1
ATOM 2732 O O . ALA B 1 14 ? 3.348 11.617 -2.857 1 94.62 14 ALA B O 1
ATOM 2733 N N . ASP B 1 15 ? 4.902 11.805 -4.438 1 94.88 15 ASP B N 1
ATOM 2734 C CA . ASP B 1 15 ? 5.094 10.367 -4.609 1 94.88 15 ASP B CA 1
ATOM 2735 C C . ASP B 1 15 ? 5.59 9.719 -3.316 1 94.88 15 ASP B C 1
ATOM 2737 O O . ASP B 1 15 ? 5.191 8.602 -2.982 1 94.88 15 ASP B O 1
ATOM 2741 N N . VAL B 1 16 ? 6.441 10.375 -2.635 1 96 16 VAL B N 1
ATOM 2742 C CA . VAL B 1 16 ? 6.996 9.844 -1.397 1 96 16 VAL B CA 1
ATOM 2743 C C . VAL B 1 16 ? 5.879 9.625 -0.377 1 96 16 VAL B C 1
ATOM 2745 O O . VAL B 1 16 ? 5.867 8.625 0.336 1 96 16 VAL B O 1
ATOM 2748 N N . TRP B 1 17 ? 4.969 10.602 -0.335 1 96.12 17 TRP B N 1
ATOM 2749 C CA . TRP B 1 17 ? 3.826 10.438 0.556 1 96.12 17 TRP B CA 1
ATOM 2750 C C . TRP B 1 17 ? 2.98 9.242 0.138 1 96.12 17 TRP B C 1
ATOM 2752 O O . TRP B 1 17 ? 2.465 8.508 0.988 1 96.12 17 TRP B O 1
ATOM 2762 N N . GLU B 1 18 ? 2.875 9.047 -1.123 1 94.12 18 GLU B N 1
ATOM 2763 C CA . GLU B 1 18 ? 2.107 7.91 -1.632 1 94.12 18 GLU B CA 1
ATOM 2764 C C . GLU B 1 18 ? 2.762 6.586 -1.251 1 94.12 18 GLU B C 1
ATOM 2766 O O . GLU B 1 18 ? 2.07 5.598 -1.002 1 94.12 18 GLU B O 1
ATOM 2771 N N . TYR B 1 19 ? 4.039 6.578 -1.208 1 94.38 19 TYR B N 1
ATOM 2772 C CA . TYR B 1 19 ? 4.742 5.375 -0.776 1 94.38 19 TYR B CA 1
ATOM 2773 C C . TYR B 1 19 ? 4.594 5.168 0.727 1 94.38 19 TYR B C 1
ATOM 2775 O O . TYR B 1 19 ? 4.426 4.039 1.19 1 94.38 19 TYR B O 1
ATOM 2783 N N . ALA B 1 20 ? 4.633 6.273 1.458 1 94.5 20 ALA B N 1
ATOM 2784 C CA . ALA B 1 20 ? 4.461 6.18 2.906 1 94.5 20 ALA B CA 1
ATOM 2785 C C . ALA B 1 20 ? 3.076 5.645 3.262 1 94.5 20 ALA B C 1
ATOM 2787 O O . ALA B 1 20 ? 2.934 4.844 4.188 1 94.5 20 ALA B O 1
ATOM 2788 N N . PHE B 1 21 ? 2.115 6.074 2.436 1 94.25 21 PHE B N 1
ATOM 2789 C CA . PHE B 1 21 ? 0.733 5.738 2.754 1 94.25 21 PHE B CA 1
ATOM 2790 C C . PHE B 1 21 ? 0.23 4.613 1.861 1 94.25 21 PHE B C 1
ATOM 2792 O O . PHE B 1 21 ? -0.978 4.379 1.766 1 94.25 21 PHE B O 1
ATOM 2799 N N . GLY B 1 22 ? 1.11 3.889 1.221 1 92.88 22 GLY B N 1
ATOM 2800 C CA . GLY B 1 22 ? 0.726 2.852 0.276 1 92.88 22 GLY B CA 1
ATOM 2801 C C . GLY B 1 22 ? -0.135 1.769 0.897 1 92.88 22 GLY B C 1
ATOM 2802 O O . GLY B 1 22 ? -1.013 1.21 0.235 1 92.88 22 GLY B O 1
ATOM 2803 N N . PHE B 1 23 ? 0.04 1.498 2.154 1 91.62 23 PHE B N 1
ATOM 2804 C CA . PHE B 1 23 ? -0.66 0.424 2.85 1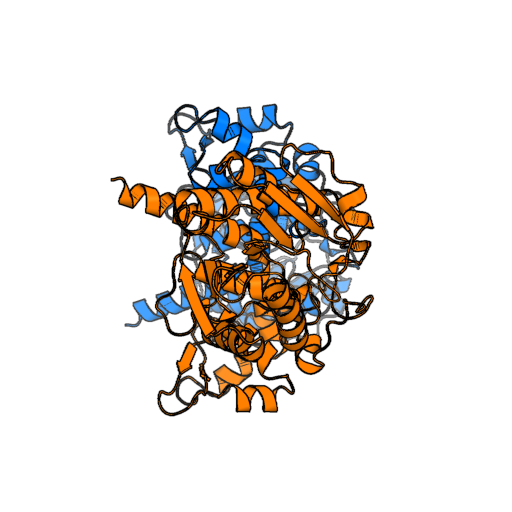 91.62 23 PHE B CA 1
ATOM 2805 C C . PHE B 1 23 ? -2.137 0.761 3.018 1 91.62 23 PHE B C 1
ATOM 2807 O O . PHE B 1 23 ? -2.971 -0.135 3.166 1 91.62 23 PHE B O 1
ATOM 2814 N N . LEU B 1 24 ? -2.463 1.981 2.941 1 93.38 24 LEU B N 1
ATOM 2815 C CA . LEU B 1 24 ? -3.838 2.406 3.182 1 93.38 24 LEU B CA 1
ATOM 2816 C C . LEU B 1 24 ? -4.758 1.932 2.061 1 93.38 24 LEU B C 1
ATOM 2818 O O . LEU B 1 24 ? -5.934 1.65 2.295 1 93.38 24 LEU B O 1
ATOM 2822 N N . LYS B 1 25 ? -4.234 1.889 0.837 1 94.12 25 LYS B N 1
ATOM 2823 C CA . LYS B 1 25 ? -5.055 1.405 -0.27 1 94.12 25 LYS B CA 1
ATOM 2824 C C . LYS B 1 25 ? -5.594 0.006 0.015 1 94.12 25 LYS B C 1
ATOM 2826 O O . LYS B 1 25 ? -6.781 -0.258 -0.175 1 94.12 25 LYS B O 1
ATOM 2831 N N . THR B 1 26 ? -4.719 -0.829 0.545 1 94 26 THR B N 1
ATOM 2832 C CA . THR B 1 26 ? -5.117 -2.195 0.863 1 94 26 THR B CA 1
ATOM 2833 C C . THR B 1 26 ? -6.137 -2.209 2 1 94 26 THR B C 1
ATOM 2835 O O . THR B 1 26 ? -7.152 -2.9 1.92 1 94 26 THR B O 1
ATOM 2838 N N . ILE B 1 27 ? -5.906 -1.427 2.982 1 93.25 27 ILE B N 1
ATOM 2839 C CA . ILE B 1 27 ? -6.734 -1.411 4.184 1 93.25 27 ILE B CA 1
ATOM 2840 C C . ILE B 1 27 ? -8.133 -0.893 3.84 1 93.25 27 ILE B C 1
ATOM 2842 O O . ILE B 1 27 ? -9.133 -1.465 4.27 1 93.25 27 ILE B O 1
ATOM 2846 N N . VAL B 1 28 ? -8.164 0.16 3.1 1 95.62 28 VAL B N 1
ATOM 2847 C CA . VAL B 1 28 ? -9.438 0.805 2.805 1 95.62 28 VAL B CA 1
ATOM 2848 C C . VAL B 1 28 ? -10.25 -0.069 1.854 1 95.62 28 VAL B C 1
ATOM 2850 O O . VAL B 1 28 ? -11.469 -0.21 2.016 1 95.62 28 VAL B O 1
ATOM 2853 N N . VAL B 1 29 ? -9.625 -0.676 0.888 1 96.81 29 VAL B N 1
ATOM 2854 C CA . VAL B 1 29 ? -10.32 -1.584 -0.02 1 96.81 29 VAL B CA 1
ATOM 2855 C C . VAL B 1 29 ? -10.836 -2.797 0.753 1 96.81 29 VAL B C 1
ATOM 2857 O O . VAL B 1 29 ? -11.953 -3.26 0.52 1 96.81 29 VAL B O 1
ATOM 2860 N N . ARG B 1 30 ? -10.016 -3.287 1.613 1 95.25 30 ARG B N 1
ATOM 2861 C CA . ARG B 1 30 ? -10.445 -4.402 2.451 1 95.25 30 ARG B CA 1
ATOM 2862 C C . ARG B 1 30 ? -11.695 -4.043 3.246 1 95.25 30 ARG B C 1
ATOM 2864 O O . ARG B 1 30 ? -12.633 -4.84 3.334 1 95.25 30 ARG B O 1
ATOM 2871 N N . CYS B 1 31 ? -11.719 -2.873 3.783 1 94.38 31 CYS B N 1
ATOM 2872 C CA . CYS B 1 31 ? -12.883 -2.393 4.527 1 94.38 31 CYS B CA 1
ATOM 2873 C C . CYS B 1 31 ? -14.125 -2.365 3.646 1 94.38 31 CYS B C 1
ATOM 2875 O O . CYS B 1 31 ? -15.203 -2.781 4.074 1 94.38 31 CYS B O 1
ATOM 2877 N N . ALA B 1 32 ? -14 -1.882 2.439 1 97.44 32 ALA B N 1
ATOM 2878 C CA . ALA B 1 32 ? -15.117 -1.831 1.5 1 97.44 32 ALA B CA 1
ATOM 2879 C C . ALA B 1 32 ? -15.648 -3.23 1.202 1 97.44 32 ALA B C 1
ATOM 2881 O O . ALA B 1 32 ? -16.859 -3.438 1.126 1 97.44 32 ALA B O 1
ATOM 2882 N N . VAL B 1 33 ? -14.711 -4.184 1.06 1 97.12 33 VAL B N 1
ATOM 2883 C CA . VAL B 1 33 ? -15.094 -5.562 0.777 1 97.12 33 VAL B CA 1
ATOM 2884 C C . VAL B 1 33 ? -15.781 -6.168 2 1 97.12 33 VAL B C 1
ATOM 2886 O O . VAL B 1 33 ? -16.766 -6.891 1.871 1 97.12 33 VAL B O 1
ATOM 2889 N N . GLN B 1 34 ? -15.258 -5.848 3.182 1 95 34 GLN B N 1
ATOM 2890 C CA . GLN B 1 34 ? -15.875 -6.309 4.418 1 95 34 GLN B CA 1
ATOM 2891 C C . GLN B 1 34 ? -17.328 -5.836 4.52 1 95 34 GLN B C 1
ATOM 2893 O O . GLN B 1 34 ? -18.188 -6.574 4.996 1 95 34 GLN B O 1
ATOM 2898 N N . LEU B 1 35 ? -17.547 -4.676 4.035 1 96.81 35 LEU B N 1
ATOM 2899 C CA . LEU B 1 35 ? -18.875 -4.074 4.105 1 96.81 35 LEU B CA 1
ATOM 2900 C C . LEU B 1 35 ? -19.719 -4.496 2.914 1 96.81 35 LEU B C 1
ATOM 2902 O O . LEU B 1 35 ? -20.891 -4.09 2.799 1 96.81 35 LEU B O 1
ATOM 2906 N N . GLU B 1 36 ? -19.125 -5.203 1.971 1 98 36 GLU B N 1
ATOM 2907 C CA . GLU B 1 36 ? -19.781 -5.723 0.772 1 98 36 GLU B CA 1
ATOM 2908 C C . GLU B 1 36 ? -20.297 -4.59 -0.113 1 98 36 GLU B C 1
ATOM 2910 O O . GLU B 1 36 ? -21.344 -4.711 -0.749 1 98 36 GLU B O 1
ATOM 2915 N N . ILE B 1 37 ? -19.594 -3.508 -0.065 1 98.62 37 ILE B N 1
ATOM 2916 C CA . ILE B 1 37 ? -19.984 -2.352 -0.868 1 98.62 37 ILE B CA 1
ATOM 2917 C C . ILE B 1 37 ? -19.844 -2.689 -2.352 1 98.62 37 ILE B C 1
ATOM 2919 O O . ILE B 1 37 ? -20.734 -2.363 -3.148 1 98.62 37 ILE B O 1
ATOM 2923 N N . PRO B 1 38 ? -18.719 -3.354 -2.779 1 98.62 38 PRO B N 1
ATOM 2924 C CA . PRO B 1 38 ? -18.641 -3.723 -4.195 1 98.62 38 PRO B CA 1
ATOM 2925 C C . PRO B 1 38 ? -19.828 -4.57 -4.648 1 98.62 38 PRO B C 1
ATOM 2927 O O . PRO B 1 38 ? -20.375 -4.355 -5.734 1 98.62 38 PRO B O 1
ATOM 2930 N N . ASP B 1 39 ? -20.266 -5.488 -3.812 1 98.56 39 ASP B N 1
ATOM 2931 C CA . ASP B 1 39 ? -21.406 -6.352 -4.141 1 98.56 39 ASP B CA 1
ATOM 2932 C C . ASP B 1 39 ? -22.688 -5.543 -4.277 1 98.56 39 ASP B C 1
ATOM 2934 O O . ASP B 1 39 ? -23.453 -5.73 -5.23 1 98.56 39 ASP B O 1
ATOM 2938 N N . LEU B 1 40 ? -22.891 -4.695 -3.289 1 98.25 40 LEU B N 1
ATOM 2939 C CA . LEU B 1 40 ? -24.078 -3.855 -3.264 1 98.25 40 LEU B CA 1
ATOM 2940 C C . LEU B 1 40 ? -24.156 -2.984 -4.512 1 98.25 40 LEU B C 1
ATOM 2942 O O . LEU B 1 40 ? -25.219 -2.91 -5.156 1 98.25 40 LEU B O 1
ATOM 2946 N N . LEU B 1 41 ? -23.094 -2.318 -4.891 1 98.25 41 LEU B N 1
ATOM 2947 C CA . LEU B 1 41 ? -23.094 -1.414 -6.035 1 98.25 41 LEU B CA 1
ATOM 2948 C C . LEU B 1 41 ? -23.203 -2.189 -7.344 1 98.25 41 LEU B C 1
ATOM 2950 O O . LEU B 1 41 ? -23.844 -1.723 -8.289 1 98.25 41 LEU B O 1
ATOM 2954 N N . GLU B 1 42 ? -22.531 -3.336 -7.402 1 97.44 42 GLU B N 1
ATOM 2955 C CA . GLU B 1 42 ? -22.641 -4.164 -8.602 1 97.44 42 GLU B CA 1
ATOM 2956 C C . GLU B 1 42 ? -24.094 -4.578 -8.859 1 97.44 42 GLU B C 1
ATOM 2958 O O . GLU B 1 42 ? -24.547 -4.574 -10.008 1 97.44 42 GLU B O 1
ATOM 2963 N N . LYS B 1 43 ? -24.797 -4.969 -7.824 1 97.5 43 LYS B N 1
ATOM 2964 C CA . LYS B 1 43 ? -26.203 -5.363 -7.938 1 97.5 43 LYS B CA 1
ATOM 2965 C C . LYS B 1 43 ? -27.047 -4.215 -8.453 1 97.5 43 LYS B C 1
ATOM 2967 O O . LYS B 1 43 ? -27.984 -4.426 -9.234 1 97.5 43 LYS B O 1
ATOM 2972 N N . ARG B 1 44 ? -26.766 -3.061 -8.102 1 96.62 44 ARG B N 1
ATOM 2973 C CA . ARG B 1 44 ? -27.516 -1.881 -8.523 1 96.62 44 ARG B CA 1
ATOM 2974 C C . ARG B 1 44 ? -27.141 -1.479 -9.945 1 96.62 44 ARG B C 1
ATOM 2976 O O . ARG B 1 44 ? -28 -1.09 -10.734 1 96.62 44 ARG B O 1
ATOM 2983 N N . GLY B 1 45 ? -25.875 -1.539 -10.227 1 96.12 45 GLY B N 1
ATOM 2984 C CA . GLY B 1 45 ? -25.391 -1.182 -11.555 1 96.12 45 GLY B CA 1
ATOM 2985 C C . GLY B 1 45 ? -25.094 0.301 -11.703 1 96.12 45 GLY B C 1
ATOM 2986 O O . GLY B 1 45 ? -25.312 1.077 -10.766 1 96.12 45 GLY B O 1
ATOM 2987 N N . THR B 1 46 ? -24.625 0.697 -12.859 1 94 46 THR B N 1
ATOM 2988 C CA . THR B 1 46 ? -24.188 2.064 -13.117 1 94 46 THR B CA 1
ATOM 2989 C C . THR B 1 46 ? -25.375 2.996 -13.281 1 94 46 THR B C 1
ATOM 2991 O O . THR B 1 46 ? -25.25 4.211 -13.109 1 94 46 THR B O 1
ATOM 2994 N N . GLU B 1 47 ? -26.531 2.492 -13.547 1 94.94 47 GLU B N 1
ATOM 2995 C CA . GLU B 1 47 ? -27.703 3.293 -13.844 1 94.94 47 GLU B CA 1
ATOM 2996 C C . GLU B 1 47 ? -28.484 3.623 -12.578 1 94.94 47 GLU B C 1
ATOM 2998 O O . GLU B 1 47 ? -29.391 4.469 -12.594 1 94.94 47 GLU B O 1
ATOM 3003 N N . ASP B 1 48 ? -28.141 3.018 -11.516 1 96.19 48 ASP B N 1
ATOM 3004 C CA . ASP B 1 48 ? -28.828 3.258 -10.25 1 96.19 48 ASP B CA 1
ATOM 3005 C C . ASP B 1 48 ? -27.828 3.586 -9.133 1 96.19 48 ASP B C 1
ATOM 3007 O O . ASP B 1 48 ? -27.719 2.846 -8.156 1 96.19 48 ASP B O 1
ATOM 3011 N N . PRO B 1 49 ? -27.188 4.691 -9.266 1 96.5 49 PRO B N 1
ATOM 3012 C CA . PRO B 1 49 ? -26.234 5.082 -8.227 1 96.5 49 PRO B CA 1
ATOM 3013 C C . PRO B 1 49 ? -26.891 5.281 -6.863 1 96.5 49 PRO B C 1
ATOM 3015 O O . PRO B 1 49 ? -28.062 5.676 -6.793 1 96.5 49 PRO B O 1
ATOM 3018 N N . ILE B 1 50 ? -26.188 4.992 -5.809 1 97 50 ILE B N 1
ATOM 3019 C CA . ILE B 1 50 ? -26.703 5.098 -4.453 1 97 50 ILE B CA 1
ATOM 3020 C C . ILE B 1 50 ? -26.141 6.34 -3.771 1 97 50 ILE B C 1
ATOM 3022 O O . ILE B 1 50 ? -24.953 6.648 -3.928 1 97 50 ILE B O 1
ATOM 3026 N N . SER B 1 51 ? -26.938 7.016 -3.029 1 96.06 51 SER B N 1
ATOM 3027 C CA . SER B 1 51 ? -26.484 8.195 -2.311 1 96.06 51 SER B CA 1
ATOM 3028 C C . SER B 1 51 ? -25.734 7.809 -1.04 1 96.06 51 SER B C 1
ATOM 3030 O O . SER B 1 51 ? -25.891 6.703 -0.527 1 96.06 51 SER B O 1
ATOM 3032 N N . LEU B 1 52 ? -24.953 8.75 -0.571 1 96.19 52 LEU B N 1
ATOM 3033 C CA . LEU B 1 52 ? -24.25 8.531 0.685 1 96.19 52 LEU B CA 1
ATOM 3034 C C . LEU B 1 52 ? -25.219 8.219 1.812 1 96.19 52 LEU B C 1
ATOM 3036 O O . LEU B 1 52 ? -24.969 7.328 2.629 1 96.19 52 LEU B O 1
ATOM 3040 N N . SER B 1 53 ? -26.312 8.977 1.864 1 95.81 53 SER B N 1
ATOM 3041 C CA . SER B 1 53 ? -27.312 8.781 2.918 1 95.81 53 SER B CA 1
ATOM 3042 C C . SER B 1 53 ? -27.922 7.391 2.852 1 95.81 53 SER B C 1
ATOM 3044 O O . SER B 1 53 ? -28.094 6.734 3.881 1 95.81 53 SER B O 1
ATOM 3046 N N . GLN B 1 54 ? -28.266 6.906 1.677 1 96.81 54 GLN B N 1
ATOM 3047 C CA . GLN B 1 54 ? -28.828 5.57 1.495 1 96.81 54 GLN B CA 1
ATOM 3048 C C . GLN B 1 54 ? -27.812 4.492 1.86 1 96.81 54 GLN B C 1
ATOM 3050 O O . GLN B 1 54 ? -28.156 3.506 2.516 1 96.81 54 GLN B O 1
ATOM 3055 N N . LEU B 1 55 ? -26.609 4.695 1.411 1 97.5 55 LEU B N 1
ATOM 3056 C CA . LEU B 1 55 ? -25.547 3.732 1.691 1 97.5 55 LEU B CA 1
ATOM 3057 C C . LEU B 1 55 ? -25.297 3.623 3.191 1 97.5 55 LEU B C 1
ATOM 3059 O O . LEU B 1 55 ? -25.156 2.52 3.723 1 97.5 55 LEU B O 1
ATOM 3063 N N . SER B 1 56 ? -25.234 4.781 3.85 1 97 56 SER B N 1
ATOM 3064 C CA . SER B 1 56 ? -25.047 4.828 5.293 1 97 56 SER B CA 1
ATOM 3065 C C . SER B 1 56 ? -26.156 4.074 6.023 1 97 56 SER B C 1
ATOM 3067 O O . SER B 1 56 ? -25.891 3.287 6.934 1 97 56 SER B O 1
ATOM 3069 N N . SER B 1 57 ? -27.359 4.281 5.645 1 97.12 57 SER B N 1
ATOM 3070 C CA . SER B 1 57 ? -28.5 3.633 6.262 1 97.12 57 SER B CA 1
ATOM 3071 C C . SER B 1 57 ? -28.469 2.123 6.039 1 97.12 57 SER B C 1
ATOM 3073 O O . SER B 1 57 ? -28.719 1.349 6.965 1 97.12 57 SER B O 1
ATOM 3075 N N . LEU B 1 58 ? -28.156 1.702 4.883 1 96.94 58 LEU B N 1
ATOM 3076 C CA . LEU B 1 58 ? -28.141 0.289 4.52 1 96.94 58 LEU B CA 1
ATOM 3077 C C . LEU B 1 58 ? -27.047 -0.455 5.281 1 96.94 58 LEU B C 1
ATOM 3079 O O . LEU B 1 58 ? -27.234 -1.609 5.672 1 96.94 58 LEU B O 1
ATOM 3083 N N . LEU B 1 59 ? -25.922 0.191 5.473 1 97 59 LEU B N 1
ATOM 3084 C CA . LEU B 1 59 ? -24.75 -0.472 6.055 1 97 59 LEU B CA 1
ATOM 3085 C C . LEU B 1 59 ? -24.734 -0.31 7.574 1 97 59 LEU B C 1
ATOM 3087 O O . LEU B 1 59 ? -23.984 -0.998 8.266 1 97 59 LEU B O 1
ATOM 3091 N N . GLY B 1 60 ? -25.547 0.597 8.078 1 96.38 60 GLY B N 1
ATOM 3092 C CA . GLY B 1 60 ? -25.5 0.908 9.5 1 96.38 60 GLY B CA 1
ATOM 3093 C C . GLY B 1 60 ? -24.234 1.62 9.914 1 96.38 60 GLY B C 1
ATOM 3094 O O . GLY B 1 60 ? -23.703 1.39 11.008 1 96.38 60 GLY B O 1
ATOM 3095 N N . CYS B 1 61 ? -23.641 2.357 8.977 1 94.5 61 CYS B N 1
ATOM 3096 C CA . CYS B 1 61 ? -22.422 3.117 9.234 1 94.5 61 CYS B CA 1
ATOM 3097 C C . CYS B 1 61 ? -22.719 4.602 9.391 1 94.5 61 CYS B C 1
ATOM 3099 O O . CYS B 1 61 ? -23.672 5.109 8.789 1 94.5 61 CYS B O 1
ATOM 3101 N N . GLN B 1 62 ? -21.938 5.238 10.18 1 91.62 62 GLN B N 1
ATOM 3102 C CA . GLN B 1 62 ? -22.062 6.691 10.258 1 91.62 62 GLN B CA 1
ATOM 3103 C C . GLN B 1 62 ? -21.688 7.348 8.93 1 91.62 62 GLN B C 1
ATOM 3105 O O . GLN B 1 62 ? -20.75 6.914 8.258 1 91.62 62 GLN B O 1
ATOM 3110 N N . ALA B 1 63 ? -22.359 8.406 8.609 1 93.31 63 ALA B N 1
ATOM 3111 C CA . ALA B 1 63 ? -22.25 9.016 7.285 1 93.31 63 ALA B CA 1
ATOM 3112 C C . ALA B 1 63 ? -20.875 9.648 7.09 1 93.31 63 ALA B C 1
ATOM 3114 O O . ALA B 1 63 ? -20.266 9.516 6.027 1 93.31 63 ALA B O 1
ATOM 3115 N N . ASP B 1 64 ? -20.391 10.289 8.086 1 91.81 64 ASP B N 1
ATOM 3116 C CA . ASP B 1 64 ? -19.172 11.07 7.91 1 91.81 64 ASP B CA 1
ATOM 3117 C C . ASP B 1 64 ? -17.969 10.156 7.664 1 91.81 64 ASP B C 1
ATOM 3119 O O . ASP B 1 64 ? -17.281 10.289 6.648 1 91.81 64 ASP B O 1
ATOM 3123 N N . PRO B 1 65 ? -17.688 9.195 8.555 1 93.12 65 PRO B N 1
ATOM 3124 C CA . PRO B 1 65 ? -16.578 8.297 8.273 1 93.12 65 PRO B CA 1
ATOM 3125 C C . PRO B 1 65 ? -16.766 7.516 6.973 1 93.12 65 PRO B C 1
ATOM 3127 O O . PRO B 1 65 ? -15.797 7.266 6.25 1 93.12 65 PRO B O 1
ATOM 3130 N N . LEU B 1 66 ? -17.984 7.148 6.676 1 95.62 66 LEU B N 1
ATOM 3131 C CA . LEU B 1 66 ? -18.266 6.441 5.43 1 95.62 66 LEU B CA 1
ATOM 3132 C C . LEU B 1 66 ? -17.938 7.316 4.223 1 95.62 66 LEU B C 1
ATOM 3134 O O . LEU B 1 66 ? -17.375 6.844 3.242 1 95.62 66 LEU B O 1
ATOM 3138 N N . HIS B 1 67 ? -18.312 8.555 4.273 1 95.31 67 HIS B N 1
ATOM 3139 C CA . HIS B 1 67 ? -18.016 9.5 3.197 1 95.31 67 HIS B CA 1
ATOM 3140 C C . HIS B 1 67 ? -16.5 9.586 2.953 1 95.31 67 HIS B C 1
ATOM 3142 O O . HIS B 1 67 ? -16.062 9.609 1.803 1 95.31 67 HIS B O 1
ATOM 3148 N N . ARG B 1 68 ? -15.734 9.688 3.99 1 95.44 68 ARG B N 1
ATOM 3149 C CA . ARG B 1 68 ? -14.281 9.805 3.898 1 95.44 68 ARG B CA 1
ATOM 3150 C C . ARG B 1 68 ? -13.672 8.578 3.232 1 95.44 68 ARG B C 1
ATOM 3152 O O . ARG B 1 68 ? -12.812 8.695 2.361 1 95.44 68 ARG B O 1
ATOM 3159 N N . VAL B 1 69 ? -14.172 7.414 3.592 1 96.44 69 VAL B N 1
ATOM 3160 C CA . VAL B 1 69 ? -13.719 6.156 3.004 1 96.44 69 VAL B CA 1
ATOM 3161 C C . VAL B 1 69 ? -14.109 6.109 1.527 1 96.44 69 VAL B C 1
ATOM 3163 O O . VAL B 1 69 ? -13.273 5.797 0.671 1 96.44 69 VAL B O 1
ATOM 3166 N N . MET B 1 70 ? -15.352 6.496 1.269 1 97.44 70 MET B N 1
ATOM 3167 C CA . MET B 1 70 ? -15.852 6.441 -0.1 1 97.44 70 MET B CA 1
ATOM 3168 C C . MET B 1 70 ? -15.133 7.453 -0.986 1 97.44 70 MET B C 1
ATOM 3170 O O . MET B 1 70 ? -14.891 7.188 -2.164 1 97.44 70 MET B O 1
ATOM 3174 N N . ARG B 1 71 ? -14.836 8.586 -0.454 1 96.12 71 ARG B N 1
ATOM 3175 C CA . ARG B 1 71 ? -14.094 9.602 -1.189 1 96.12 71 ARG B CA 1
ATOM 3176 C C . ARG B 1 71 ? -12.711 9.086 -1.581 1 96.12 71 ARG B C 1
ATOM 3178 O O . ARG B 1 71 ? -12.258 9.297 -2.709 1 96.12 71 ARG B O 1
ATOM 3185 N N . PHE B 1 72 ? -12.07 8.461 -0.651 1 96.94 72 PHE B N 1
ATOM 3186 C CA . PHE B 1 72 ? -10.773 7.855 -0.916 1 96.94 72 PHE B CA 1
ATOM 3187 C C . PHE B 1 72 ? -10.875 6.809 -2.018 1 96.94 72 PHE B C 1
ATOM 3189 O O . PHE B 1 72 ? -10.07 6.797 -2.949 1 96.94 72 PHE B O 1
ATOM 3196 N N . LEU B 1 73 ? -11.891 5.93 -1.952 1 98.06 73 LEU B N 1
ATOM 3197 C CA . LEU B 1 73 ? -12.086 4.852 -2.914 1 98.06 73 LEU B CA 1
ATOM 3198 C C . LEU B 1 73 ? -12.445 5.406 -4.289 1 98.06 73 LEU B C 1
ATOM 3200 O O . LEU B 1 73 ? -11.977 4.898 -5.309 1 98.06 73 LEU B O 1
ATOM 3204 N N . ALA B 1 74 ? -13.211 6.434 -4.309 1 96.69 74 ALA B N 1
ATOM 3205 C CA . ALA B 1 74 ? -13.586 7.059 -5.574 1 96.69 74 ALA B CA 1
ATOM 3206 C C . ALA B 1 74 ? -12.383 7.73 -6.234 1 96.69 74 ALA B C 1
ATOM 3208 O O . ALA B 1 74 ? -12.219 7.652 -7.453 1 96.69 74 ALA B O 1
ATOM 3209 N N . PHE B 1 75 ? -11.594 8.422 -5.449 1 95.31 75 PHE B N 1
ATOM 3210 C CA . PHE B 1 75 ? -10.398 9.07 -5.973 1 95.31 75 PHE B CA 1
ATOM 3211 C C . PHE B 1 75 ? -9.484 8.07 -6.668 1 95.31 75 PHE B C 1
ATOM 3213 O O . PHE B 1 75 ? -8.867 8.383 -7.688 1 95.31 75 PHE B O 1
ATOM 3220 N N . HIS B 1 76 ? -9.398 6.84 -6.102 1 95.12 76 HIS B N 1
ATOM 3221 C CA . HIS B 1 76 ? -8.516 5.816 -6.648 1 95.12 76 HIS B CA 1
ATOM 3222 C C . HIS B 1 76 ? -9.227 4.988 -7.715 1 95.12 76 HIS B C 1
ATOM 3224 O O . HIS B 1 76 ? -8.727 3.943 -8.133 1 95.12 76 HIS B O 1
ATOM 3230 N N . GLY B 1 77 ? -10.414 5.367 -8.102 1 94.56 77 GLY B N 1
ATOM 3231 C CA . GLY B 1 77 ? -11.086 4.805 -9.258 1 94.56 77 GLY B CA 1
ATOM 3232 C C . GLY B 1 77 ? -11.82 3.514 -8.953 1 94.56 77 GLY B C 1
ATOM 3233 O O . GLY B 1 77 ? -12.234 2.799 -9.867 1 94.56 77 GLY B O 1
ATOM 3234 N N . ILE B 1 78 ? -11.984 3.172 -7.703 1 97.25 78 ILE B N 1
ATOM 3235 C CA . ILE B 1 78 ? -12.648 1.921 -7.34 1 97.25 78 ILE B CA 1
ATOM 3236 C C . ILE B 1 78 ? -14.148 2.051 -7.551 1 97.25 78 ILE B C 1
ATOM 3238 O O . ILE B 1 78 ? -14.797 1.126 -8.055 1 97.25 78 ILE B O 1
ATOM 3242 N N . PHE B 1 79 ? -14.664 3.213 -7.133 1 97.94 79 PHE B N 1
ATOM 3243 C CA . PHE B 1 79 ? -16.062 3.541 -7.406 1 97.94 79 PHE B CA 1
ATOM 3244 C C . PHE B 1 79 ? -16.172 4.855 -8.172 1 97.94 79 PHE B C 1
ATOM 3246 O O . PHE B 1 79 ? -15.242 5.672 -8.148 1 97.94 79 PHE B O 1
ATOM 3253 N N . LYS B 1 80 ? -17.219 4.984 -8.883 1 96.44 80 LYS B N 1
ATOM 3254 C CA . LYS B 1 80 ? -17.547 6.27 -9.492 1 96.44 80 LYS B CA 1
ATOM 3255 C C . LYS B 1 80 ? -18.328 7.152 -8.531 1 96.44 80 LYS B C 1
ATOM 3257 O O . LYS B 1 80 ? -19.2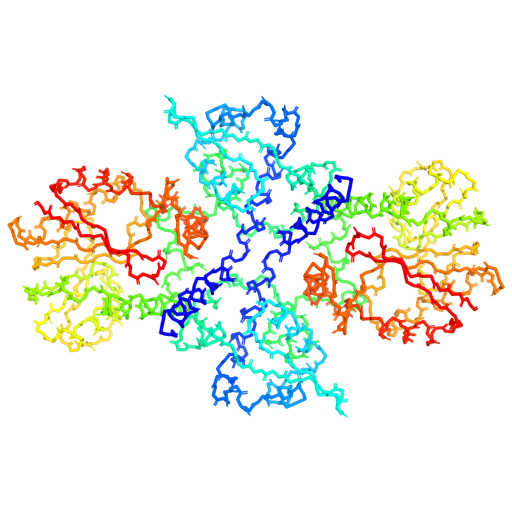34 6.672 -7.836 1 96.44 80 LYS B O 1
ATOM 3262 N N . SER B 1 81 ? -17.891 8.352 -8.422 1 94.94 81 SER B N 1
ATOM 3263 C CA . SER B 1 81 ? -18.609 9.32 -7.586 1 94.94 81 SER B CA 1
ATOM 3264 C C . SER B 1 81 ? -19.156 10.469 -8.422 1 94.94 81 SER B C 1
ATOM 3266 O O . SER B 1 81 ? -18.516 10.922 -9.367 1 94.94 81 SER B O 1
ATOM 3268 N N . SER B 1 82 ? -20.344 10.852 -8.164 1 91.25 82 SER B N 1
ATOM 3269 C CA . SER B 1 82 ? -20.969 12 -8.812 1 91.25 82 SER B CA 1
ATOM 3270 C C . SER B 1 82 ? -21.75 12.852 -7.812 1 91.25 82 SER B C 1
ATOM 3272 O O . SER B 1 82 ? -22.172 12.359 -6.766 1 91.25 82 SER B O 1
ATOM 3274 N N . SER B 1 83 ? -21.578 14.086 -8.047 1 84.19 83 SER B N 1
ATOM 3275 C CA . SER B 1 83 ? -22.328 15.008 -7.195 1 84.19 83 SER B CA 1
ATOM 3276 C C . SER B 1 83 ? -23.453 15.672 -7.973 1 84.19 83 SER B C 1
ATOM 3278 O O . SER B 1 83 ? -23.328 15.938 -9.172 1 84.19 83 SER B O 1
ATOM 3280 N N . SER B 1 84 ? -24.625 15.609 -7.473 1 69.25 84 SER B N 1
ATOM 3281 C CA . SER B 1 84 ? -25.734 16.312 -8.094 1 69.25 84 SER B CA 1
ATOM 3282 C C . SER B 1 84 ? -25.75 17.781 -7.691 1 69.25 84 SER B C 1
ATOM 3284 O O . SER B 1 84 ? -25.516 18.125 -6.527 1 69.25 84 SER B O 1
ATOM 3286 N N . SER B 1 85 ? -25.641 18.609 -8.727 1 61 85 SER B N 1
ATOM 3287 C CA . SER B 1 85 ? -25.703 20.047 -8.531 1 61 85 SER B CA 1
ATOM 3288 C C . SER B 1 85 ? -26.844 20.438 -7.594 1 61 85 SER B C 1
ATOM 3290 O O . SER B 1 85 ? -26.734 21.422 -6.863 1 61 85 SER B O 1
ATOM 3292 N N . SER B 1 86 ? -27.906 19.734 -7.75 1 56.31 86 SER B N 1
ATOM 3293 C CA . SER B 1 86 ? -29.125 20.188 -7.062 1 56.31 86 SER B CA 1
ATOM 3294 C C . SER B 1 86 ? -29.094 19.781 -5.594 1 56.31 86 SER B C 1
ATOM 3296 O O . SER B 1 86 ? -29.812 20.375 -4.773 1 56.31 86 SER B O 1
ATOM 3298 N N . SER B 1 87 ? -28.359 18.719 -5.344 1 60.28 87 SER B N 1
ATOM 3299 C CA . SER B 1 87 ? -28.344 18.25 -3.961 1 60.28 87 SER B CA 1
ATOM 3300 C C . SER B 1 87 ? -26.922 18.062 -3.459 1 60.28 87 SER B C 1
ATOM 3302 O O . SER B 1 87 ? -26 17.906 -4.258 1 60.28 87 SER B O 1
ATOM 3304 N N . SER B 1 88 ? -26.562 18.5 -2.275 1 69.12 88 SER B N 1
ATOM 3305 C CA . SER B 1 88 ? -25.297 18.312 -1.579 1 69.12 88 SER B CA 1
ATOM 3306 C C . SER B 1 88 ? -24.984 16.828 -1.367 1 69.12 88 SER B C 1
ATOM 3308 O O . SER B 1 88 ? -24.062 16.484 -0.619 1 69.12 88 SER B O 1
ATOM 3310 N N . SER B 1 89 ? -25.734 16.109 -2.248 1 84.38 89 SER B N 1
ATOM 3311 C CA . SER B 1 89 ? -25.578 14.68 -2.01 1 84.38 89 SER B CA 1
ATOM 3312 C C . SER B 1 89 ? -24.531 14.078 -2.951 1 84.38 89 SER B C 1
ATOM 3314 O O . SER B 1 89 ? -24.438 14.477 -4.113 1 84.38 89 SER B O 1
ATOM 3316 N N . VAL B 1 90 ? -23.781 13.242 -2.455 1 92.19 90 VAL B N 1
ATOM 3317 C CA . VAL B 1 90 ? -22.812 12.492 -3.242 1 92.19 90 VAL B CA 1
ATOM 3318 C C . VAL B 1 90 ? -23.359 11.102 -3.545 1 92.19 90 VAL B C 1
ATOM 3320 O O . VAL B 1 90 ? -23.938 10.445 -2.67 1 92.19 90 VAL B O 1
ATOM 3323 N N . TYR B 1 91 ? -23.266 10.664 -4.84 1 95.94 91 TYR B N 1
ATOM 3324 C CA . TYR B 1 91 ? -23.734 9.352 -5.289 1 95.94 91 TYR B CA 1
ATOM 3325 C C . TYR B 1 91 ? -22.562 8.477 -5.723 1 95.94 91 TYR B C 1
ATOM 3327 O O . TYR B 1 91 ? -21.516 8.984 -6.148 1 95.94 91 TYR B O 1
ATOM 3335 N N . TYR B 1 92 ? -22.734 7.16 -5.59 1 97.38 92 TYR B N 1
ATOM 3336 C CA . TYR B 1 92 ? -21.688 6.211 -5.938 1 97.38 92 TYR B CA 1
ATOM 3337 C C . TYR B 1 92 ? -22.219 5.133 -6.879 1 97.38 92 TYR B C 1
ATOM 3339 O O . TYR B 1 92 ? -23.359 4.684 -6.734 1 97.38 92 TYR B O 1
ATOM 3347 N N . ALA B 1 93 ? -21.484 4.746 -7.836 1 98.12 93 ALA B N 1
ATOM 3348 C CA . ALA B 1 93 ? -21.766 3.684 -8.797 1 98.12 93 ALA B CA 1
ATOM 3349 C C . ALA B 1 93 ? -20.578 2.746 -8.953 1 98.12 93 ALA B C 1
ATOM 3351 O O . ALA B 1 93 ? -19.453 3.096 -8.594 1 98.12 93 ALA B O 1
ATOM 3352 N N . PRO B 1 94 ? -20.844 1.504 -9.414 1 97.81 94 PRO B N 1
ATOM 3353 C CA . PRO B 1 94 ? -19.734 0.555 -9.594 1 97.81 94 PRO B CA 1
ATOM 3354 C C . PRO B 1 94 ? -18.844 0.907 -10.781 1 97.81 94 PRO B C 1
ATOM 3356 O O . PRO B 1 94 ? -19.219 1.721 -11.625 1 97.81 94 PRO B O 1
ATOM 3359 N N . THR B 1 95 ? -17.656 0.462 -10.789 1 96.88 95 THR B N 1
ATOM 3360 C CA . THR B 1 95 ? -16.719 0.479 -11.906 1 96.88 95 THR B CA 1
ATOM 3361 C C . THR B 1 95 ? -16.328 -0.94 -12.297 1 96.88 95 THR B C 1
ATOM 3363 O O . THR B 1 95 ? -16.75 -1.908 -11.672 1 96.88 95 THR B O 1
ATOM 3366 N N . VAL B 1 96 ? -15.5 -1.047 -13.32 1 95.19 96 VAL B N 1
ATOM 3367 C CA . VAL B 1 96 ? -14.984 -2.352 -13.719 1 95.19 96 VAL B CA 1
ATOM 3368 C C . VAL B 1 96 ? -14.094 -2.912 -12.617 1 95.19 96 VAL B C 1
ATOM 3370 O O . VAL B 1 96 ? -14.102 -4.117 -12.352 1 95.19 96 VAL B O 1
ATOM 3373 N N . ILE B 1 97 ? -13.406 -2.057 -11.906 1 96.31 97 ILE B N 1
ATOM 3374 C CA . ILE B 1 97 ? -12.523 -2.482 -10.828 1 96.31 97 ILE B CA 1
ATOM 3375 C C . ILE B 1 97 ? -13.352 -3.033 -9.664 1 96.31 97 ILE B C 1
ATOM 3377 O O . ILE B 1 97 ? -13.047 -4.105 -9.133 1 96.31 97 ILE B O 1
ATOM 3381 N N . SER B 1 98 ? -14.398 -2.309 -9.297 1 97.44 98 SER B N 1
ATOM 3382 C CA . SER B 1 98 ? -15.188 -2.729 -8.141 1 97.44 98 SER B CA 1
ATOM 3383 C C . SER B 1 98 ? -15.867 -4.066 -8.398 1 97.44 98 SER B C 1
ATOM 3385 O O . SER B 1 98 ? -16.094 -4.844 -7.465 1 97.44 98 SER B O 1
ATOM 3387 N N . ARG B 1 99 ? -16.141 -4.371 -9.625 1 96 99 ARG B N 1
ATOM 3388 C CA . ARG B 1 99 ? -16.734 -5.66 -9.977 1 96 99 ARG B CA 1
ATOM 3389 C C . ARG B 1 99 ? -15.797 -6.809 -9.594 1 96 99 ARG B C 1
ATOM 3391 O O . ARG B 1 99 ? -16.25 -7.859 -9.148 1 96 99 ARG B O 1
ATOM 3398 N N . HIS B 1 100 ? -14.547 -6.582 -9.719 1 95.75 100 HIS B N 1
ATOM 3399 C CA . HIS B 1 100 ? -13.555 -7.609 -9.414 1 95.75 100 HIS B CA 1
ATOM 3400 C C . HIS B 1 100 ? -13.359 -7.758 -7.906 1 95.75 100 HIS B C 1
ATOM 3402 O O . HIS B 1 100 ? -12.758 -8.734 -7.445 1 95.75 100 HIS B O 1
ATOM 3408 N N . LEU B 1 101 ? -13.93 -6.844 -7.152 1 97.69 101 LEU B N 1
ATOM 3409 C CA . LEU B 1 101 ? -13.711 -6.836 -5.711 1 97.69 101 LEU B CA 1
ATOM 3410 C C . LEU B 1 101 ? -14.891 -7.465 -4.98 1 97.69 101 LEU B C 1
ATOM 3412 O O . LEU B 1 101 ? -14.93 -7.48 -3.746 1 97.69 101 LEU B O 1
ATOM 3416 N N . THR B 1 102 ? -15.875 -7.996 -5.699 1 97.75 102 THR B N 1
ATOM 3417 C CA . THR B 1 102 ? -17.031 -8.625 -5.074 1 97.75 102 THR B CA 1
ATOM 3418 C C . THR B 1 102 ? -16.641 -9.938 -4.398 1 97.75 102 THR B C 1
ATOM 3420 O O . THR B 1 102 ? -15.562 -10.469 -4.656 1 97.75 102 THR B O 1
ATOM 3423 N N . ARG B 1 103 ? -17.531 -10.484 -3.594 1 95.94 103 ARG B N 1
ATOM 3424 C CA . ARG B 1 103 ? -17.297 -11.711 -2.836 1 95.94 103 ARG B CA 1
ATOM 3425 C C . ARG B 1 103 ? -17.172 -12.914 -3.766 1 95.94 103 ARG B C 1
ATOM 3427 O O . ARG B 1 103 ? -16.484 -13.883 -3.449 1 95.94 103 ARG B O 1
ATOM 3434 N N . ASP B 1 104 ? -17.766 -12.844 -4.902 1 94.12 104 ASP B N 1
ATOM 3435 C CA . ASP B 1 104 ? -17.719 -13.938 -5.867 1 94.12 104 ASP B CA 1
ATOM 3436 C C . ASP B 1 104 ? -16.453 -13.867 -6.73 1 94.12 104 ASP B C 1
ATOM 3438 O O . ASP B 1 104 ? -16.172 -14.781 -7.508 1 94.12 104 ASP B O 1
ATOM 3442 N N . ASN B 1 105 ? -15.75 -12.805 -6.602 1 95.75 105 ASN B N 1
ATOM 3443 C CA . ASN B 1 105 ? -14.508 -12.617 -7.348 1 95.75 105 ASN B CA 1
ATOM 3444 C C . ASN B 1 105 ? -13.305 -12.516 -6.414 1 95.75 105 ASN B C 1
ATOM 3446 O O . ASN B 1 105 ? -13.086 -13.406 -5.586 1 95.75 105 ASN B O 1
ATOM 3450 N N . MET B 1 106 ? -12.57 -11.484 -6.43 1 96.06 106 MET B N 1
ATOM 3451 C CA . MET B 1 106 ? -11.305 -11.422 -5.699 1 96.06 106 MET B CA 1
ATOM 3452 C C . MET B 1 106 ? -11.508 -10.883 -4.293 1 96.06 106 MET B C 1
ATOM 3454 O O . MET B 1 106 ? -10.555 -10.734 -3.529 1 96.06 106 MET B O 1
ATOM 3458 N N . GLY B 1 107 ? -12.734 -10.641 -3.861 1 96.94 107 GLY B N 1
ATOM 3459 C CA . GLY B 1 107 ? -13.039 -10.156 -2.529 1 96.94 107 GLY B CA 1
ATOM 3460 C C . GLY B 1 107 ? -12.375 -10.953 -1.427 1 96.94 107 GLY B C 1
ATOM 3461 O O . GLY B 1 107 ? -11.688 -10.398 -0.57 1 96.94 107 GLY B O 1
ATOM 3462 N N . PRO B 1 108 ? -12.523 -12.242 -1.447 1 95.25 108 PRO B N 1
ATOM 3463 C CA . PRO B 1 108 ? -11.922 -13.078 -0.402 1 95.25 108 PRO B CA 1
ATOM 3464 C C . PRO B 1 108 ? -10.398 -12.938 -0.346 1 95.25 108 PRO B C 1
ATOM 3466 O O . PRO B 1 108 ? -9.805 -13.039 0.731 1 95.25 108 PRO B O 1
ATOM 3469 N N . PHE B 1 109 ? -9.758 -12.766 -1.508 1 94.94 109 PHE B N 1
ATOM 3470 C CA . PHE B 1 109 ? -8.305 -12.586 -1.505 1 94.94 109 PHE B CA 1
ATOM 3471 C C . PHE B 1 109 ? -7.926 -11.273 -0.827 1 94.94 109 PHE B C 1
ATOM 3473 O O . PHE B 1 109 ? -6.918 -11.203 -0.117 1 94.94 109 PHE B O 1
ATOM 3480 N N . ILE B 1 110 ? -8.695 -10.227 -1.063 1 95.12 110 ILE B N 1
ATOM 3481 C CA . ILE B 1 110 ? -8.477 -8.945 -0.41 1 95.12 110 ILE B CA 1
ATOM 3482 C C . ILE B 1 110 ? -8.602 -9.102 1.103 1 95.12 110 ILE B C 1
ATOM 3484 O O . ILE B 1 110 ? -7.816 -8.531 1.863 1 95.12 110 ILE B O 1
ATOM 3488 N N . LEU B 1 111 ? -9.539 -9.898 1.57 1 92.94 111 LEU B N 1
ATOM 3489 C CA . LEU B 1 111 ? -9.805 -10.078 2.992 1 92.94 111 LEU B CA 1
ATOM 3490 C C . LEU B 1 111 ? -8.664 -10.828 3.672 1 92.94 111 LEU B C 1
ATOM 3492 O O . LEU B 1 111 ? -8.531 -10.789 4.898 1 92.94 111 LEU B O 1
ATOM 3496 N N . LEU B 1 112 ? -7.855 -11.523 2.857 1 90.06 112 LEU B N 1
ATOM 3497 C CA . LEU B 1 112 ? -6.699 -12.234 3.391 1 90.06 112 LEU B CA 1
ATOM 3498 C C . LEU B 1 112 ? -5.582 -11.266 3.76 1 90.06 112 LEU B C 1
ATOM 3500 O O . LEU B 1 112 ? -4.723 -11.594 4.582 1 90.06 112 LEU B O 1
ATOM 3504 N N . GLN B 1 113 ? -5.598 -10.102 3.146 1 88.31 113 GLN B N 1
ATOM 3505 C CA . GLN B 1 113 ? -4.473 -9.188 3.297 1 88.31 113 GLN B CA 1
ATOM 3506 C C . GLN B 1 113 ? -4.566 -8.414 4.609 1 88.31 113 GLN B C 1
ATOM 3508 O O . GLN B 1 113 ? -5.656 -8 5.016 1 88.31 113 GLN B O 1
ATOM 3513 N N . LEU B 1 114 ? -3.395 -8.227 5.293 1 80.06 114 LEU B N 1
ATOM 3514 C CA . LEU B 1 114 ? -3.201 -7.379 6.465 1 80.06 114 LEU B CA 1
ATOM 3515 C C . LEU B 1 114 ? -4.273 -7.652 7.516 1 80.06 114 LEU B C 1
ATOM 3517 O O . LEU B 1 114 ? -4.938 -6.727 7.984 1 80.06 114 LEU B O 1
ATOM 3521 N N . PRO B 1 115 ? -4.242 -8.867 7.926 1 68.5 115 PRO B N 1
ATOM 3522 C CA . PRO B 1 115 ? -5.238 -9.117 8.969 1 68.5 115 PRO B CA 1
ATOM 3523 C C . PRO B 1 115 ? -4.98 -8.312 10.234 1 68.5 115 PRO B C 1
ATOM 3525 O O . PRO B 1 115 ? -3.832 -8.203 10.68 1 68.5 115 PRO B O 1
ATOM 3528 N N . GLY B 1 116 ? -5.922 -7.645 10.75 1 63.03 116 GLY B N 1
ATOM 3529 C CA . GLY B 1 116 ? -5.879 -7.043 12.078 1 63.03 116 GLY B CA 1
ATOM 3530 C C . GLY B 1 116 ? -5.09 -5.746 12.117 1 63.03 116 GLY B C 1
ATOM 3531 O O . GLY B 1 116 ? -4.941 -5.137 13.172 1 63.03 116 GLY B O 1
ATOM 3532 N N . MET B 1 117 ? -4.355 -5.344 11.188 1 59.53 117 MET B N 1
ATOM 3533 C CA . MET B 1 117 ? -3.404 -4.242 11.273 1 59.53 117 MET B CA 1
ATOM 3534 C C . MET B 1 117 ? -4.121 -2.926 11.547 1 59.53 117 MET B C 1
ATOM 3536 O O . MET B 1 117 ? -3.656 -2.113 12.352 1 59.53 117 MET B O 1
ATOM 3540 N N . VAL B 1 118 ? -5.133 -2.537 10.789 1 61.34 118 VAL B N 1
ATOM 3541 C CA . VAL B 1 118 ? -5.594 -1.165 10.977 1 61.34 118 VAL B CA 1
ATOM 3542 C C . VAL B 1 118 ? -7.059 -1.166 11.406 1 61.34 118 VAL B C 1
ATOM 3544 O O . VAL B 1 118 ? -7.957 -1.026 10.57 1 61.34 118 VAL B O 1
ATOM 3547 N N . ASN B 1 119 ? -7.148 -1.172 12.656 1 63.09 119 ASN B N 1
ATOM 3548 C CA . ASN B 1 119 ? -8.477 -1.408 13.219 1 63.09 119 ASN B CA 1
ATOM 3549 C C . ASN B 1 119 ? -9.344 -0.156 13.148 1 63.09 119 ASN B C 1
ATOM 3551 O O . ASN B 1 119 ? -10.57 -0.238 13.273 1 63.09 119 ASN B O 1
ATOM 3555 N N . GLY B 1 120 ? -8.758 0.899 12.875 1 76.94 120 GLY B N 1
ATOM 3556 C CA . GLY B 1 120 ? -9.586 2.094 12.805 1 76.94 120 GLY B CA 1
ATOM 3557 C C . GLY B 1 120 ? -10.367 2.207 11.508 1 76.94 120 GLY B C 1
ATOM 3558 O O . GLY B 1 120 ? -11.336 2.959 11.422 1 76.94 120 GLY B O 1
ATOM 3559 N N . ILE B 1 121 ? -9.984 1.503 10.516 1 88.19 121 ILE B N 1
ATOM 3560 C CA . ILE B 1 121 ? -10.695 1.461 9.242 1 88.19 121 ILE B CA 1
ATOM 3561 C C . ILE B 1 121 ? -11.188 0.04 8.977 1 88.19 121 ILE B C 1
ATOM 3563 O O . ILE B 1 121 ? -10.484 -0.758 8.352 1 88.19 121 ILE B O 1
ATOM 3567 N N . SER B 1 122 ? -12.273 -0.297 9.539 1 88.94 122 SER B N 1
ATOM 3568 C CA . SER B 1 122 ? -12.914 -1.603 9.414 1 88.94 122 SER B CA 1
ATOM 3569 C C . SER B 1 122 ? -14.438 -1.479 9.414 1 88.94 122 SER B C 1
ATOM 3571 O O . SER B 1 122 ? -14.977 -0.426 9.766 1 88.94 122 SER B O 1
ATOM 3573 N N . ALA B 1 123 ? -15.016 -2.559 9 1 89.44 123 ALA B N 1
ATOM 3574 C CA . ALA B 1 123 ? -16.469 -2.58 9.031 1 89.44 123 ALA B CA 1
ATOM 3575 C C . ALA B 1 123 ? -17 -2.34 10.438 1 89.44 123 ALA B C 1
ATOM 3577 O O . ALA B 1 123 ? -17.938 -1.569 10.641 1 89.44 123 ALA B O 1
ATOM 3578 N N . GLU B 1 124 ? -16.375 -2.918 11.359 1 87.44 124 GLU B N 1
ATOM 3579 C CA . GLU B 1 124 ? -16.797 -2.783 12.75 1 87.44 124 GLU B CA 1
ATOM 3580 C C . GLU B 1 124 ? -16.641 -1.347 13.242 1 87.44 124 GLU B C 1
ATOM 3582 O O . GLU B 1 124 ? -17.531 -0.802 13.891 1 87.44 124 GLU B O 1
ATOM 3587 N N . ALA B 1 125 ? -15.547 -0.765 12.891 1 87.19 125 ALA B N 1
ATOM 3588 C CA . ALA B 1 125 ? -15.281 0.605 13.32 1 87.19 125 ALA B CA 1
ATOM 3589 C C . ALA B 1 125 ? -16.266 1.583 12.672 1 87.19 125 ALA B C 1
ATOM 3591 O O . ALA B 1 125 ? -16.734 2.512 13.328 1 87.19 125 ALA B O 1
ATOM 3592 N N . LEU B 1 126 ? -16.578 1.401 11.422 1 89.69 126 LEU B N 1
ATOM 3593 C CA . LEU B 1 126 ? -17.469 2.301 10.703 1 89.69 126 LEU B CA 1
ATOM 3594 C C . LEU B 1 126 ? -18.906 2.152 11.203 1 89.69 126 LEU B C 1
ATOM 3596 O O . LEU B 1 126 ? -19.656 3.127 11.242 1 89.69 126 LEU B O 1
ATOM 3600 N N . ARG B 1 127 ? -19.25 0.991 11.641 1 91.06 127 ARG B N 1
ATOM 3601 C CA . ARG B 1 127 ? -20.609 0.746 12.133 1 91.06 127 ARG B CA 1
ATOM 3602 C C . ARG B 1 127 ? -20.766 1.272 13.555 1 91.06 127 ARG B C 1
ATOM 3604 O O . ARG B 1 127 ? -21.781 1.904 13.875 1 91.06 127 ARG B O 1
ATOM 3611 N N . SER B 1 128 ? -19.797 1.012 14.336 1 85.94 128 SER B N 1
ATOM 3612 C CA . SER B 1 128 ? -19.891 1.39 15.734 1 85.94 128 SER B CA 1
ATOM 3613 C C . SER B 1 128 ? -19.516 2.855 15.945 1 85.94 128 SER B C 1
ATOM 3615 O O . SER B 1 128 ? -19.938 3.475 16.922 1 85.94 128 SER B O 1
ATOM 3617 N N . GLY B 1 129 ? -18.672 3.312 15.023 1 78.94 129 GLY B N 1
ATOM 3618 C CA . GLY B 1 129 ? -18.156 4.664 15.18 1 78.94 129 GLY B CA 1
ATOM 3619 C C . GLY B 1 129 ? -17.016 4.758 16.172 1 78.94 129 GLY B C 1
ATOM 3620 O O . GLY B 1 129 ? -16.594 5.855 16.547 1 78.94 129 GLY B O 1
ATOM 3621 N N . VAL B 1 130 ? -16.578 3.57 16.609 1 75.5 130 VAL B N 1
ATOM 3622 C CA . VAL B 1 130 ? -15.516 3.533 17.609 1 75.5 130 VAL B CA 1
ATOM 3623 C C . VAL B 1 130 ? -14.344 2.713 17.078 1 75.5 130 VAL B C 1
ATOM 3625 O O . VAL B 1 130 ? -14.539 1.646 16.484 1 75.5 130 VAL B O 1
ATOM 3628 N N . ASN B 1 131 ? -13.188 3.283 17.188 1 75.44 131 ASN B N 1
ATOM 3629 C CA . ASN B 1 131 ? -11.984 2.506 16.938 1 75.44 131 ASN B CA 1
ATOM 3630 C C . ASN B 1 131 ? -11.648 1.59 18.109 1 75.44 131 ASN B C 1
ATOM 3632 O O . ASN B 1 131 ? -11.312 2.064 19.203 1 75.44 131 ASN B O 1
ATOM 3636 N N . PRO B 1 132 ? -11.703 0.368 17.875 1 71.81 132 PRO B N 1
ATOM 3637 C CA . PRO B 1 132 ? -11.531 -0.564 18.984 1 71.81 132 PRO B CA 1
ATOM 3638 C C . PRO B 1 132 ? -10.125 -0.517 19.594 1 71.81 132 PRO B C 1
ATOM 3640 O O . PRO B 1 132 ? -9.914 -0.953 20.719 1 71.81 132 PRO B O 1
ATOM 3643 N N . ASN B 1 133 ? -9.227 -0.046 18.859 1 69.44 133 ASN B N 1
ATOM 3644 C CA . ASN B 1 133 ? -7.844 -0.066 19.328 1 69.44 133 ASN B CA 1
ATOM 3645 C C . ASN B 1 133 ? -7.492 1.213 20.094 1 69.44 133 ASN B C 1
ATOM 3647 O O . ASN B 1 133 ? -6.418 1.31 20.688 1 69.44 133 ASN B O 1
ATOM 3651 N N . LEU B 1 134 ? -8.297 2.102 19.922 1 69.12 134 LEU B N 1
ATOM 3652 C CA . LEU B 1 134 ? -7.945 3.381 20.516 1 69.12 134 LEU B CA 1
ATOM 3653 C C . LEU B 1 134 ? -8.68 3.58 21.844 1 69.12 134 LEU B C 1
ATOM 3655 O O . LEU B 1 134 ? -9.891 3.361 21.922 1 69.12 134 LEU B O 1
ATOM 3659 N N . LYS B 1 135 ? -7.766 3.279 22.984 1 59.28 135 LYS B N 1
ATOM 3660 C CA . LYS B 1 135 ? -8.305 3.652 24.297 1 59.28 135 LYS B CA 1
ATOM 3661 C C . LYS B 1 135 ? -8.266 5.164 24.5 1 59.28 135 LYS B C 1
ATOM 3663 O O . LYS B 1 135 ? -7.266 5.812 24.172 1 59.28 135 LYS B O 1
ATOM 3668 N N . ALA B 1 136 ? -9.273 5.781 24.172 1 51.03 136 ALA B N 1
ATOM 3669 C CA . ALA B 1 136 ? -9.328 7.23 24.344 1 51.03 136 ALA B CA 1
ATOM 3670 C C . ALA B 1 136 ? -8.586 7.672 25.594 1 51.03 136 ALA B C 1
ATOM 3672 O O . ALA B 1 136 ? -9.008 7.371 26.719 1 51.03 136 ALA B O 1
ATOM 3673 N N . ALA B 1 137 ? -7.211 7.477 25.703 1 42.72 137 ALA B N 1
ATOM 3674 C CA . ALA B 1 137 ? -6.629 8.164 26.859 1 42.72 137 ALA B CA 1
ATOM 3675 C C . ALA B 1 137 ? -6.848 9.672 26.766 1 42.72 137 ALA B C 1
ATOM 3677 O O . ALA B 1 137 ? -6.598 10.281 25.719 1 42.72 137 ALA B O 1
ATOM 3678 N N . ASN B 1 138 ? -7.293 10.094 27.953 1 47.66 138 ASN B N 1
ATOM 3679 C CA . ASN B 1 138 ? -7.789 11.43 28.25 1 47.66 138 ASN B CA 1
ATOM 3680 C C . ASN B 1 138 ? -8.68 11.969 27.141 1 47.66 138 ASN B C 1
ATOM 3682 O O . ASN B 1 138 ? -8.672 13.164 26.859 1 47.66 138 ASN B O 1
ATOM 3686 N N . GLY B 1 139 ? -9.273 11.156 26.438 1 46.47 139 GLY B N 1
ATOM 3687 C CA . GLY B 1 139 ? -10.336 11.422 25.484 1 46.47 139 GLY B CA 1
ATOM 3688 C C . GLY B 1 139 ? -9.906 11.188 24.047 1 46.47 139 GLY B C 1
ATOM 3689 O O . GLY B 1 139 ? -10.531 10.406 23.328 1 46.47 139 GLY B O 1
ATOM 3690 N N . GLU B 1 140 ? -9.258 12.273 23.359 1 52.09 140 GLU B N 1
ATOM 3691 C CA . GLU B 1 140 ? -9.203 12.344 21.906 1 52.09 140 GLU B CA 1
ATOM 3692 C C . GLU B 1 140 ? -7.824 11.945 21.391 1 52.09 140 GLU B C 1
ATOM 3694 O O . GLU B 1 140 ? -7.605 11.891 20.172 1 52.09 140 GLU B O 1
ATOM 3699 N N . ASP B 1 141 ? -6.66 11.719 22.25 1 53.66 141 ASP B N 1
ATOM 3700 C CA . ASP B 1 141 ? -5.367 11.68 21.578 1 53.66 141 ASP B CA 1
ATOM 3701 C C . ASP B 1 141 ? -4.711 10.312 21.719 1 53.66 141 ASP B C 1
ATOM 3703 O O . ASP B 1 141 ? -4.555 9.805 22.828 1 53.66 141 ASP B O 1
ATOM 3707 N N . THR B 1 142 ? -4.562 9.453 20.672 1 56.66 142 THR B N 1
ATOM 3708 C CA . THR B 1 142 ? -3.811 8.211 20.5 1 56.66 142 THR B CA 1
ATOM 3709 C C . THR B 1 142 ? -2.326 8.438 20.781 1 56.66 142 THR B C 1
ATOM 3711 O O . THR B 1 142 ? -1.605 7.504 21.125 1 56.66 142 THR B O 1
ATOM 3714 N N . TRP B 1 143 ? -1.956 9.68 20.828 1 57.62 143 TRP B N 1
ATOM 3715 C CA . TRP B 1 143 ? -0.521 9.938 20.812 1 57.62 143 TRP B CA 1
ATOM 3716 C C . TRP B 1 143 ? 0.07 9.789 22.203 1 57.62 143 TRP B C 1
ATOM 3718 O O . TRP B 1 143 ? 1.292 9.727 22.375 1 57.62 143 TRP B O 1
ATOM 3728 N N . THR B 1 144 ? -0.838 9.648 23.109 1 54.22 144 THR B N 1
ATOM 3729 C CA . THR B 1 144 ? -0.354 9.523 24.484 1 54.22 144 THR B CA 1
ATOM 3730 C C . THR B 1 144 ? -0.176 8.055 24.859 1 54.22 144 THR B C 1
ATOM 3732 O O . THR B 1 144 ? 0.345 7.742 25.922 1 54.22 144 THR B O 1
ATOM 3735 N N . ASP B 1 145 ? -0.618 7.258 23.922 1 55.53 145 ASP B N 1
ATOM 3736 C CA . ASP B 1 145 ? -0.443 5.836 24.188 1 55.53 145 ASP B CA 1
ATOM 3737 C C . ASP B 1 145 ? 1.019 5.422 24.031 1 55.53 145 ASP B C 1
ATOM 3739 O O . ASP B 1 145 ? 1.641 5.695 23.016 1 55.53 145 ASP B O 1
ATOM 3743 N N . SER B 1 146 ? 1.519 4.871 25.016 1 52.41 146 SER B N 1
ATOM 3744 C CA . SER B 1 146 ? 2.922 4.477 25.094 1 52.41 146 SER B CA 1
ATOM 3745 C C . SER B 1 146 ? 3.273 3.486 23.984 1 52.41 146 SER B C 1
ATOM 3747 O O . SER B 1 146 ? 4.434 3.389 23.578 1 52.41 146 SER B O 1
ATOM 3749 N N . ALA B 1 147 ? 2.391 2.703 23.672 1 50.09 147 ALA B N 1
ATOM 3750 C CA . ALA B 1 147 ? 2.662 1.675 22.672 1 50.09 147 ALA B CA 1
ATOM 3751 C C . ALA B 1 147 ? 2.877 2.293 21.297 1 50.09 147 ALA B C 1
ATOM 3753 O O . ALA B 1 147 ? 3.594 1.733 20.469 1 50.09 147 ALA B O 1
ATOM 3754 N N . PHE B 1 148 ? 2.184 3.182 21.031 1 51.78 148 PHE B N 1
ATOM 3755 C CA . PHE B 1 148 ? 2.227 3.861 19.734 1 51.78 148 PHE B CA 1
ATOM 3756 C C . PHE B 1 148 ? 2.932 5.207 19.859 1 51.78 148 PHE B C 1
ATOM 3758 O O . PHE B 1 148 ? 3.082 5.926 18.859 1 51.78 148 PHE B O 1
ATOM 3765 N N . GLY B 1 149 ? 3.414 5.492 21.031 1 54.88 149 GLY B N 1
ATOM 3766 C CA . GLY B 1 149 ? 3.373 6.773 21.719 1 54.88 149 GLY B CA 1
ATOM 3767 C C . GLY B 1 149 ? 4.402 7.758 21.203 1 54.88 149 GLY B C 1
ATOM 3768 O O . GLY B 1 149 ? 5.383 7.367 20.562 1 54.88 149 GLY B O 1
ATOM 3769 N N . ASN B 1 150 ? 3.98 9.039 21.047 1 58.44 150 ASN B N 1
ATOM 3770 C CA . ASN B 1 150 ? 4.66 10.305 20.812 1 58.44 150 ASN B CA 1
ATOM 3771 C C . ASN B 1 150 ? 5.996 10.367 21.547 1 58.44 150 ASN B C 1
ATOM 3773 O O . ASN B 1 150 ? 6.84 11.211 21.234 1 58.44 150 ASN B O 1
ATOM 3777 N N . HIS B 1 151 ? 6.191 9.234 22.172 1 61.03 151 HIS B N 1
ATOM 3778 C CA . HIS B 1 151 ? 7.418 9.281 22.953 1 61.03 151 HIS B CA 1
ATOM 3779 C C . HIS B 1 151 ? 8.539 8.5 22.281 1 61.03 151 HIS B C 1
ATOM 3781 O O . HIS B 1 151 ? 9.703 8.602 22.688 1 61.03 151 HIS B O 1
ATOM 3787 N N . LYS B 1 152 ? 8.117 7.961 21.344 1 72.88 152 LYS B N 1
ATOM 3788 C CA . LYS B 1 152 ? 9.133 7.156 20.656 1 72.88 152 LYS B CA 1
ATOM 3789 C C . LYS B 1 152 ? 10.008 8.016 19.75 1 72.88 152 LYS B C 1
ATOM 3791 O O . LYS B 1 152 ? 9.516 8.953 19.125 1 72.88 152 LYS B O 1
ATOM 3796 N N . GLN B 1 153 ? 11.219 7.676 19.828 1 82.75 153 GLN B N 1
ATOM 3797 C CA . GLN B 1 153 ? 12.211 8.406 19.047 1 82.75 153 GLN B CA 1
ATOM 3798 C C . GLN B 1 153 ? 11.852 8.391 17.562 1 82.75 153 GLN B C 1
ATOM 3800 O O . GLN B 1 153 ? 12.039 9.383 16.859 1 82.75 153 GLN B O 1
ATOM 3805 N N . VAL B 1 154 ? 11.344 7.266 17.125 1 84.62 154 VAL B N 1
ATOM 3806 C CA . VAL B 1 154 ? 11.008 7.125 15.711 1 84.62 154 VAL B CA 1
ATOM 3807 C C . VAL B 1 154 ? 9.922 8.141 15.336 1 84.62 154 VAL B C 1
ATOM 3809 O O . VAL B 1 154 ? 9.938 8.695 14.242 1 84.62 154 VAL B O 1
ATOM 3812 N N . PHE B 1 155 ? 9.031 8.359 16.219 1 85.44 155 PHE B N 1
ATOM 3813 C CA . PHE B 1 155 ? 7.977 9.344 15.992 1 85.44 155 PHE B CA 1
ATOM 3814 C C . PHE B 1 155 ? 8.555 10.758 15.969 1 85.44 155 PHE B C 1
ATOM 3816 O O . PHE B 1 155 ? 8.25 11.539 15.07 1 85.44 155 PHE B O 1
ATOM 3823 N N . THR B 1 156 ? 9.375 11.023 16.922 1 84.44 156 THR B N 1
ATOM 3824 C CA . THR B 1 156 ? 10.008 12.336 17.016 1 84.44 156 THR B CA 1
ATOM 3825 C C . THR B 1 156 ? 10.812 12.641 15.75 1 84.44 156 THR B C 1
ATOM 3827 O O . THR B 1 156 ? 10.719 13.742 15.203 1 84.44 156 THR B O 1
ATOM 3830 N N . ASP B 1 157 ? 11.539 11.648 15.32 1 89.62 157 ASP B N 1
ATOM 3831 C CA . ASP B 1 157 ? 12.344 11.812 14.117 1 89.62 157 ASP B CA 1
ATOM 3832 C C . ASP B 1 157 ? 11.469 12.047 12.891 1 89.62 157 ASP B C 1
ATOM 3834 O O . ASP B 1 157 ? 11.805 12.852 12.016 1 89.62 157 ASP B O 1
ATOM 3838 N N . ALA B 1 158 ? 10.406 11.344 12.836 1 91.56 158 ALA B N 1
ATOM 3839 C CA . ALA B 1 158 ? 9.477 11.469 11.711 1 91.56 158 ALA B CA 1
ATOM 3840 C C . ALA B 1 158 ? 8.828 12.852 11.688 1 91.56 158 ALA B C 1
ATOM 3842 O O . ALA B 1 158 ? 8.742 13.477 10.633 1 91.56 158 ALA B O 1
ATOM 3843 N N . MET B 1 159 ? 8.406 13.336 12.812 1 89.44 159 MET B N 1
ATOM 3844 C CA . MET B 1 159 ? 7.781 14.648 12.883 1 89.44 159 MET B CA 1
ATOM 3845 C C . MET B 1 159 ? 8.789 15.75 12.57 1 89.44 159 MET B C 1
ATOM 3847 O O . MET B 1 159 ? 8.445 16.75 11.93 1 89.44 159 MET B O 1
ATOM 3851 N N . ALA B 1 160 ? 10.008 15.531 13.016 1 89.69 160 ALA B N 1
ATOM 3852 C CA . ALA B 1 160 ? 11.055 16.516 12.766 1 89.69 160 ALA B CA 1
ATOM 3853 C C . ALA B 1 160 ? 11.352 16.625 11.273 1 89.69 160 ALA B C 1
ATOM 3855 O O . ALA B 1 160 ? 11.516 17.734 10.742 1 89.69 160 ALA B O 1
ATOM 3856 N N . CYS B 1 161 ? 11.477 15.508 10.633 1 93.06 161 CYS B N 1
ATOM 3857 C CA . CYS B 1 161 ? 11.781 15.57 9.211 1 93.06 161 CYS B CA 1
ATOM 3858 C C . CYS B 1 161 ? 10.617 16.188 8.438 1 93.06 161 CYS B C 1
ATOM 3860 O O . CYS B 1 161 ? 10.828 16.938 7.488 1 93.06 161 CYS B O 1
ATOM 3862 N N . HIS B 1 162 ? 9.43 15.836 8.828 1 93.25 162 HIS B N 1
ATOM 3863 C CA . HIS B 1 162 ? 8.25 16.484 8.25 1 93.25 162 HIS B CA 1
ATOM 3864 C C . HIS B 1 162 ? 8.305 17.984 8.438 1 93.25 162 HIS B C 1
ATOM 3866 O O . HIS B 1 162 ?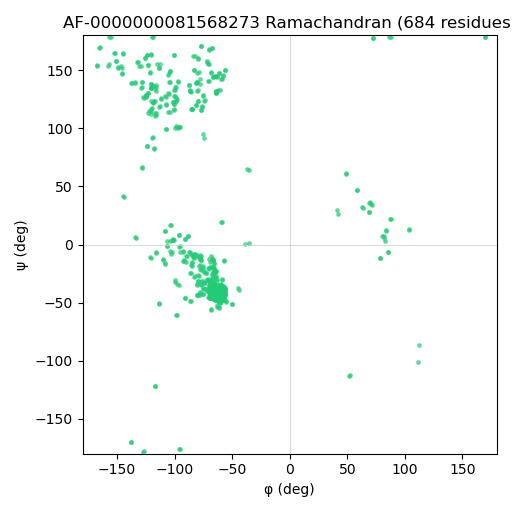 8.07 18.75 7.484 1 93.25 162 HIS B O 1
ATOM 3872 N N . ALA B 1 163 ? 8.602 18.391 9.617 1 94.12 163 ALA B N 1
ATOM 3873 C CA . ALA B 1 163 ? 8.664 19.828 9.922 1 94.12 163 ALA B CA 1
ATOM 3874 C C . ALA B 1 163 ? 9.711 20.516 9.062 1 94.12 163 ALA B C 1
ATOM 3876 O O . ALA B 1 163 ? 9.469 21.609 8.547 1 94.12 163 ALA B O 1
ATOM 3877 N N . ARG B 1 164 ? 10.812 19.891 8.93 1 94.44 164 ARG B N 1
ATOM 3878 C CA . ARG B 1 164 ? 11.875 20.484 8.125 1 94.44 164 ARG B CA 1
ATOM 3879 C C . ARG B 1 164 ? 11.422 20.703 6.688 1 94.44 164 ARG B C 1
ATOM 3881 O O . ARG B 1 164 ? 11.664 21.766 6.113 1 94.44 164 ARG B O 1
ATOM 3888 N N . SER B 1 165 ? 10.773 19.734 6.188 1 93.75 165 SER B N 1
ATOM 3889 C CA . SER B 1 165 ? 10.305 19.812 4.809 1 93.75 165 SER B CA 1
ATOM 3890 C C . SER B 1 165 ? 9.242 20.891 4.656 1 93.75 165 SER B C 1
ATOM 3892 O O . SER B 1 165 ? 9.312 21.719 3.748 1 93.75 165 SER B O 1
ATOM 3894 N N . THR B 1 166 ? 8.312 20.922 5.5 1 96.44 166 THR B N 1
ATOM 3895 C CA . THR B 1 166 ? 7.195 21.859 5.414 1 96.44 166 THR B CA 1
ATOM 3896 C C . THR B 1 166 ? 7.664 23.281 5.664 1 96.44 166 THR B C 1
ATOM 3898 O O . THR B 1 166 ? 7.266 24.203 4.949 1 96.44 166 THR B O 1
ATOM 3901 N N . VAL B 1 167 ? 8.516 23.5 6.641 1 97.69 167 VAL B N 1
ATOM 3902 C CA . VAL B 1 167 ? 8.977 24.844 6.977 1 97.69 167 VAL B CA 1
ATOM 3903 C C . VAL B 1 167 ? 9.844 25.391 5.848 1 97.69 167 VAL B C 1
ATOM 3905 O O . VAL B 1 167 ? 9.781 26.578 5.531 1 97.69 167 VAL B O 1
ATOM 3908 N N . SER B 1 168 ? 10.641 24.531 5.262 1 96.38 168 SER B N 1
ATOM 3909 C CA . SER B 1 168 ? 11.398 24.969 4.09 1 96.38 168 SER B CA 1
ATOM 3910 C C . SER B 1 168 ? 10.469 25.484 2.998 1 96.38 168 SER B C 1
ATOM 3912 O O . SER B 1 168 ? 10.742 26.516 2.377 1 96.38 168 SER B O 1
ATOM 3914 N N . ALA B 1 169 ? 9.414 24.781 2.783 1 95.44 169 ALA B N 1
ATOM 3915 C CA . ALA B 1 169 ? 8.43 25.203 1.787 1 95.44 169 ALA B CA 1
ATOM 3916 C C . ALA B 1 169 ? 7.77 26.516 2.188 1 95.44 169 ALA B C 1
ATOM 3918 O O . ALA B 1 169 ? 7.48 27.359 1.335 1 95.44 169 ALA B O 1
ATOM 3919 N N . ILE B 1 170 ? 7.512 26.703 3.447 1 97.69 170 ILE B N 1
ATOM 3920 C CA . ILE B 1 170 ? 6.926 27.938 3.957 1 97.69 170 ILE B CA 1
ATOM 3921 C C . ILE B 1 170 ? 7.871 29.109 3.688 1 97.69 170 ILE B C 1
ATOM 3923 O O . ILE B 1 170 ? 7.449 30.141 3.18 1 97.69 170 ILE B O 1
ATOM 3927 N N . ILE B 1 171 ? 9.133 28.906 4.043 1 97.88 171 ILE B N 1
ATOM 3928 C CA . ILE B 1 171 ? 10.133 29.953 3.885 1 97.88 171 ILE B CA 1
ATOM 3929 C C . ILE B 1 171 ? 10.25 30.328 2.412 1 97.88 171 ILE B C 1
ATOM 3931 O O . ILE B 1 171 ? 10.359 31.516 2.078 1 97.88 171 ILE B O 1
ATOM 3935 N N . ASP B 1 172 ? 10.133 29.375 1.527 1 95.56 172 ASP B N 1
ATOM 3936 C CA . ASP B 1 172 ? 10.328 29.594 0.098 1 95.56 172 ASP B CA 1
ATOM 3937 C C . ASP B 1 172 ? 9.086 30.203 -0.539 1 95.56 172 ASP B C 1
ATOM 3939 O O . ASP B 1 172 ? 9.195 31.016 -1.463 1 95.56 172 ASP B O 1
ATOM 3943 N N . ASN B 1 173 ? 7.906 29.828 -0.057 1 95 173 ASN B N 1
ATOM 3944 C CA . ASN B 1 173 ? 6.699 30.141 -0.82 1 95 173 ASN B CA 1
ATOM 3945 C C . ASN B 1 173 ? 5.785 31.094 -0.062 1 95 173 ASN B C 1
ATOM 3947 O O . ASN B 1 173 ? 4.828 31.625 -0.63 1 95 173 ASN B O 1
ATOM 3951 N N . TYR B 1 174 ? 6.086 31.406 1.139 1 96.69 174 TYR B N 1
ATOM 3952 C CA . TYR B 1 174 ? 5.211 32.219 1.961 1 96.69 174 TYR B CA 1
ATOM 3953 C C . TYR B 1 174 ? 6.027 33.125 2.885 1 96.69 174 TYR B C 1
ATOM 3955 O O . TYR B 1 174 ? 5.703 33.281 4.066 1 96.69 174 TYR B O 1
ATOM 3963 N N . PRO B 1 175 ? 7.082 33.75 2.51 1 96 175 PRO B N 1
ATOM 3964 C CA . PRO B 1 175 ? 7.91 34.562 3.389 1 96 175 PRO B CA 1
ATOM 3965 C C . PRO B 1 175 ? 7.199 35.844 3.836 1 96 175 PRO B C 1
ATOM 3967 O O . PRO B 1 175 ? 7.434 36.344 4.945 1 96 175 PRO B O 1
ATOM 3970 N N . GLU B 1 176 ? 6.324 36.375 3.035 1 95.81 176 GLU B N 1
ATOM 3971 C CA . GLU B 1 176 ? 5.648 37.625 3.311 1 95.81 176 GLU B CA 1
ATOM 3972 C C . GLU B 1 176 ? 4.742 37.531 4.531 1 95.81 176 GLU B C 1
ATOM 3974 O O . GLU B 1 176 ? 4.422 38.531 5.168 1 95.81 176 GLU B O 1
ATOM 3979 N N . GLY B 1 177 ? 4.344 36.312 4.828 1 96.06 177 GLY B N 1
ATOM 3980 C CA . GLY B 1 177 ? 3.455 36.094 5.957 1 96.06 177 GLY B CA 1
ATOM 3981 C C . GLY B 1 177 ? 4.102 36.406 7.297 1 96.06 177 GLY B C 1
ATOM 3982 O O . GLY B 1 177 ? 3.41 36.562 8.297 1 96.06 177 GLY B O 1
ATOM 3983 N N . PHE B 1 178 ? 5.398 36.562 7.32 1 97.38 178 PHE B N 1
ATOM 3984 C CA . PHE B 1 178 ? 6.102 36.75 8.586 1 97.38 178 PHE B CA 1
ATOM 3985 C C . PHE B 1 178 ? 6.57 38.188 8.75 1 97.38 178 PHE B C 1
ATOM 3987 O O . PHE B 1 178 ? 7.129 38.562 9.781 1 97.38 178 PHE B O 1
ATOM 3994 N N . LYS B 1 179 ? 6.297 38.938 7.766 1 95.38 179 LYS B N 1
ATOM 3995 C CA . LYS B 1 179 ? 6.648 40.344 7.863 1 95.38 179 LYS B CA 1
ATOM 3996 C C . LYS B 1 179 ? 5.871 41.031 8.984 1 95.38 179 LYS B C 1
ATOM 3998 O O . LYS B 1 179 ? 4.664 40.812 9.125 1 95.38 179 LYS B O 1
ATOM 4003 N N . GLY B 1 180 ? 6.602 41.781 9.797 1 94.62 180 GLY B N 1
ATOM 4004 C CA . GLY B 1 180 ? 5.961 42.562 10.844 1 94.62 180 GLY B CA 1
ATOM 4005 C C . GLY B 1 180 ? 5.719 41.781 12.109 1 94.62 180 GLY B C 1
ATOM 4006 O O . GLY B 1 180 ? 5.27 42.344 13.117 1 94.62 180 GLY B O 1
ATOM 4007 N N . ILE B 1 181 ? 5.98 40.5 12.094 1 97.38 181 ILE B N 1
ATOM 4008 C CA . ILE B 1 181 ? 5.789 39.688 13.273 1 97.38 181 ILE B CA 1
ATOM 4009 C C . ILE B 1 181 ? 7.031 39.75 14.164 1 97.38 181 ILE B C 1
ATOM 4011 O O . ILE B 1 181 ? 8.133 39.375 13.734 1 97.38 181 ILE B O 1
ATOM 4015 N N . GLY B 1 182 ? 6.867 40.281 15.375 1 98.06 182 GLY B N 1
ATOM 4016 C CA . GLY B 1 182 ? 7.961 40.312 16.328 1 98.06 182 GLY B CA 1
ATOM 4017 C C . GLY B 1 182 ? 8.008 39.094 17.219 1 98.06 182 GLY B C 1
ATOM 4018 O O . GLY B 1 182 ? 9.078 38.5 17.422 1 98.06 182 GLY B O 1
ATOM 4019 N N . ARG B 1 183 ? 6.887 38.688 17.75 1 98.56 183 ARG B N 1
ATOM 4020 C CA . ARG B 1 183 ? 6.75 37.531 18.625 1 98.56 183 ARG B CA 1
ATOM 4021 C C . ARG B 1 183 ? 5.812 36.5 18.016 1 98.56 183 ARG B C 1
ATOM 4023 O O . ARG B 1 183 ? 4.672 36.812 17.656 1 98.56 183 ARG B O 1
ATOM 4030 N N . LEU B 1 184 ? 6.32 35.281 17.828 1 98.75 184 LEU B N 1
ATOM 4031 C CA . LEU B 1 184 ? 5.566 34.188 17.234 1 98.75 184 LEU B CA 1
ATOM 4032 C C . LEU B 1 184 ? 5.453 33 18.203 1 98.75 184 LEU B C 1
ATOM 4034 O O . LEU B 1 184 ? 6.465 32.5 18.703 1 98.75 184 LEU B O 1
ATOM 4038 N N . VAL B 1 185 ? 4.25 32.594 18.5 1 98.88 185 VAL B N 1
ATOM 4039 C CA . VAL B 1 185 ? 4.031 31.406 19.328 1 98.88 185 VAL B CA 1
ATOM 4040 C C . VAL B 1 185 ? 3.725 30.203 18.422 1 98.88 185 VAL B C 1
ATOM 4042 O O . VAL B 1 185 ? 2.836 30.266 17.578 1 98.88 185 VAL B O 1
ATOM 4045 N N . ASP B 1 186 ? 4.492 29.172 18.547 1 98.69 186 ASP B N 1
ATOM 4046 C CA . ASP B 1 186 ? 4.219 27.875 17.922 1 98.69 186 ASP B CA 1
ATOM 4047 C C . ASP B 1 186 ? 3.506 26.938 18.891 1 98.69 186 ASP B C 1
ATOM 4049 O O . ASP B 1 186 ? 4.137 26.344 19.766 1 98.69 186 ASP B O 1
ATOM 4053 N N . VAL B 1 187 ? 2.203 26.828 18.703 1 98.38 187 VAL B N 1
ATOM 4054 C CA . VAL B 1 187 ? 1.401 25.953 19.562 1 98.38 187 VAL B CA 1
ATOM 4055 C C . VAL B 1 187 ? 1.631 24.5 19.172 1 98.38 187 VAL B C 1
ATOM 4057 O O . VAL B 1 187 ? 1.487 24.125 18 1 98.38 187 VAL B O 1
ATOM 4060 N N . GLY B 1 188 ? 1.95 23.656 20.141 1 94.81 188 GLY B N 1
ATOM 4061 C CA . GLY B 1 188 ? 2.363 22.297 19.859 1 94.81 188 GLY B CA 1
ATOM 4062 C C . GLY B 1 188 ? 3.736 22.219 19.219 1 94.81 188 GLY B C 1
ATOM 4063 O O . GLY B 1 188 ? 3.977 21.375 18.359 1 94.81 188 GLY B O 1
ATOM 4064 N N . GLY B 1 189 ? 4.625 23.078 19.578 1 94.25 189 GLY B N 1
ATOM 4065 C CA . GLY B 1 189 ? 5.906 23.234 18.906 1 94.25 189 GLY B CA 1
ATOM 4066 C C . GLY B 1 189 ? 6.945 22.234 19.375 1 94.25 189 GLY B C 1
ATOM 4067 O O . GLY B 1 189 ? 8.016 22.125 18.781 1 94.25 189 GLY B O 1
ATOM 4068 N N . ARG B 1 190 ? 6.664 21.5 20.453 1 91.69 190 ARG B N 1
ATOM 4069 C CA . ARG B 1 190 ? 7.52 20.453 21.016 1 91.69 190 ARG B CA 1
ATOM 4070 C C . ARG B 1 190 ? 8.938 20.969 21.25 1 91.69 190 ARG B C 1
ATOM 4072 O O . ARG B 1 190 ? 9.133 21.922 22.016 1 91.69 190 ARG B O 1
ATOM 4079 N N . HIS B 1 191 ? 9.938 20.422 20.453 1 91.75 191 HIS B N 1
ATOM 4080 C CA . HIS B 1 191 ? 11.328 20.75 20.719 1 91.75 191 HIS B CA 1
ATOM 4081 C C . HIS B 1 191 ? 11.805 21.891 19.828 1 91.75 191 HIS B C 1
ATOM 4083 O O . HIS B 1 191 ? 13.008 22.125 19.719 1 91.75 191 HIS B O 1
ATOM 4089 N N . GLY B 1 192 ? 10.961 22.484 19.125 1 93.88 192 GLY B N 1
ATOM 4090 C CA . GLY B 1 192 ? 11.234 23.766 18.484 1 93.88 192 GLY B CA 1
ATOM 4091 C C . GLY B 1 192 ? 11.883 23.625 17.109 1 93.88 192 GLY B C 1
ATOM 4092 O O . GLY B 1 192 ? 12.539 24.562 16.641 1 93.88 192 GLY B O 1
ATOM 4093 N N . MET B 1 193 ? 11.719 22.469 16.469 1 91.5 193 MET B N 1
ATOM 4094 C CA . MET B 1 193 ? 12.344 22.281 15.156 1 91.5 193 MET B CA 1
ATOM 4095 C C . MET B 1 193 ? 11.805 23.297 14.148 1 91.5 193 MET B C 1
ATOM 4097 O O . MET B 1 193 ? 12.578 24.016 13.508 1 91.5 193 MET B O 1
ATOM 4101 N N . ALA B 1 194 ? 10.523 23.359 13.992 1 96.19 194 ALA B N 1
ATOM 4102 C CA . ALA B 1 194 ? 9.906 24.266 13.031 1 96.19 194 ALA B CA 1
ATOM 4103 C C . ALA B 1 194 ? 10.211 25.719 13.383 1 96.19 194 ALA B C 1
ATOM 4105 O O . ALA B 1 194 ? 10.633 26.5 12.523 1 96.19 194 ALA B O 1
ATOM 4106 N N . LEU B 1 195 ? 10.031 26.016 14.609 1 97.38 195 LEU B N 1
ATOM 4107 C CA . LEU B 1 195 ? 10.234 27.375 15.07 1 97.38 195 LEU B CA 1
ATOM 4108 C C . LEU B 1 195 ? 11.695 27.797 14.914 1 97.38 195 LEU B C 1
ATOM 4110 O O . LEU B 1 195 ? 11.984 28.938 14.562 1 97.38 195 LEU B O 1
ATOM 4114 N N . GLY B 1 196 ? 12.555 26.891 15.266 1 96.88 196 GLY B N 1
ATOM 4115 C CA . GLY B 1 196 ? 13.977 27.172 15.086 1 96.88 196 GLY B CA 1
ATOM 4116 C C . GLY B 1 196 ? 14.336 27.531 13.664 1 96.88 196 GLY B C 1
ATOM 4117 O O . GLY B 1 196 ? 15.109 28.469 13.43 1 96.88 196 GLY B O 1
ATOM 4118 N N . MET B 1 197 ? 13.812 26.844 12.719 1 97.06 197 MET B N 1
ATOM 4119 C CA . MET B 1 197 ? 14.062 27.125 11.312 1 97.06 197 MET B CA 1
ATOM 4120 C C . MET B 1 197 ? 13.5 28.484 10.922 1 97.06 197 MET B C 1
ATOM 4122 O O . MET B 1 197 ? 14.133 29.234 10.172 1 97.06 197 MET B O 1
ATOM 4126 N N . LEU B 1 198 ? 12.359 28.859 11.406 1 98 198 LEU B N 1
ATOM 4127 C CA . LEU B 1 198 ? 11.727 30.125 11.078 1 98 198 LEU B CA 1
ATOM 4128 C C . LEU B 1 198 ? 12.516 31.297 11.664 1 98 198 LEU B C 1
ATOM 4130 O O . LEU B 1 198 ? 12.734 32.312 10.984 1 98 198 LEU B O 1
ATOM 4134 N N . VAL B 1 199 ? 12.938 31.109 12.914 1 97.69 199 VAL B N 1
ATOM 4135 C CA . VAL B 1 199 ? 13.688 32.188 13.57 1 97.69 199 VAL B CA 1
ATOM 4136 C C . VAL B 1 199 ? 15.023 32.375 12.859 1 97.69 199 VAL B C 1
ATOM 4138 O O . VAL B 1 199 ? 15.516 33.5 12.766 1 97.69 199 VAL B O 1
ATOM 4141 N N . LYS B 1 200 ? 15.562 31.297 12.391 1 97 200 LYS B N 1
ATOM 4142 C CA . LYS B 1 200 ? 16.797 31.406 11.625 1 97 200 LYS B CA 1
ATOM 4143 C C . LYS B 1 200 ? 16.578 32.125 10.305 1 97 200 LYS B C 1
ATOM 4145 O O . LYS B 1 200 ? 17.391 32.938 9.883 1 97 200 LYS B O 1
ATOM 4150 N N . ALA B 1 201 ? 15.539 31.922 9.648 1 97.62 201 ALA B N 1
ATOM 4151 C CA . ALA B 1 201 ? 15.219 32.5 8.352 1 97.62 201 ALA B CA 1
ATOM 4152 C C . ALA B 1 201 ? 14.766 33.969 8.516 1 97.62 201 ALA B C 1
ATOM 4154 O O . ALA B 1 201 ? 14.984 34.781 7.625 1 97.62 201 ALA B O 1
ATOM 4155 N N . PHE B 1 202 ? 14.086 34.188 9.625 1 97.94 202 PHE B N 1
ATOM 4156 C CA . PHE B 1 202 ? 13.57 35.531 9.938 1 97.94 202 PHE B CA 1
ATOM 4157 C C . PHE B 1 202 ? 14.078 36 11.297 1 97.94 202 PHE B C 1
ATOM 4159 O O . PHE B 1 202 ? 13.32 36.031 12.266 1 97.94 202 PHE B O 1
ATOM 4166 N N . PRO B 1 203 ? 15.219 36.562 11.375 1 96.44 203 PRO B N 1
ATOM 4167 C CA . PRO B 1 203 ? 15.93 36.781 12.641 1 96.44 203 PRO B CA 1
ATOM 4168 C C . PRO B 1 203 ? 15.273 37.844 13.516 1 96.44 203 PRO B C 1
ATOM 4170 O O . PRO B 1 203 ? 15.617 37.969 14.695 1 96.44 203 PRO B O 1
ATOM 4173 N N . TRP B 1 204 ? 14.383 38.562 12.961 1 97.19 204 TRP B N 1
ATOM 4174 C CA . TRP B 1 204 ? 13.703 39.594 13.766 1 97.19 204 TRP B CA 1
ATOM 4175 C C . TRP B 1 204 ? 12.617 38.969 14.625 1 97.19 204 TRP B C 1
ATOM 4177 O O . TRP B 1 204 ? 12.102 39.594 15.547 1 97.19 204 TRP B O 1
ATOM 4187 N N . ILE B 1 205 ? 12.281 37.75 14.414 1 98 205 ILE B N 1
ATOM 4188 C CA . ILE B 1 205 ? 11.211 37.094 15.148 1 98 205 ILE B CA 1
ATOM 4189 C C . ILE B 1 205 ? 11.773 36.5 16.438 1 98 205 ILE B C 1
ATOM 4191 O O . ILE B 1 205 ? 12.836 35.875 16.422 1 98 205 ILE B O 1
ATOM 4195 N N . ARG B 1 206 ? 11.133 36.719 17.531 1 98 206 ARG B N 1
ATOM 4196 C CA . ARG B 1 206 ? 11.328 35.969 18.766 1 98 206 ARG B CA 1
ATOM 4197 C C . ARG B 1 206 ? 10.258 34.906 18.922 1 98 206 ARG B C 1
ATOM 4199 O O . ARG B 1 206 ? 9.062 35.188 18.875 1 98 206 ARG B O 1
ATOM 4206 N N . GLY B 1 207 ? 10.711 33.688 19.125 1 98.19 207 GLY B N 1
ATOM 4207 C CA . GLY B 1 207 ? 9.789 32.562 19.094 1 98.19 207 GLY B CA 1
ATOM 4208 C C . GLY B 1 207 ? 9.477 32 20.469 1 98.19 207 GLY B C 1
ATOM 4209 O O . GLY B 1 207 ? 10.328 32.031 21.359 1 98.19 207 GLY B O 1
ATOM 4210 N N . VAL B 1 208 ? 8.305 31.547 20.672 1 98.62 208 VAL B N 1
ATOM 4211 C CA . VAL B 1 208 ? 7.871 30.781 21.828 1 98.62 208 VAL B CA 1
ATOM 4212 C C . VAL B 1 208 ? 7.344 29.422 21.406 1 98.62 208 VAL B C 1
ATOM 4214 O O . VAL B 1 208 ? 6.34 29.328 20.688 1 98.62 208 VAL B O 1
ATOM 4217 N N . SER B 1 209 ? 8.039 28.391 21.766 1 98.31 209 SER B N 1
ATOM 4218 C CA . SER B 1 209 ? 7.496 27.047 21.578 1 98.31 209 SER B CA 1
ATOM 4219 C C . SER B 1 209 ? 6.609 26.656 22.75 1 98.31 209 SER B C 1
ATOM 4221 O O . SER B 1 209 ? 7.082 26.516 23.875 1 98.31 209 SER B O 1
ATOM 4223 N N . PHE B 1 210 ? 5.352 26.453 22.469 1 98.25 210 PHE B N 1
ATOM 4224 C CA . PHE B 1 210 ? 4.352 26.203 23.5 1 98.25 210 PHE B CA 1
ATOM 4225 C C . PHE B 1 210 ? 3.82 24.766 23.391 1 98.25 210 PHE B C 1
ATOM 4227 O O . PHE B 1 210 ? 3.273 24.375 22.359 1 98.25 210 PHE B O 1
ATOM 4234 N N . ASP B 1 211 ? 3.988 23.984 24.391 1 95.12 211 ASP B N 1
ATOM 4235 C CA . ASP B 1 211 ? 3.539 22.594 24.484 1 95.12 211 ASP B CA 1
ATOM 4236 C C . ASP B 1 211 ? 3.389 22.172 25.953 1 95.12 211 ASP B C 1
ATOM 4238 O O . ASP B 1 211 ? 3.594 22.969 26.859 1 95.12 211 ASP B O 1
ATOM 4242 N N . LEU B 1 212 ? 2.963 20.969 26.141 1 92.69 212 LEU B N 1
ATOM 4243 C CA . LEU B 1 212 ? 2.863 20.453 27.5 1 92.69 212 LEU B CA 1
ATOM 4244 C C . LEU B 1 212 ? 4.207 20.547 28.219 1 92.69 212 LEU B C 1
ATOM 4246 O O . LEU B 1 212 ? 5.258 20.406 27.578 1 92.69 212 LEU B O 1
ATOM 4250 N N . GLU B 1 213 ? 4.141 20.703 29.5 1 93.19 213 GLU B N 1
ATOM 4251 C CA . GLU B 1 213 ? 5.344 20.875 30.312 1 93.19 213 GLU B CA 1
ATOM 4252 C C . GLU B 1 213 ? 6.309 19.719 30.141 1 93.19 213 GLU B C 1
ATOM 4254 O O . GLU B 1 213 ? 7.516 19.906 30 1 93.19 213 GLU B O 1
ATOM 4259 N N . GLU B 1 214 ? 5.812 18.531 30.078 1 88.12 214 GLU B N 1
ATOM 4260 C CA . GLU B 1 214 ? 6.633 17.328 29.969 1 88.12 214 GLU B CA 1
ATOM 4261 C C . GLU B 1 214 ? 7.371 17.266 28.641 1 88.12 214 GLU B C 1
ATOM 4263 O O . GLU B 1 214 ? 8.438 16.656 28.531 1 88.12 214 GLU B O 1
ATOM 4268 N N . VAL B 1 215 ? 6.82 17.953 27.703 1 87.62 215 VAL B N 1
ATOM 4269 C CA . VAL B 1 215 ? 7.41 17.938 26.375 1 87.62 215 VAL B CA 1
ATOM 4270 C C . VAL B 1 215 ? 8.492 19.016 26.281 1 87.62 215 VAL B C 1
ATOM 4272 O O . VAL B 1 215 ? 9.625 18.719 25.891 1 87.62 215 VAL B O 1
ATOM 4275 N N . VAL B 1 216 ? 8.203 20.234 26.703 1 92.69 216 VAL B N 1
ATOM 4276 C CA . VAL B 1 216 ? 9.117 21.344 26.484 1 92.69 216 VAL B CA 1
ATOM 4277 C C . VAL B 1 216 ? 10.273 21.266 27.469 1 92.69 216 VAL B C 1
ATOM 4279 O O . VAL B 1 216 ? 11.359 21.812 27.219 1 92.69 216 VAL B O 1
ATOM 4282 N N . SER B 1 217 ? 10.047 20.562 28.594 1 92.19 217 SER B N 1
ATOM 4283 C CA . SER B 1 217 ? 11.109 20.422 29.578 1 92.19 217 SER B CA 1
ATOM 4284 C C . SER B 1 217 ? 12.273 19.609 29.047 1 92.19 217 SER B C 1
ATOM 4286 O O . SER B 1 217 ? 13.398 19.734 29.531 1 92.19 217 SER B O 1
ATOM 4288 N N . MET B 1 218 ? 12 18.859 28.031 1 88.38 218 MET B N 1
ATOM 4289 C CA . MET B 1 218 ? 13.023 17.984 27.453 1 88.38 218 MET B CA 1
ATOM 4290 C C . MET B 1 218 ? 13.703 18.656 26.266 1 88.38 218 MET B C 1
ATOM 4292 O O . MET B 1 218 ? 14.641 18.109 25.688 1 88.38 218 MET B O 1
ATOM 4296 N N . ALA B 1 219 ? 13.258 19.844 25.938 1 91.88 219 ALA B N 1
ATOM 4297 C CA . ALA B 1 219 ? 13.781 20.516 24.75 1 91.88 219 ALA B CA 1
ATOM 4298 C C . ALA B 1 219 ? 15.133 21.156 25.031 1 91.88 219 ALA B C 1
ATOM 4300 O O . ALA B 1 219 ? 15.305 21.828 26.062 1 91.88 219 ALA B O 1
ATOM 4301 N N . PRO B 1 220 ? 16.078 20.969 24.203 1 92.12 220 PRO B N 1
ATOM 4302 C CA . PRO B 1 220 ? 17.328 21.719 24.359 1 92.12 220 PRO B CA 1
ATOM 4303 C C . PRO B 1 220 ? 17.156 23.203 24.078 1 92.12 220 PRO B C 1
ATOM 4305 O O . PRO B 1 220 ? 16.344 23.594 23.25 1 92.12 220 PRO B O 1
ATOM 4308 N N . PRO B 1 221 ? 17.969 23.969 24.812 1 93.62 221 PRO B N 1
ATOM 4309 C CA . PRO B 1 221 ? 17.891 25.406 24.562 1 93.62 221 PRO B CA 1
ATOM 4310 C C . PRO B 1 221 ? 18.219 25.766 23.109 1 93.62 221 PRO B C 1
ATOM 4312 O O . PRO B 1 221 ? 19.062 25.125 22.484 1 93.62 221 PRO B O 1
ATOM 4315 N N . ARG B 1 222 ? 17.484 26.766 22.594 1 93.81 222 ARG B N 1
ATOM 4316 C CA . ARG B 1 222 ? 17.688 27.281 21.25 1 93.81 222 ARG B CA 1
ATOM 4317 C C . ARG B 1 222 ? 17.688 28.812 21.25 1 93.81 222 ARG B C 1
ATOM 4319 O O . ARG B 1 222 ? 16.875 29.438 21.922 1 93.81 222 ARG B O 1
ATOM 4326 N N . ASP B 1 223 ? 18.594 29.297 20.453 1 92.94 223 ASP B N 1
ATOM 4327 C CA . ASP B 1 223 ? 18.688 30.75 20.375 1 92.94 223 ASP B CA 1
ATOM 4328 C C . ASP B 1 223 ? 17.406 31.359 19.797 1 92.94 223 ASP B C 1
ATOM 4330 O O . ASP B 1 223 ? 16.922 30.906 18.766 1 92.94 223 ASP B O 1
ATOM 4334 N N . GLY B 1 224 ? 16.906 32.375 20.5 1 95.69 224 GLY B N 1
ATOM 4335 C CA . GLY B 1 224 ? 15.766 33.094 20 1 95.69 224 GLY B CA 1
ATOM 4336 C C . GLY B 1 224 ? 14.438 32.438 20.297 1 95.69 224 GLY B C 1
ATOM 4337 O O . GLY B 1 224 ? 13.383 32.906 19.891 1 95.69 224 GLY B O 1
ATOM 4338 N N . ILE B 1 225 ? 14.477 31.312 21.047 1 97.56 225 ILE B N 1
ATOM 4339 C CA . ILE B 1 225 ? 13.258 30.547 21.297 1 97.56 225 ILE B CA 1
ATOM 4340 C C . ILE B 1 225 ? 13.086 30.344 22.797 1 97.56 225 ILE B C 1
ATOM 4342 O O . ILE B 1 225 ? 14.023 29.938 23.484 1 97.56 225 ILE B O 1
ATOM 4346 N N . GLU B 1 226 ? 12.023 30.688 23.281 1 97.81 226 GLU B N 1
ATOM 4347 C CA . GLU B 1 226 ? 11.594 30.375 24.641 1 97.81 226 GLU B CA 1
ATOM 4348 C C . GLU B 1 226 ? 10.656 29.172 24.656 1 97.81 226 GLU B C 1
ATOM 4350 O O . GLU B 1 226 ? 9.773 29.047 23.797 1 97.81 226 GLU B O 1
ATOM 4355 N N . PHE B 1 227 ? 10.867 28.281 25.578 1 98.06 227 PHE B N 1
ATOM 4356 C CA . PHE B 1 227 ? 9.992 27.125 25.75 1 98.06 227 PHE B CA 1
ATOM 4357 C C . PHE B 1 227 ? 9.031 27.344 26.922 1 98.06 227 PHE B C 1
ATOM 4359 O O . PHE B 1 227 ? 9.469 27.609 28.047 1 98.06 227 PHE B O 1
ATOM 4366 N N . VAL B 1 228 ? 7.781 27.266 26.672 1 98.12 228 VAL B N 1
ATOM 4367 C CA . VAL B 1 228 ? 6.766 27.531 27.688 1 98.12 228 VAL B CA 1
ATOM 4368 C C . VAL B 1 228 ? 5.824 26.344 27.812 1 98.12 228 VAL B C 1
ATOM 4370 O O . VAL B 1 228 ? 5.293 25.859 26.812 1 98.12 228 VAL B O 1
ATOM 4373 N N . GLY B 1 229 ? 5.613 25.828 28.984 1 97 229 GLY B N 1
ATOM 4374 C CA . GLY B 1 229 ? 4.723 24.719 29.25 1 97 229 GLY B CA 1
ATOM 4375 C C . GLY B 1 229 ? 3.289 25.141 29.5 1 97 229 GLY B C 1
ATOM 4376 O O . GLY B 1 229 ? 3.047 26.172 30.141 1 97 229 GLY B O 1
ATOM 4377 N N . GLY B 1 230 ? 2.309 24.422 28.938 1 96.44 230 GLY B N 1
ATOM 4378 C CA . GLY B 1 230 ? 0.895 24.672 29.172 1 96.44 230 GLY B CA 1
ATOM 4379 C C . GLY B 1 230 ? -0.013 23.906 28.234 1 96.44 230 GLY B C 1
ATOM 4380 O O . GLY B 1 230 ? 0.464 23.156 27.375 1 96.44 230 GLY B O 1
ATOM 4381 N N . SER B 1 231 ? -1.323 24.094 28.453 1 95.62 231 SER B N 1
ATOM 4382 C CA . SER B 1 231 ? -2.332 23.438 27.609 1 95.62 231 SER B CA 1
ATOM 4383 C C . SER B 1 231 ? -2.973 24.438 26.656 1 95.62 231 SER B C 1
ATOM 4385 O O . SER B 1 231 ? -3.436 25.5 27.062 1 95.62 231 SER B O 1
ATOM 4387 N N . MET B 1 232 ? -2.994 24.031 25.406 1 96.44 232 MET B N 1
ATOM 4388 C CA . MET B 1 232 ? -3.574 24.891 24.375 1 96.44 232 MET B CA 1
ATOM 4389 C C . MET B 1 232 ? -5.078 25.047 24.594 1 96.44 232 MET B C 1
ATOM 4391 O O . MET B 1 232 ? -5.707 25.922 23.984 1 96.44 232 MET B O 1
ATOM 4395 N N . PHE B 1 233 ? -5.664 24.234 25.438 1 95.75 233 PHE B N 1
ATOM 4396 C CA . PHE B 1 233 ? -7.09 24.297 25.75 1 95.75 233 PHE B CA 1
ATOM 4397 C C . PHE B 1 233 ? -7.355 25.328 26.844 1 95.75 233 PHE B C 1
ATOM 4399 O O . PHE B 1 233 ? -8.5 25.75 27.047 1 95.75 233 PHE B O 1
ATOM 4406 N N . GLU B 1 234 ? -6.379 25.688 27.547 1 96.38 234 GLU B N 1
ATOM 4407 C CA . GLU B 1 234 ? -6.535 26.625 28.656 1 96.38 234 GLU B CA 1
ATOM 4408 C C . GLU B 1 234 ? -6.16 28.047 28.25 1 96.38 234 GLU B C 1
ATOM 4410 O O . GLU B 1 234 ? -6.977 28.953 28.344 1 96.38 234 GLU B O 1
ATOM 4415 N N . SER B 1 235 ? -4.922 28.172 27.859 1 97.06 235 SER B N 1
ATOM 4416 C CA . SER B 1 235 ? -4.457 29.469 27.391 1 97.06 235 SER B CA 1
ATOM 4417 C C . SER B 1 235 ? -3.234 29.344 26.5 1 97.06 235 SER B C 1
ATOM 4419 O O . SER B 1 235 ? -2.48 28.375 26.609 1 97.06 235 SER B O 1
ATOM 4421 N N . VAL B 1 236 ? -3.092 30.344 25.625 1 98.62 236 VAL B N 1
ATOM 4422 C CA . VAL B 1 236 ? -1.933 30.453 24.734 1 98.62 236 VAL B CA 1
ATOM 4423 C C . VAL B 1 236 ? -1.177 31.75 25.031 1 98.62 236 VAL B C 1
ATOM 4425 O O . VAL B 1 236 ? -1.789 32.781 25.25 1 98.62 236 VAL B O 1
ATOM 4428 N N . PRO B 1 237 ? 0.144 31.672 25.078 1 98.62 237 PRO B N 1
ATOM 4429 C CA . PRO B 1 237 ? 0.908 32.906 25.344 1 98.62 237 PRO B CA 1
ATOM 4430 C C . PRO B 1 237 ? 0.621 34 24.312 1 98.62 237 PRO B C 1
ATOM 4432 O O . PRO B 1 237 ? 0.415 33.719 23.141 1 98.62 237 PRO B O 1
ATOM 4435 N N . LYS B 1 238 ? 0.638 35.281 24.812 1 98.44 238 LYS B N 1
ATOM 4436 C CA . LYS B 1 238 ? 0.381 36.406 23.938 1 98.44 238 LYS B CA 1
ATOM 4437 C C . LYS B 1 238 ? 1.495 36.562 22.906 1 98.44 238 LYS B C 1
ATOM 4439 O O . LYS B 1 238 ? 2.67 36.375 23.219 1 98.44 238 LYS B O 1
ATOM 4444 N N . ALA B 1 239 ? 1.134 36.969 21.672 1 98.62 239 ALA B N 1
ATOM 4445 C CA . ALA B 1 239 ? 2.1 37.188 20.609 1 98.62 239 ALA B CA 1
ATOM 4446 C C . ALA B 1 239 ? 1.482 37.969 19.453 1 98.62 239 ALA B C 1
ATOM 4448 O O . ALA B 1 239 ? 0.286 38.281 19.484 1 98.62 239 ALA B O 1
ATOM 4449 N N . ASP B 1 240 ? 2.334 38.406 18.547 1 98.56 240 ASP B N 1
ATOM 4450 C CA . ASP B 1 240 ? 1.845 39.062 17.328 1 98.56 240 ASP B CA 1
ATOM 4451 C C . ASP B 1 240 ? 1.135 38.062 16.406 1 98.56 240 ASP B C 1
ATOM 4453 O O . ASP B 1 240 ? 0.22 38.438 15.68 1 98.56 240 ASP B O 1
ATOM 4457 N N . ALA B 1 241 ? 1.604 36.844 16.438 1 98.75 241 ALA B N 1
ATOM 4458 C CA . ALA B 1 241 ? 1.003 35.781 15.656 1 98.75 241 ALA B CA 1
ATOM 4459 C C . ALA B 1 241 ? 1.163 34.438 16.359 1 98.75 241 ALA B C 1
ATOM 4461 O O . ALA B 1 241 ? 2.094 34.25 17.156 1 98.75 241 ALA B O 1
ATOM 4462 N N . VAL B 1 242 ? 0.266 33.562 16.094 1 98.81 242 VAL B N 1
ATOM 4463 C CA . VAL B 1 242 ? 0.287 32.188 16.578 1 98.81 242 VAL B CA 1
ATOM 4464 C C . VAL B 1 242 ? 0.291 31.234 15.391 1 98.81 242 VAL B C 1
ATOM 4466 O O . VAL B 1 242 ? -0.402 31.469 14.398 1 98.81 242 VAL B O 1
ATOM 4469 N N . MET B 1 243 ? 1.079 30.219 15.492 1 98.81 243 MET B N 1
ATOM 4470 C CA . MET B 1 243 ? 1.137 29.219 14.438 1 98.81 243 MET B CA 1
ATOM 4471 C C . MET B 1 243 ? 0.765 27.844 14.984 1 98.81 243 MET B C 1
ATOM 4473 O O . MET B 1 243 ? 1.161 27.469 16.094 1 98.81 243 MET B O 1
ATOM 4477 N N . LEU B 1 244 ? -0.034 27.125 14.305 1 98.56 244 LEU B N 1
ATOM 4478 C CA . LEU B 1 244 ? -0.342 25.719 14.516 1 98.56 244 LEU B CA 1
ATOM 4479 C C . LEU B 1 244 ? 0.016 24.891 13.281 1 98.56 244 LEU B C 1
ATOM 4481 O O . LEU B 1 244 ? -0.503 25.141 12.188 1 98.56 244 LEU B O 1
ATOM 4485 N N . MET B 1 245 ? 0.917 24.016 13.445 1 97.88 245 MET B N 1
ATOM 4486 C CA . MET B 1 245 ? 1.298 23.141 12.328 1 97.88 245 MET B CA 1
ATOM 4487 C C . MET B 1 245 ? 0.979 21.688 12.633 1 97.88 245 MET B C 1
ATOM 4489 O O . MET B 1 245 ? 1.607 21.078 13.5 1 97.88 245 MET B O 1
ATOM 4493 N N . TRP B 1 246 ? -0.009 21.094 11.867 1 95.62 246 TRP B N 1
ATOM 4494 C CA . TRP B 1 246 ? -0.422 19.703 12.023 1 95.62 246 TRP B CA 1
ATOM 4495 C C . TRP B 1 246 ? -0.9 19.438 13.445 1 95.62 246 TRP B C 1
ATOM 4497 O O . TRP B 1 246 ? -0.468 18.469 14.078 1 95.62 246 TRP B O 1
ATOM 4507 N N . ILE B 1 247 ? -1.715 20.281 13.938 1 95 247 ILE B N 1
ATOM 4508 C CA . ILE B 1 247 ? -2.229 20.172 15.297 1 95 247 ILE B CA 1
ATOM 4509 C C . ILE B 1 247 ? -3.729 19.891 15.266 1 95 247 ILE B C 1
ATOM 4511 O O . ILE B 1 247 ? -4.199 18.922 15.859 1 95 247 ILE B O 1
ATOM 4515 N N . LEU B 1 248 ? -4.453 20.703 14.516 1 96.31 248 LEU B N 1
ATOM 4516 C CA . LEU B 1 248 ? -5.91 20.703 14.617 1 96.31 248 LEU B CA 1
ATOM 4517 C C . LEU B 1 248 ? -6.508 19.453 13.984 1 96.31 248 LEU B C 1
ATOM 4519 O O . LEU B 1 248 ? -7.602 19.031 14.367 1 96.31 248 LEU B O 1
ATOM 4523 N N . HIS B 1 249 ? -5.805 18.844 13.055 1 94.44 249 HIS B N 1
ATOM 4524 C CA . HIS B 1 249 ? -6.34 17.625 12.43 1 94.44 249 HIS B CA 1
ATOM 4525 C C . HIS B 1 249 ? -6.395 16.484 13.422 1 94.44 249 HIS B C 1
ATOM 4527 O O . HIS B 1 249 ? -7.062 15.469 13.18 1 94.44 249 HIS B O 1
ATOM 4533 N N . ASP B 1 250 ? -5.785 16.656 14.547 1 90.25 250 ASP B N 1
ATOM 4534 C CA . ASP B 1 250 ? -5.82 15.625 15.586 1 90.25 250 ASP B CA 1
ATOM 4535 C C . ASP B 1 250 ? -7.121 15.695 16.375 1 90.25 250 ASP B C 1
ATOM 4537 O O . ASP B 1 250 ? -7.43 14.789 17.156 1 90.25 250 ASP B O 1
ATOM 4541 N N . TRP B 1 251 ? -7.906 16.703 16.172 1 91.88 251 TRP B N 1
ATOM 4542 C CA . TRP B 1 251 ? -8.984 17.016 17.109 1 91.88 251 TRP B CA 1
ATOM 4543 C C . TRP B 1 251 ? -10.32 17.094 16.391 1 91.88 251 TRP B C 1
ATOM 4545 O O . TRP B 1 251 ? -10.367 17.359 15.188 1 91.88 251 TRP B O 1
ATOM 4555 N N . SER B 1 252 ? -11.359 16.969 17.203 1 91.56 252 SER B N 1
ATOM 4556 C CA . SER B 1 252 ? -12.711 17.172 16.703 1 91.56 252 SER B CA 1
ATOM 4557 C C . SER B 1 252 ? -12.953 18.625 16.312 1 91.56 252 SER B C 1
ATOM 4559 O O . SER B 1 252 ? -12.164 19.5 16.656 1 91.56 252 SER B O 1
ATOM 4561 N N . ASP B 1 253 ? -14.062 18.844 15.641 1 95.12 253 ASP B N 1
ATOM 4562 C CA . ASP B 1 253 ? -14.43 20.219 15.305 1 95.12 253 ASP B CA 1
ATOM 4563 C C . ASP B 1 253 ? -14.625 21.062 16.562 1 95.12 253 ASP B C 1
ATOM 4565 O O . ASP B 1 253 ? -14.148 22.188 16.641 1 95.12 253 ASP B O 1
ATOM 4569 N N . LYS B 1 254 ? -15.289 20.469 17.484 1 95.38 254 LYS B N 1
ATOM 4570 C CA . LYS B 1 254 ? -15.547 21.188 18.734 1 95.38 254 LYS B CA 1
ATOM 4571 C C . LYS B 1 254 ? -14.242 21.562 19.422 1 95.38 254 LYS B C 1
ATOM 4573 O O . LYS B 1 254 ? -14.055 22.719 19.828 1 95.38 254 LYS B O 1
ATOM 4578 N N . SER B 1 255 ? -13.367 20.609 19.578 1 94.44 255 SER B N 1
ATOM 4579 C CA . SER B 1 255 ? -12.078 20.859 20.219 1 94.44 255 SER B CA 1
ATOM 4580 C C . SER B 1 255 ? -11.242 21.844 19.422 1 94.44 255 SER B C 1
ATOM 4582 O O . SER B 1 255 ? -10.555 22.688 20 1 94.44 255 SER B O 1
ATOM 4584 N N . SER B 1 256 ? -11.266 21.734 18.141 1 97.19 256 SER B N 1
ATOM 4585 C CA . SER B 1 256 ? -10.516 22.641 17.281 1 97.19 256 SER B CA 1
ATOM 4586 C C . SER B 1 256 ? -11.008 24.078 17.438 1 97.19 256 SER B C 1
ATOM 4588 O O . SER B 1 256 ? -10.203 25.016 17.484 1 97.19 256 SER B O 1
ATOM 4590 N N . ILE B 1 257 ? -12.312 24.234 17.531 1 98.25 257 ILE B N 1
ATOM 4591 C CA . ILE B 1 257 ? -12.891 25.562 17.734 1 98.25 257 ILE B CA 1
ATOM 4592 C C . ILE B 1 257 ? -12.438 26.125 19.078 1 98.25 257 ILE B C 1
ATOM 4594 O O . ILE B 1 257 ? -12.055 27.297 19.172 1 98.25 257 ILE B O 1
ATOM 4598 N N . ASP B 1 258 ? -12.422 25.266 20.094 1 97.81 258 ASP B N 1
ATOM 4599 C CA . ASP B 1 258 ? -11.969 25.703 21.406 1 97.81 258 ASP B CA 1
ATOM 4600 C C . ASP B 1 258 ? -10.516 26.156 21.375 1 97.81 258 ASP B C 1
ATOM 4602 O O . ASP B 1 258 ? -10.164 27.188 21.938 1 97.81 258 ASP B O 1
ATOM 4606 N N . ILE B 1 259 ? -9.664 25.406 20.688 1 98.06 259 ILE B N 1
ATOM 4607 C CA . ILE B 1 259 ? -8.25 25.734 20.562 1 98.06 259 ILE B CA 1
ATOM 4608 C C . ILE B 1 259 ? -8.094 27.047 19.797 1 98.06 259 ILE B C 1
ATOM 4610 O O . ILE B 1 259 ? -7.332 27.922 20.219 1 98.06 259 ILE B O 1
ATOM 4614 N N . LEU B 1 260 ? -8.828 27.188 18.766 1 98.75 260 LEU B N 1
ATOM 4615 C CA . LEU B 1 260 ? -8.734 28.375 17.906 1 98.75 260 LEU B CA 1
ATOM 4616 C C . LEU B 1 260 ? -9.172 29.625 18.656 1 98.75 260 LEU B C 1
ATOM 4618 O O . LEU B 1 260 ? -8.617 30.703 18.453 1 98.75 260 LEU B O 1
ATOM 4622 N N . LYS B 1 261 ? -10.18 29.5 19.5 1 98.62 261 LYS B N 1
ATOM 4623 C CA . LYS B 1 261 ? -10.602 30.641 20.312 1 98.62 261 LYS B CA 1
ATOM 4624 C C . LYS B 1 261 ? -9.469 31.109 21.219 1 98.62 261 LYS B C 1
ATOM 4626 O O . LYS B 1 261 ? -9.258 32.312 21.391 1 98.62 261 LYS B O 1
ATOM 4631 N N . LYS B 1 262 ? -8.766 30.141 21.812 1 98.62 262 LYS B N 1
ATOM 4632 C CA . LYS B 1 262 ? -7.637 30.5 22.672 1 98.62 262 LYS B CA 1
ATOM 4633 C C . LYS B 1 262 ? -6.523 31.156 21.859 1 98.62 262 LYS B C 1
ATOM 4635 O O . LYS B 1 262 ? -5.867 32.094 22.344 1 98.62 262 LYS B O 1
ATOM 4640 N N . CYS B 1 263 ? -6.297 30.703 20.672 1 98.75 263 CYS B N 1
ATOM 4641 C CA . CYS B 1 263 ? -5.293 31.312 19.797 1 98.75 263 CYS B CA 1
ATOM 4642 C C . CYS B 1 263 ? -5.688 32.719 19.406 1 98.75 263 CYS B C 1
ATOM 4644 O O . CYS B 1 263 ? -4.84 33.625 19.359 1 98.75 263 CYS B O 1
ATOM 4646 N N . ARG B 1 264 ? -6.957 32.906 19.094 1 98.56 264 ARG B N 1
ATOM 4647 C CA . ARG B 1 264 ? -7.465 34.219 18.734 1 98.56 264 ARG B CA 1
ATOM 4648 C C . ARG B 1 264 ? -7.262 35.219 19.875 1 98.56 264 ARG B C 1
ATOM 4650 O O . ARG B 1 264 ? -6.879 36.375 19.641 1 98.56 264 ARG B O 1
ATOM 4657 N N . GLU B 1 265 ? -7.5 34.781 21.094 1 98.25 265 GLU B N 1
ATOM 4658 C CA . GLU B 1 265 ? -7.328 35.625 22.281 1 98.25 265 GLU B CA 1
ATOM 4659 C C . GLU B 1 265 ? -5.871 36 22.469 1 98.25 265 GLU B C 1
ATOM 4661 O O . GLU B 1 265 ? -5.578 37.031 23.078 1 98.25 265 GLU B O 1
ATOM 4666 N N . ALA B 1 266 ? -4.992 35.25 21.938 1 98.56 266 ALA B N 1
ATOM 4667 C CA . ALA B 1 266 ? -3.564 35.406 22.203 1 98.56 266 ALA B CA 1
ATOM 4668 C C . ALA B 1 266 ? -2.963 36.469 21.266 1 98.56 266 ALA B C 1
ATOM 4670 O O . ALA B 1 266 ? -1.854 36.969 21.5 1 98.56 266 ALA B O 1
ATOM 4671 N N . VAL B 1 267 ? -3.689 36.812 20.203 1 98.5 267 VAL B N 1
ATOM 4672 C CA . VAL B 1 267 ? -3.129 37.75 19.25 1 98.5 267 VAL B CA 1
ATOM 4673 C C . VAL B 1 267 ? -3.924 39.062 19.281 1 98.5 267 VAL B C 1
ATOM 4675 O O . VAL B 1 267 ? -5.102 39.062 19.641 1 98.5 267 VAL B O 1
ATOM 4678 N N . PRO B 1 268 ? -3.279 40.188 18.875 1 97.94 268 PRO B N 1
ATOM 4679 C CA . PRO B 1 268 ? -4.023 41.438 18.828 1 97.94 268 PRO B CA 1
ATOM 4680 C C . PRO B 1 268 ? -5.18 41.406 17.828 1 97.94 268 PRO B C 1
ATOM 4682 O O . PRO B 1 268 ? -5.047 40.812 16.75 1 97.94 268 PRO B O 1
ATOM 4685 N N . ALA B 1 269 ? -6.238 42.031 18.141 1 96.19 269 ALA B N 1
ATOM 4686 C CA . ALA B 1 269 ? -7.465 42 17.344 1 96.19 269 ALA B CA 1
ATOM 4687 C C . ALA B 1 269 ? -7.266 42.688 15.992 1 96.19 269 ALA B C 1
ATOM 4689 O O . ALA B 1 269 ? -7.812 42.219 14.984 1 96.19 269 ALA B O 1
ATOM 4690 N N . ASP B 1 270 ? -6.406 43.688 15.961 1 94.19 270 ASP B N 1
ATOM 4691 C CA . ASP B 1 270 ? -6.328 44.5 14.758 1 94.19 270 ASP B CA 1
ATOM 4692 C C . ASP B 1 270 ? -5.145 44.094 13.883 1 94.19 270 ASP B C 1
ATOM 4694 O O . ASP B 1 270 ? -5.199 44.188 12.656 1 94.19 270 ASP B O 1
ATOM 4698 N N . THR B 1 271 ? -4.105 43.625 14.547 1 94.88 271 THR B N 1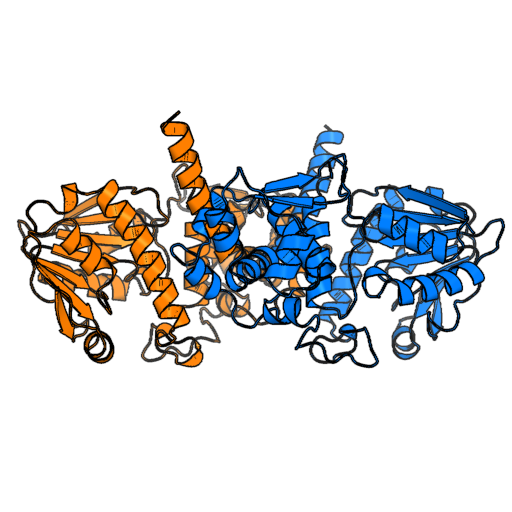
ATOM 4699 C CA . THR B 1 271 ? -2.889 43.406 13.773 1 94.88 271 THR B CA 1
ATOM 4700 C C . THR B 1 271 ? -2.461 41.938 13.828 1 94.88 271 THR B C 1
ATOM 4702 O O . THR B 1 271 ? -1.603 41.5 13.055 1 94.88 271 THR B O 1
ATOM 4705 N N . GLY B 1 272 ? -3.057 41.188 14.695 1 97.12 272 GLY B N 1
ATOM 4706 C CA . GLY B 1 272 ? -2.619 39.812 14.922 1 97.12 272 GLY B CA 1
ATOM 4707 C C . GLY B 1 272 ? -3.186 38.844 13.914 1 97.12 272 GLY B C 1
ATOM 4708 O O . GLY B 1 272 ? -4.094 39.188 13.148 1 97.12 272 GLY B O 1
ATOM 4709 N N . LYS B 1 273 ? -2.605 37.688 13.805 1 97.69 273 LYS B N 1
ATOM 4710 C CA . LYS B 1 273 ? -3.137 36.594 12.961 1 97.69 273 LYS B CA 1
ATOM 4711 C C . LYS B 1 273 ? -2.764 35.219 13.508 1 97.69 273 LYS B C 1
ATOM 4713 O O . LYS B 1 273 ? -1.827 35.094 14.297 1 97.69 273 LYS B O 1
ATOM 4718 N N . VAL B 1 274 ? -3.504 34.312 13.117 1 98.75 274 VAL B N 1
ATOM 4719 C CA . VAL B 1 274 ? -3.236 32.906 13.383 1 98.75 274 VAL B CA 1
ATOM 4720 C C . VAL B 1 274 ? -2.891 32.188 12.07 1 98.75 274 VAL B C 1
ATOM 4722 O O . VAL B 1 274 ? -3.607 32.344 11.078 1 98.75 274 VAL B O 1
ATOM 4725 N N . ILE B 1 275 ? -1.756 31.531 12.094 1 98.75 275 ILE B N 1
ATOM 4726 C CA . ILE B 1 275 ? -1.258 30.812 10.938 1 98.75 275 ILE B CA 1
ATOM 4727 C C . ILE B 1 275 ? -1.44 29.312 11.148 1 98.75 275 ILE B C 1
ATOM 4729 O O . ILE B 1 275 ? -0.825 28.719 12.047 1 98.75 275 ILE B O 1
ATOM 4733 N N . ILE B 1 276 ? -2.27 28.719 10.367 1 98.81 276 ILE B N 1
ATOM 4734 C CA . ILE B 1 276 ? -2.516 27.281 10.445 1 98.81 276 ILE B CA 1
ATOM 4735 C C . ILE B 1 276 ? -1.871 26.578 9.25 1 98.81 276 ILE B C 1
ATOM 4737 O O . ILE B 1 276 ? -2.143 26.938 8.094 1 98.81 276 ILE B O 1
ATOM 4741 N N . VAL B 1 277 ? -0.972 25.672 9.539 1 98.56 277 VAL B N 1
ATOM 4742 C CA . VAL B 1 277 ? -0.345 24.859 8.5 1 98.56 277 VAL B CA 1
ATOM 4743 C C . VAL B 1 277 ? -0.883 23.438 8.562 1 98.56 277 VAL B C 1
ATOM 4745 O O . VAL B 1 277 ? -0.419 22.625 9.367 1 98.56 277 VAL B O 1
ATOM 4748 N N . ASP B 1 278 ? -1.803 23.109 7.73 1 98.19 278 ASP B N 1
ATOM 4749 C CA . ASP B 1 278 ? -2.5 21.828 7.738 1 98.19 278 ASP B CA 1
ATOM 4750 C C . ASP B 1 278 ? -2.99 21.469 6.34 1 98.19 278 ASP B C 1
ATOM 4752 O O . ASP B 1 278 ? -2.922 22.281 5.418 1 98.19 278 ASP B O 1
ATOM 4756 N N . ALA B 1 279 ? -3.354 20.203 6.195 1 97.75 279 ALA B N 1
ATOM 4757 C CA . ALA B 1 279 ? -3.871 19.75 4.906 1 97.75 279 ALA B CA 1
ATOM 4758 C C . ALA B 1 279 ? -5.262 20.328 4.641 1 97.75 279 ALA B C 1
ATOM 4760 O O . ALA B 1 279 ? -6.07 20.453 5.562 1 97.75 279 ALA B O 1
ATOM 4761 N N . VAL B 1 280 ? -5.504 20.703 3.416 1 97.38 280 VAL B N 1
ATOM 4762 C CA . VAL B 1 280 ? -6.816 21.141 2.969 1 97.38 280 VAL B CA 1
ATOM 4763 C C . VAL B 1 280 ? -7.309 20.25 1.831 1 97.38 280 VAL B C 1
ATOM 4765 O O . VAL B 1 280 ? -6.703 20.219 0.759 1 97.38 280 VAL B O 1
ATOM 4768 N N . ILE B 1 281 ? -8.352 19.547 2.098 1 95.75 281 ILE B N 1
ATOM 4769 C CA . ILE B 1 281 ? -8.93 18.688 1.076 1 95.75 281 ILE B CA 1
ATOM 4770 C C . ILE B 1 281 ? -9.781 19.516 0.115 1 95.75 281 ILE B C 1
ATOM 4772 O O . ILE B 1 281 ? -10.688 20.234 0.54 1 95.75 281 ILE B O 1
ATOM 4776 N N . ASP B 1 282 ? -9.469 19.438 -1.133 1 88.75 282 ASP B N 1
ATOM 4777 C CA . ASP B 1 282 ? -10.227 20.109 -2.188 1 88.75 282 ASP B CA 1
ATOM 4778 C C . ASP B 1 282 ? -11.227 19.156 -2.84 1 88.75 282 ASP B C 1
ATOM 4780 O O . ASP B 1 282 ? -10.875 18.422 -3.758 1 88.75 282 ASP B O 1
ATOM 4784 N N . GLU B 1 283 ? -12.422 19.234 -2.492 1 76.62 283 GLU B N 1
ATOM 4785 C CA . GLU B 1 283 ? -13.422 18.297 -3.006 1 76.62 283 GLU B CA 1
ATOM 4786 C C . GLU B 1 283 ? -13.992 18.781 -4.336 1 76.62 283 GLU B C 1
ATOM 4788 O O . GLU B 1 283 ? -14.531 17.984 -5.109 1 76.62 283 GLU B O 1
ATOM 4793 N N . VAL B 1 284 ? -13.938 19.969 -4.566 1 71.44 284 VAL B N 1
ATOM 4794 C CA . VAL B 1 284 ? -14.68 20.531 -5.695 1 71.44 284 VAL B CA 1
ATOM 4795 C C . VAL B 1 284 ? -13.695 20.969 -6.777 1 71.44 284 VAL B C 1
ATOM 4797 O O . VAL B 1 284 ? -14.094 21.219 -7.922 1 71.44 284 VAL B O 1
ATOM 4800 N N . GLY B 1 285 ? -12.484 21.016 -6.383 1 72.44 285 GLY B N 1
ATOM 4801 C CA . GLY B 1 285 ? -11.516 21.531 -7.34 1 72.44 285 GLY B CA 1
ATOM 4802 C C . GLY B 1 285 ? -10.812 20.438 -8.117 1 72.44 285 GLY B C 1
ATOM 4803 O O . GLY B 1 285 ? -11.234 19.266 -8.094 1 72.44 285 GLY B O 1
ATOM 4804 N N . GLU B 1 286 ? -9.867 20.875 -8.938 1 78.44 286 GLU B N 1
ATOM 4805 C CA . GLU B 1 286 ? -9.109 19.969 -9.805 1 78.44 286 GLU B CA 1
ATOM 4806 C C . GLU B 1 286 ? -8.031 19.219 -9.016 1 78.44 286 GLU B C 1
ATOM 4808 O O . GLU B 1 286 ? -7.492 18.219 -9.492 1 78.44 286 GLU B O 1
ATOM 4813 N N . GLY B 1 287 ? -7.82 19.688 -7.879 1 85.88 287 GLY B N 1
ATOM 4814 C CA . GLY B 1 287 ? -6.785 19.062 -7.078 1 85.88 287 GLY B CA 1
ATOM 4815 C C . GLY B 1 287 ? -5.383 19.359 -7.566 1 85.88 287 GLY B C 1
ATOM 4816 O O . GLY B 1 287 ? -5.184 20.266 -8.383 1 85.88 287 GLY B O 1
ATOM 4817 N N . ASP B 1 288 ? -4.363 18.891 -6.906 1 91.81 288 ASP B N 1
ATOM 4818 C CA . ASP B 1 288 ? -2.955 19 -7.27 1 91.81 288 ASP B CA 1
ATOM 4819 C C . ASP B 1 288 ? -2.221 17.688 -7.02 1 91.81 288 ASP B C 1
ATOM 4821 O O . ASP B 1 288 ? -2.85 16.641 -6.871 1 91.81 288 ASP B O 1
ATOM 4825 N N . GLU B 1 289 ? -0.91 17.688 -7.105 1 92.81 289 GLU B N 1
ATOM 4826 C CA . GLU B 1 289 ? -0.111 16.469 -7.039 1 92.81 289 GLU B CA 1
ATOM 4827 C C . GLU B 1 289 ? -0.217 15.812 -5.664 1 92.81 289 GLU B C 1
ATOM 4829 O O . GLU B 1 289 ? 0.069 14.617 -5.512 1 92.81 289 GLU B O 1
ATOM 4834 N N . TYR B 1 290 ? -0.701 16.562 -4.641 1 95.38 290 TYR B N 1
ATOM 4835 C CA . TYR B 1 290 ? -0.723 16.031 -3.281 1 95.38 290 TYR B CA 1
ATOM 4836 C C . TYR B 1 290 ? -2.125 15.562 -2.898 1 95.38 290 TYR B C 1
ATOM 4838 O O . TYR B 1 290 ? -2.361 15.156 -1.759 1 95.38 290 TYR B O 1
ATOM 4846 N N . THR B 1 291 ? -3.123 15.609 -3.816 1 95.69 291 THR B N 1
ATOM 4847 C CA . THR B 1 291 ? -4.504 15.258 -3.502 1 95.69 291 THR B CA 1
ATOM 4848 C C . THR B 1 291 ? -4.582 13.852 -2.912 1 95.69 291 THR B C 1
ATOM 4850 O O . THR B 1 291 ? -5.191 13.648 -1.857 1 95.69 291 THR B O 1
ATOM 4853 N N . GLY B 1 292 ? -3.932 12.883 -3.572 1 95.25 292 GLY B N 1
ATOM 4854 C CA . GLY B 1 292 ? -3.939 11.523 -3.066 1 95.25 292 GLY B CA 1
ATOM 4855 C C . GLY B 1 292 ? -3.314 11.391 -1.69 1 95.25 292 GLY B C 1
ATOM 4856 O O . GLY B 1 292 ? -3.828 10.664 -0.836 1 95.25 292 GLY B O 1
ATOM 4857 N N . ALA B 1 293 ? -2.232 12.094 -1.519 1 95.88 293 ALA B N 1
ATOM 4858 C CA . ALA B 1 293 ? -1.537 12.078 -0.234 1 95.88 293 ALA B CA 1
ATOM 4859 C C . ALA B 1 293 ? -2.42 12.641 0.876 1 95.88 293 ALA B C 1
ATOM 4861 O O . ALA B 1 293 ? -2.447 12.102 1.987 1 95.88 293 ALA B O 1
ATOM 4862 N N . ARG B 1 294 ? -3.148 13.711 0.615 1 97.44 294 ARG B N 1
ATOM 4863 C CA . ARG B 1 294 ? -4.023 14.328 1.607 1 97.44 294 ARG B CA 1
ATOM 4864 C C . ARG B 1 294 ? -5.176 13.406 1.976 1 97.44 294 ARG B C 1
ATOM 4866 O O . ARG B 1 294 ? -5.566 13.32 3.143 1 97.44 294 ARG B O 1
ATOM 4873 N N . LEU B 1 295 ? -5.715 12.711 0.998 1 96.94 295 LEU B N 1
ATOM 4874 C CA . LEU B 1 295 ? -6.758 11.734 1.279 1 96.94 295 LEU B CA 1
ATOM 4875 C C . LEU B 1 295 ? -6.207 10.57 2.1 1 96.94 295 LEU B C 1
ATOM 4877 O O . LEU B 1 295 ? -6.891 10.055 2.99 1 96.94 295 LEU B O 1
ATOM 4881 N N . GLY B 1 296 ? -4.992 10.148 1.744 1 96.12 296 GLY B N 1
ATOM 4882 C CA . GLY B 1 296 ? -4.324 9.148 2.562 1 96.12 296 GLY B CA 1
ATOM 4883 C C . GLY B 1 296 ? -4.113 9.594 3.996 1 96.12 296 GLY B C 1
ATOM 4884 O O . GLY B 1 296 ? -4.336 8.82 4.934 1 96.12 296 GLY B O 1
ATOM 4885 N N . LEU B 1 297 ? -3.693 10.812 4.152 1 95.94 297 LEU B N 1
ATOM 4886 C CA . LEU B 1 297 ? -3.502 11.383 5.48 1 95.94 297 LEU B CA 1
ATOM 4887 C C . LEU B 1 297 ? -4.805 11.359 6.273 1 95.94 297 LEU B C 1
ATOM 4889 O O . LEU B 1 297 ? -4.801 11.109 7.48 1 95.94 297 LEU B O 1
ATOM 4893 N N . ASP B 1 298 ? -5.867 11.617 5.617 1 96 298 ASP B N 1
ATOM 4894 C CA . ASP B 1 298 ? -7.168 11.555 6.273 1 96 298 ASP B CA 1
ATOM 4895 C C . ASP B 1 298 ? -7.469 10.141 6.766 1 96 298 ASP B C 1
ATOM 4897 O O . ASP B 1 298 ? -8.055 9.961 7.836 1 96 298 ASP B O 1
ATOM 4901 N N . MET B 1 299 ? -7.086 9.125 5.98 1 94.25 299 MET B N 1
ATOM 4902 C CA . MET B 1 299 ? -7.25 7.742 6.41 1 94.25 299 MET B CA 1
ATOM 4903 C C . MET B 1 299 ? -6.379 7.441 7.625 1 94.25 299 MET B C 1
ATOM 4905 O O . MET B 1 299 ? -6.789 6.707 8.523 1 94.25 299 MET B O 1
ATOM 4909 N N . VAL B 1 300 ? -5.219 8.016 7.629 1 90.81 300 VAL B N 1
ATOM 4910 C CA . VAL B 1 300 ? -4.336 7.836 8.781 1 90.81 300 VAL B CA 1
ATOM 4911 C C . VAL B 1 300 ? -4.996 8.406 10.031 1 90.81 300 VAL B C 1
ATOM 4913 O O . VAL B 1 300 ? -4.977 7.781 11.094 1 90.81 300 VAL B O 1
ATOM 4916 N N . MET B 1 301 ? -5.582 9.555 9.898 1 90.19 301 MET B N 1
ATOM 4917 C CA . MET B 1 301 ? -6.254 10.18 11.039 1 90.19 301 MET B CA 1
ATOM 4918 C C . MET B 1 301 ? -7.406 9.312 11.523 1 90.19 301 MET B C 1
ATOM 4920 O O . MET B 1 301 ? -7.625 9.18 12.734 1 90.19 301 MET B O 1
ATOM 4924 N N . MET B 1 302 ? -8.086 8.742 10.586 1 88.25 302 MET B N 1
ATOM 4925 C CA . MET B 1 302 ? -9.195 7.867 10.953 1 88.25 302 MET B CA 1
ATOM 4926 C C . MET B 1 302 ? -8.695 6.637 11.703 1 88.25 302 MET B C 1
ATOM 4928 O O . MET B 1 302 ? -9.375 6.133 12.602 1 88.25 302 MET B O 1
ATOM 4932 N N . ALA B 1 303 ? -7.559 6.18 11.297 1 83.19 303 ALA B N 1
ATOM 4933 C CA . ALA B 1 303 ? -7.004 4.953 11.859 1 83.19 303 ALA B CA 1
ATOM 4934 C C . ALA B 1 303 ? -6.344 5.215 13.211 1 83.19 303 ALA B C 1
ATOM 4936 O O . ALA B 1 303 ? -6.359 4.355 14.094 1 83.19 303 ALA B O 1
ATOM 4937 N N . ALA B 1 304 ? -5.816 6.398 13.328 1 78.56 304 ALA B N 1
ATOM 4938 C CA . ALA B 1 304 ? -4.895 6.613 14.445 1 78.56 304 ALA B CA 1
ATOM 4939 C C . ALA B 1 304 ? -5.527 7.496 15.516 1 78.56 304 ALA B C 1
ATOM 4941 O O . ALA B 1 304 ? -5.027 7.574 16.641 1 78.56 304 ALA B O 1
ATOM 4942 N N . THR B 1 305 ? -6.613 8.195 15.156 1 76.56 305 THR B N 1
ATOM 4943 C CA . THR B 1 305 ? -7.191 9.125 16.125 1 76.56 305 THR B CA 1
ATOM 4944 C C . THR B 1 305 ? -8.664 8.805 16.375 1 76.56 305 THR B C 1
ATOM 4946 O O . THR B 1 305 ? -9.289 8.094 15.578 1 76.56 305 THR B O 1
ATOM 4949 N N . VAL B 1 306 ? -9.109 9.336 17.406 1 72.44 306 VAL B N 1
ATOM 4950 C CA . VAL B 1 306 ? -10.5 9.07 17.766 1 72.44 306 VAL B CA 1
ATOM 4951 C C . VAL B 1 306 ? -11.422 9.969 16.953 1 72.44 306 VAL B C 1
ATOM 4953 O O . VAL B 1 306 ? -12.422 9.508 16.391 1 72.44 306 VAL B O 1
ATOM 4956 N N . LYS B 1 307 ? -10.992 11.234 16.859 1 81.56 307 LYS B N 1
ATOM 4957 C CA . LYS B 1 307 ? -11.898 12.188 16.219 1 81.56 307 LYS B CA 1
ATOM 4958 C C . LYS B 1 307 ? -11.156 13.055 15.211 1 81.56 307 LYS B C 1
ATOM 4960 O O . LYS B 1 307 ? -11.711 14.023 14.688 1 81.56 307 LYS B O 1
ATOM 4965 N N . GLY B 1 308 ? -9.961 12.758 14.992 1 88.06 308 GLY B N 1
ATOM 4966 C CA . GLY B 1 308 ? -9.172 13.539 14.062 1 88.06 308 GLY B CA 1
ATOM 4967 C C . GLY B 1 308 ? -9.578 13.344 12.617 1 88.06 308 GLY B C 1
ATOM 4968 O O . GLY B 1 308 ? -10.18 12.32 12.266 1 88.06 308 GLY B O 1
ATOM 4969 N N . LYS B 1 309 ? -9.289 14.336 11.781 1 93.12 309 LYS B N 1
ATOM 4970 C CA . LYS B 1 309 ? -9.602 14.289 10.359 1 93.12 309 LYS B CA 1
ATOM 4971 C C . LYS B 1 309 ? -8.906 15.406 9.594 1 93.12 309 LYS B C 1
ATOM 4973 O O . LYS B 1 309 ? -8.492 16.406 10.195 1 93.12 309 LYS B O 1
ATOM 4978 N N . GLU B 1 310 ? -8.688 15.148 8.336 1 97.19 310 GLU B N 1
ATOM 4979 C CA . GLU B 1 310 ? -8.367 16.266 7.434 1 97.19 310 GLU B CA 1
ATOM 4980 C C . GLU B 1 310 ? -9.633 16.969 6.953 1 97.19 310 GLU B C 1
ATOM 4982 O O . GLU B 1 310 ? -10.688 16.328 6.812 1 97.19 310 GLU B O 1
ATOM 4987 N N . ARG B 1 311 ? -9.508 18.219 6.699 1 97.5 311 ARG B N 1
ATOM 4988 C CA . ARG B 1 311 ? -10.711 19.031 6.488 1 97.5 311 ARG B CA 1
ATOM 4989 C C . ARG B 1 311 ? -10.695 19.688 5.113 1 97.5 311 ARG B C 1
ATOM 4991 O O . ARG B 1 311 ? -9.633 20 4.578 1 97.5 311 ARG B O 1
ATOM 4998 N N . THR B 1 312 ? -11.93 19.844 4.574 1 95.5 312 THR B N 1
ATOM 4999 C CA . THR B 1 312 ? -12.109 20.578 3.326 1 95.5 312 THR B CA 1
ATOM 5000 C C . THR B 1 312 ? -12.023 22.078 3.566 1 95.5 312 THR B C 1
ATOM 5002 O O . THR B 1 312 ? -12.031 22.531 4.715 1 95.5 312 THR B O 1
ATOM 5005 N N . TYR B 1 313 ? -11.984 22.859 2.453 1 94.12 313 TYR B N 1
ATOM 5006 C CA . TYR B 1 313 ? -12.023 24.312 2.553 1 94.12 313 TYR B CA 1
ATOM 5007 C C . TYR B 1 313 ? -13.258 24.781 3.311 1 94.12 313 TYR B C 1
ATOM 5009 O O . TYR B 1 313 ? -13.18 25.656 4.16 1 94.12 313 TYR B O 1
ATOM 5017 N N . LYS B 1 314 ? -14.352 24.156 3.01 1 93.44 314 LYS B N 1
ATOM 5018 C CA . LYS B 1 314 ? -15.609 24.516 3.643 1 93.44 314 LYS B CA 1
ATOM 5019 C C . LYS B 1 314 ? -15.578 24.234 5.141 1 93.44 314 LYS B C 1
ATOM 5021 O O . LYS B 1 314 ? -16.078 25.031 5.941 1 93.44 314 LYS B O 1
ATOM 5026 N N . GLU B 1 315 ? -15.031 23.156 5.48 1 96 315 GLU B N 1
ATOM 5027 C CA . GLU B 1 315 ? -14.953 22.781 6.891 1 96 315 GLU B CA 1
ATOM 5028 C C . GLU B 1 315 ? -14 23.688 7.656 1 96 315 GLU B C 1
ATOM 5030 O O . GLU B 1 315 ? -14.258 24.031 8.812 1 96 315 GLU B O 1
ATOM 5035 N N . TRP B 1 316 ? -12.891 24.094 7.043 1 97.5 316 TRP B N 1
ATOM 5036 C CA . TRP B 1 316 ? -11.969 25.031 7.664 1 97.5 316 TRP B CA 1
ATOM 5037 C C . TRP B 1 316 ? -12.648 26.391 7.883 1 97.5 316 TRP B C 1
ATOM 5039 O O . TRP B 1 316 ? -12.523 26.984 8.953 1 97.5 316 TRP B O 1
ATOM 5049 N N . THR B 1 317 ? -13.336 26.844 6.895 1 96.88 317 THR B N 1
ATOM 5050 C CA . THR B 1 317 ? -14.047 28.109 7 1 96.88 317 THR B CA 1
ATOM 5051 C C . THR B 1 317 ? -15.07 28.062 8.133 1 96.88 317 THR B C 1
ATOM 5053 O O . THR B 1 317 ? -15.211 29.016 8.883 1 96.88 317 THR B O 1
ATOM 5056 N N . TYR B 1 318 ? -15.711 26.953 8.203 1 97.19 318 TYR B N 1
ATOM 5057 C CA . TYR B 1 318 ? -16.672 26.766 9.281 1 97.19 318 TYR B CA 1
ATOM 5058 C C . TYR B 1 318 ? -16 26.891 10.641 1 97.19 318 TYR B C 1
ATOM 5060 O O . TYR B 1 318 ? -16.484 27.609 11.516 1 97.19 318 TYR B O 1
ATOM 5068 N N . LEU B 1 319 ? -14.875 26.172 10.844 1 98.31 319 LEU B N 1
ATOM 5069 C CA . LEU B 1 319 ? -14.156 26.219 12.109 1 98.31 319 LEU B CA 1
ATOM 5070 C C . LEU B 1 319 ? -13.742 27.641 12.453 1 98.31 319 LEU B C 1
ATOM 5072 O O . LEU B 1 319 ? -13.906 28.094 13.594 1 98.31 319 LEU B O 1
ATOM 5076 N N . LEU B 1 320 ? -13.219 28.344 11.477 1 98.56 320 LEU B N 1
ATOM 5077 C CA . LEU B 1 320 ? -12.688 29.688 11.688 1 98.56 320 LEU B CA 1
ATOM 5078 C C . LEU B 1 320 ? -13.812 30.672 12.016 1 98.56 320 LEU B C 1
ATOM 5080 O O . LEU B 1 320 ? -13.672 31.516 12.9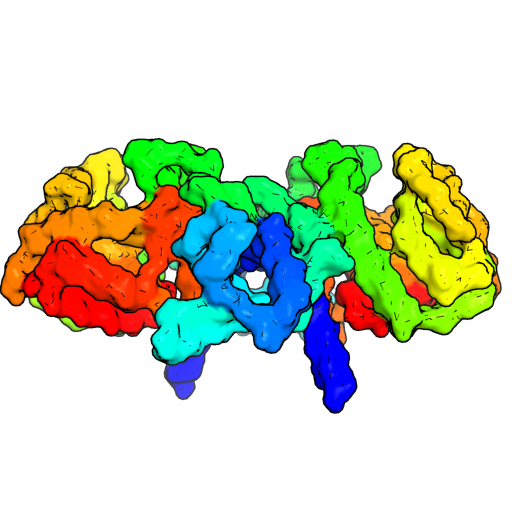06 1 98.56 320 LEU B O 1
ATOM 5084 N N . ASN B 1 321 ? -14.93 30.516 11.336 1 98.31 321 ASN B N 1
ATOM 5085 C CA . ASN B 1 321 ? -16.094 31.359 11.617 1 98.31 321 ASN B CA 1
ATOM 5086 C C . ASN B 1 321 ? -16.609 31.141 13.031 1 98.31 321 ASN B C 1
ATOM 5088 O O . ASN B 1 321 ? -16.875 32.094 13.766 1 98.31 321 ASN B O 1
ATOM 5092 N N . GLU B 1 322 ? -16.719 29.891 13.375 1 98.38 322 GLU B N 1
ATOM 5093 C CA . GLU B 1 322 ? -17.219 29.547 14.695 1 98.38 322 GLU B CA 1
ATOM 5094 C C . GLU B 1 322 ? -16.281 30.016 15.797 1 98.38 322 GLU B C 1
ATOM 5096 O O . GLU B 1 322 ? -16.703 30.328 16.906 1 98.38 322 GLU B O 1
ATOM 5101 N N . ALA B 1 323 ? -15.047 30.094 15.484 1 98.56 323 ALA B N 1
ATOM 5102 C CA . ALA B 1 323 ? -14.047 30.531 16.469 1 98.56 323 ALA B CA 1
ATOM 5103 C C . ALA B 1 323 ? -13.969 32.062 16.531 1 98.56 323 ALA B C 1
ATOM 5105 O O . ALA B 1 323 ? -13.289 32.594 17.391 1 98.56 323 ALA B O 1
ATOM 5106 N N . GLY B 1 324 ? -14.602 32.75 15.602 1 98.12 324 GLY B N 1
ATOM 5107 C CA . GLY B 1 324 ? -14.742 34.219 15.703 1 98.12 324 GLY B CA 1
ATOM 5108 C C . GLY B 1 324 ? -13.797 34.969 14.789 1 98.12 324 GLY B C 1
ATOM 5109 O O . GLY B 1 324 ? -13.633 36.188 14.93 1 98.12 324 GLY B O 1
ATOM 5110 N N . PHE B 1 325 ? -13.18 34.312 13.859 1 98.38 325 PHE B N 1
ATOM 5111 C CA . PHE B 1 325 ? -12.305 35 12.914 1 98.38 325 PHE B CA 1
ATOM 5112 C C . PHE B 1 325 ? -13.117 35.656 11.82 1 98.38 325 PHE B C 1
ATOM 5114 O O . PHE B 1 325 ? -14.156 35.156 11.398 1 98.38 325 PHE B O 1
ATOM 5121 N N . SER B 1 326 ? -12.633 36.781 11.328 1 94.44 326 SER B N 1
ATOM 5122 C CA . SER B 1 326 ? -13.391 37.625 10.391 1 94.44 326 SER B CA 1
ATOM 5123 C C . SER B 1 326 ? -13 37.312 8.945 1 94.44 326 SER B C 1
ATOM 5125 O O . SER B 1 326 ? -13.805 37.5 8.031 1 94.44 326 SER B O 1
ATOM 5127 N N . ARG B 1 327 ? -11.773 37 8.758 1 95.88 327 ARG B N 1
ATOM 5128 C CA . ARG B 1 327 ? -11.227 36.781 7.426 1 95.88 327 ARG B CA 1
ATOM 5129 C C . ARG B 1 327 ? -10.148 35.688 7.449 1 95.88 327 ARG B C 1
ATOM 5131 O O . ARG B 1 327 ? -9.43 35.562 8.438 1 95.88 327 ARG B O 1
ATOM 5138 N N . ASN B 1 328 ? -10.102 34.969 6.332 1 96.75 328 ASN B N 1
ATOM 5139 C CA . ASN B 1 328 ? -9.031 34 6.188 1 96.75 328 ASN B CA 1
ATOM 5140 C C . ASN B 1 328 ? -8.586 33.875 4.734 1 96.75 328 ASN B C 1
ATOM 5142 O O . ASN B 1 328 ? -9.344 34.188 3.818 1 96.75 328 ASN B O 1
ATOM 5146 N N . THR B 1 329 ? -7.398 33.5 4.539 1 96.69 329 THR B N 1
ATOM 5147 C CA . THR B 1 329 ? -6.824 33.188 3.23 1 96.69 329 THR B CA 1
ATOM 5148 C C . THR B 1 329 ? -6.102 31.859 3.258 1 96.69 329 THR B C 1
ATOM 5150 O O . THR B 1 329 ? -5.688 31.391 4.32 1 96.69 329 THR B O 1
ATOM 5153 N N . VAL B 1 330 ? -5.996 31.203 2.127 1 96.31 330 VAL B N 1
ATOM 5154 C CA . VAL B 1 330 ? -5.289 29.922 1.997 1 96.31 330 VAL B CA 1
ATOM 5155 C C . VAL B 1 330 ? -4.219 30.047 0.912 1 96.31 330 VAL B C 1
ATOM 5157 O O . VAL B 1 330 ? -4.504 30.484 -0.201 1 96.31 330 VAL B O 1
ATOM 5160 N N . THR B 1 331 ? -3.023 29.672 1.26 1 96.62 331 THR B N 1
ATOM 5161 C CA . THR B 1 331 ? -1.906 29.688 0.322 1 96.62 331 THR B CA 1
ATOM 5162 C C . THR B 1 331 ? -1.369 28.281 0.095 1 96.62 331 THR B C 1
ATOM 5164 O O . THR B 1 331 ? -1.027 27.578 1.051 1 96.62 331 THR B O 1
ATOM 5167 N N . ASN B 1 332 ? -1.347 27.859 -1.141 1 94.12 332 ASN B N 1
ATOM 5168 C CA . ASN B 1 332 ? -0.71 26.609 -1.51 1 94.12 332 ASN B CA 1
ATOM 5169 C C . ASN B 1 332 ? 0.811 26.734 -1.531 1 94.12 332 ASN B C 1
ATOM 5171 O O . ASN B 1 332 ? 1.36 27.531 -2.291 1 94.12 332 ASN B O 1
ATOM 5175 N N . ILE B 1 333 ? 1.517 25.969 -0.695 1 94.81 333 ILE B N 1
ATOM 5176 C CA . ILE B 1 333 ? 2.969 26.078 -0.597 1 94.81 333 ILE B CA 1
ATOM 5177 C C . ILE B 1 333 ? 3.617 24.844 -1.229 1 94.81 333 ILE B C 1
ATOM 5179 O O . ILE B 1 333 ? 4.762 24.516 -0.916 1 94.81 333 ILE B O 1
ATOM 5183 N N . HIS B 1 334 ? 2.875 24.016 -1.958 1 91.94 334 HIS B N 1
ATOM 5184 C CA . HIS B 1 334 ? 3.326 22.891 -2.764 1 91.94 334 HIS B CA 1
ATOM 5185 C C . HIS B 1 334 ? 3.842 21.75 -1.883 1 91.94 334 HIS B C 1
ATOM 5187 O O . HIS B 1 334 ? 4.895 21.172 -2.164 1 91.94 334 HIS B O 1
ATOM 5193 N N . THR B 1 335 ? 3.23 21.547 -0.768 1 95.06 335 THR B N 1
ATOM 5194 C CA . THR B 1 335 ? 3.373 20.391 0.113 1 95.06 335 THR B CA 1
ATOM 5195 C C . THR B 1 335 ? 2.01 19.781 0.435 1 95.06 335 THR B C 1
ATOM 5197 O O . THR B 1 335 ? 0.987 20.234 -0.093 1 95.06 335 THR B O 1
ATOM 5200 N N . ILE B 1 336 ? 2.047 18.781 1.23 1 96.25 336 ILE B N 1
ATOM 5201 C CA . ILE B 1 336 ? 0.804 18.141 1.624 1 96.25 336 ILE B CA 1
ATOM 5202 C C . ILE B 1 336 ? -0.063 19.109 2.416 1 96.25 336 ILE B C 1
ATOM 5204 O O . ILE B 1 336 ? -1.293 19.016 2.389 1 96.25 336 ILE B O 1
ATOM 5208 N N . GLU B 1 337 ? 0.568 20.141 3.02 1 97.38 337 GLU B N 1
ATOM 5209 C CA . GLU B 1 337 ? -0.144 21.172 3.773 1 97.38 337 GLU B CA 1
ATOM 5210 C C . GLU B 1 337 ? -0.324 22.438 2.941 1 97.38 337 GLU B C 1
ATOM 5212 O O . GLU B 1 337 ? 0.344 22.625 1.922 1 97.38 337 GLU B O 1
ATOM 5217 N N . SER B 1 338 ? -1.194 23.25 3.369 1 97.38 338 SER B N 1
ATOM 5218 C CA . SER B 1 338 ? -1.331 24.656 2.982 1 97.38 338 SER B CA 1
ATOM 5219 C C . SER B 1 338 ? -1.199 25.578 4.191 1 97.38 338 SER B C 1
ATOM 5221 O O . SER B 1 338 ? -1.225 25.109 5.336 1 97.38 338 SER B O 1
ATOM 5223 N N . VAL B 1 339 ? -0.976 26.812 3.879 1 98.31 339 VAL B N 1
ATOM 5224 C CA . VAL B 1 339 ? -0.963 27.812 4.938 1 98.31 339 VAL B CA 1
ATOM 5225 C C . VAL B 1 339 ? -2.293 28.562 4.957 1 98.31 339 VAL B C 1
ATOM 5227 O O . VAL B 1 339 ? -2.668 29.203 3.969 1 98.31 339 VAL B O 1
ATOM 5230 N N . ILE B 1 340 ? -3.006 28.422 6.043 1 98.38 340 ILE B N 1
ATOM 5231 C CA . ILE B 1 340 ? -4.234 29.172 6.281 1 98.38 340 ILE B CA 1
ATOM 5232 C C . ILE B 1 340 ? -3.955 30.344 7.23 1 98.38 340 ILE B C 1
ATOM 5234 O O . ILE B 1 340 ? -3.52 30.125 8.367 1 98.38 340 ILE B O 1
ATOM 5238 N N . GLU B 1 341 ? -4.207 31.547 6.809 1 98.19 341 GLU B N 1
ATOM 5239 C CA . GLU B 1 341 ? -4.141 32.719 7.676 1 98.19 341 GLU B CA 1
ATOM 5240 C C . GLU B 1 341 ? -5.531 33.125 8.148 1 98.19 341 GLU B C 1
ATOM 5242 O O . GLU B 1 341 ? -6.445 33.312 7.332 1 98.19 341 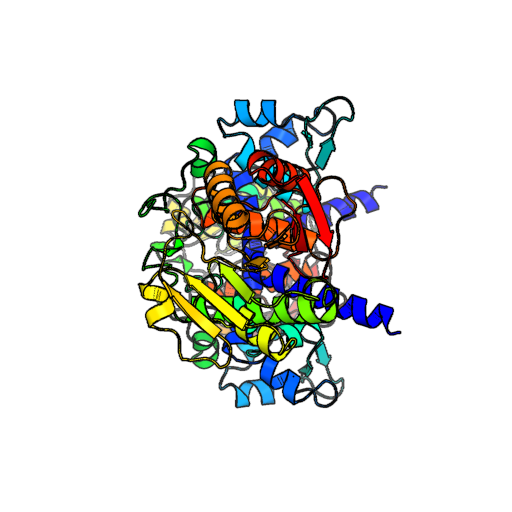GLU B O 1
ATOM 5247 N N . ALA B 1 342 ? -5.621 33.25 9.359 1 98.5 342 ALA B N 1
ATOM 5248 C CA . ALA B 1 342 ? -6.883 33.688 9.938 1 98.5 342 ALA B CA 1
ATOM 5249 C C . ALA B 1 342 ? -6.695 35 10.727 1 98.5 342 ALA B C 1
ATOM 5251 O O . ALA B 1 342 ? -5.762 35.094 11.523 1 98.5 342 ALA B O 1
ATOM 5252 N N . TYR B 1 343 ? -7.613 35.938 10.508 1 97.94 343 TYR B N 1
ATOM 5253 C CA . TYR B 1 343 ? -7.535 37.219 11.148 1 97.94 343 TYR B CA 1
ATOM 5254 C C . TYR B 1 343 ? -8.734 37.469 12.062 1 97.94 343 TYR B C 1
ATOM 5256 O O . TYR B 1 343 ? -9.867 37.156 11.695 1 97.94 343 TYR B O 1
ATOM 5264 N N . PRO B 1 344 ? -8.406 37.938 13.234 1 96.06 344 PRO B N 1
ATOM 5265 C CA . PRO B 1 344 ? -9.523 38.188 14.156 1 96.06 344 PRO B CA 1
ATOM 5266 C C . PRO B 1 344 ? -10.516 39.219 13.617 1 96.06 344 PRO B C 1
ATOM 5268 O O . PRO B 1 344 ? -10.148 40.031 12.781 1 96.06 344 PRO B O 1
#

Foldseek 3Di:
DVVVVVQVVLLVQLVVLCVVLVVVVLLLLLQCLQLQVLVVQVVQAQVRWDWLVRSCVVSLFDSPVSVLSVLLCCVVPQWPWDDDPVDNIITIHGDPNSNQCGPVHCVVVSNPPPPPPFQLRHSVCRNVVFRPVDPQVVHKALQCDPVNHPPDPVNVVVVLVVLVVVLVLCVVFPVVVCPPWQEEEEECCQQPSNVLVVCVSPVNHQYEYEEAPVRNVPHDDDPSYHYDHDDLLPADAATQEYEYEPDLLSDALVSSLSSLLRRQVRHDQPRHKYKYWAAAAEPPDPDDSNNSSLSSVQSVSSRRISHGGHYHPVSVVVSLVSSPFDDWDWADSSHNIIIIMTHD/DVVVVVQVVLLVQLVVLCVVLVVVVLLLLLQCLQLQVLVVQVVQAQVRWDWLVRSCVVSLFDSPVSVLSVLLCCVVPQWPWDDDPVDNIITIHGDPNSNQCGPVHCVVVSNPPPPPPFQLRHSVCRNVVFRPPQPQVVHKALQCDPVNHPPDPVNVVVVLVVLVVVLVLCVVFPVVVCPPWQEEEEECCQQPSNVLVNCVSVVNHQYEYEEAPVRNVPHDDDPSYHYDHDDLLPADAATQEYEYEPDLLSDALVSSLSSLLRRQVRHDQPRHKYKYWAAAAEPPDPDDSNNSSQSSVQSVSSRRISHGGHYHPVSVVVSLVSSPFDDKDWADSSHNIIIIMTHD

InterPro domains:
  IPR001077 O-methyltransferase, C-terminal domain [PF00891] (150-326)
  IPR012967 Caffeic acid 3-O-methyltransferase-like, dimerisation domain [PF08100] (17-103)
  IPR016461 O-methyltransferase-like [PIRSF005739] (7-344)
  IPR016461 O-methyltransferase-like [PS51683] (17-344)
  IPR016461 O-methyltransferase-like [PTHR11746] (26-326)
  IPR029063 S-adenosyl-L-methionine-dependent methyltransferase superfamily [G3DSA:3.40.50.150] (122-344)
  IPR029063 S-adenosyl-L-methionine-dependent methyltransferase superfamily [SSF53335] (124-342)
  IPR036388 Winged helix-like DNA-binding domain superfamily [G3DSA:1.10.10.10] (6-101)
  IPR036390 Winged helix DNA-binding domain superfamily [SSF46785] (7-105)

Radius of gyration: 28.12 Å; Cα contacts (8 Å, |Δi|>4): 1355; chains: 2; bounding box: 58×86×59 Å

Organism: NCBI:txid168488

Nearest PDB structures (foldseek):
  5icc-assembly1_A  TM=5.748E-01  e=1.192E-25  Thalictrum flavum subsp. glaucum
  6cig-assembly1_A  TM=5.638E-01  e=2.472E-25  Medicago sativa
  2qyo-assembly1_B  TM=5.371E-01  e=3.272E-25  unclassified
  4pgh-assembly2_C  TM=6.029E-01  e=7.567E-24  Sorghum bicolor
  7vb8-assembly1_A  TM=6.158E-01  e=5.700E-23  Sorghum bicolor

Secondary structure (DSSP, 8-state):
-HHHHHHHHHHHHHHHHHHHTHHHHHHHHHHHHHTTHHHHHHHH-TTS-EEHHHHHHHHT--HHHHHHHHHHHHHTTSEEEEE-SSSS-EEEEE-HHHHHTSTTTTHHHHHHSSTTS-TTSSHHHHHHS--TT---STTT-GGG-TTT-TTSHHHHHHHHHHHHHHHHHHHHH-GGGGTT-SEEEEET-TTSHHHHHHHHHSTT-EEEEEE-HHHHTTPPPBTTEEEEE--TTT-----SEEEEES-GGGS-HHHHHHHHHHHHHHS-TTT-EEEEEE-EE-SSS---TTHHHHHHHHHHHHHH-SS---EEHHHHHHHHHHHT--EEEEEE-SSS-EEEEEE-/-HHHHHHHHHHHHHHHHHHHTHHHHHHHHHHHHHTTHHHHHHHH-TTS-EEHHHHHHHHT--HHHHHHHHHHHHHTTSEEEEE-SSSS-EEEEE-HHHHHTSTTTTHHHHHHSSTTS-TTSSHHHHHHS--TT---STTT-GGG-TTT-TTSHHHHHHHHHHHHHHHHHHHHH-GGGGTT-SEEEEET-TTSHHHHHHHHHSTT-EEEEEE-HHHHTTPPPBTTEEEEE--TTT-----SEEEEES-GGGS-HHHHHHHHHHHHHHS-TTT-EEEEEE-EE-SSS---TTHHHHHHHHHHHHHH-SS---EEHHHHHHHHHHHT--EEEEEE-SSS-EEEEEE-

Solvent-accessible surface area (backbone atoms only — not comparable to full-atom values): 34774 Å² total; per-residue (Å²): 109,69,64,58,48,51,48,50,51,44,42,27,55,26,48,52,43,41,33,53,43,20,39,49,53,26,44,53,50,29,22,40,40,69,62,38,46,33,43,56,31,51,74,51,27,70,88,47,53,44,38,52,70,58,50,19,64,75,68,49,28,48,55,65,68,48,47,55,52,49,51,48,38,28,74,72,54,36,28,43,69,48,68,46,92,90,41,100,48,46,29,39,22,43,34,74,39,20,55,47,36,14,76,90,33,43,20,36,42,35,61,52,47,72,71,83,69,57,49,26,51,29,49,65,15,42,42,70,70,45,41,81,76,54,64,57,48,97,49,49,43,42,50,73,37,76,89,76,12,65,74,35,65,55,47,48,45,17,52,46,31,50,33,52,56,52,46,52,31,37,59,73,66,47,54,73,78,53,63,90,43,48,31,39,29,30,50,69,28,43,67,29,63,50,57,50,54,47,33,67,76,38,70,73,30,37,36,32,24,29,19,45,48,82,48,28,71,72,34,70,92,48,90,61,46,45,72,41,61,47,48,60,80,75,51,46,75,75,28,40,25,37,34,36,62,73,51,59,42,51,34,35,71,69,56,35,26,51,34,44,35,29,50,52,70,17,21,48,62,86,78,15,36,38,39,36,36,36,50,63,44,60,85,84,58,90,62,62,75,30,46,66,35,42,47,43,49,28,51,47,23,42,45,55,26,75,47,16,36,63,38,34,62,68,53,48,52,49,41,40,48,75,35,59,37,72,46,70,50,76,42,83,41,79,53,63,37,26,43,34,41,34,25,74,110,69,62,58,48,52,48,50,50,43,41,27,56,25,49,52,43,42,34,55,42,20,38,49,52,26,44,53,50,29,22,39,39,71,61,38,45,32,43,54,30,50,73,51,27,71,87,48,54,44,38,51,70,58,50,20,62,74,66,51,28,48,54,65,68,48,48,57,53,48,50,47,38,29,75,73,53,36,30,43,70,47,69,46,89,91,42,100,48,46,30,39,23,44,34,74,40,20,54,46,34,14,75,90,33,43,19,36,42,35,62,52,46,73,72,83,69,56,50,26,52,29,48,64,16,41,42,69,70,44,41,81,77,56,67,55,48,96,54,48,44,42,52,72,37,76,88,76,13,65,74,34,65,54,47,48,45,17,51,46,30,50,33,53,54,53,45,52,31,39,58,74,64,47,54,72,79,53,62,91,42,47,32,38,30,29,50,69,29,44,65,28,63,52,57,50,54,48,33,66,77,38,70,73,31,38,38,32,23,30,20,45,48,83,49,28,71,70,34,69,90,49,91,62,46,44,72,42,61,46,48,59,80,76,52,47,75,75,28,40,24,36,32,35,63,72,50,57,42,51,35,34,70,68,56,35,26,51,33,44,35,29,50,52,70,18,21,47,63,86,79,16,36,38,38,36,35,37,49,63,45,60,84,83,58,92,62,61,74,31,46,65,36,42,48,42,49,28,51,48,23,41,43,56,28,74,47,15,38,64,37,36,62,69,54,49,51,49,42,41,48,75,35,58,38,72,47,70,50,77,43,84,41,80,53,64,38,27,42,34,39,35,26,74

pLDDT: mean 90.3, std 12.79, range [42.72, 98.88]